Protein AF-A0A6L8EXV0-F1 (afdb_monomer)

Structure (mmCIF, N/CA/C/O backbone):
data_AF-A0A6L8EXV0-F1
#
_entry.id   AF-A0A6L8EXV0-F1
#
loop_
_atom_site.group_PDB
_atom_site.id
_atom_site.type_symbol
_atom_site.label_atom_id
_atom_site.label_alt_id
_atom_site.label_comp_id
_atom_site.label_asym_id
_atom_site.label_entity_id
_atom_site.label_seq_id
_atom_site.pdbx_PDB_ins_code
_atom_site.Cartn_x
_atom_site.Cartn_y
_atom_site.Cartn_z
_atom_site.occupancy
_atom_site.B_iso_or_equiv
_atom_site.auth_seq_id
_atom_site.auth_comp_id
_atom_site.auth_asym_id
_atom_site.auth_atom_id
_atom_site.pdbx_PDB_model_num
ATOM 1 N N . MET A 1 1 ? 8.875 25.863 -41.008 1.00 41.31 1 MET A N 1
ATOM 2 C CA . MET A 1 1 ? 8.012 24.858 -41.668 1.00 41.31 1 MET A CA 1
ATOM 3 C C . MET A 1 1 ? 8.890 23.844 -42.385 1.00 41.31 1 MET A C 1
ATOM 5 O O . MET A 1 1 ? 9.453 24.180 -43.414 1.00 41.31 1 MET A O 1
ATOM 9 N N . SER A 1 2 ? 9.026 22.633 -41.842 1.00 24.73 2 SER A N 1
ATOM 10 C CA . SER A 1 2 ? 9.521 21.460 -42.576 1.00 24.73 2 SER A CA 1
ATOM 11 C C . SER A 1 2 ? 9.113 20.191 -41.821 1.00 24.73 2 SER A C 1
ATOM 13 O O . SER A 1 2 ? 9.786 19.759 -40.897 1.00 24.73 2 SER A O 1
ATOM 15 N N . LYS A 1 3 ? 7.921 19.708 -42.185 1.00 29.92 3 LYS A N 1
ATOM 16 C CA . LYS A 1 3 ? 7.358 18.350 -42.096 1.00 29.92 3 LYS A CA 1
ATOM 17 C C . LYS A 1 3 ? 8.075 17.335 -41.183 1.00 29.92 3 LYS A C 1
ATOM 19 O O . LYS A 1 3 ? 8.918 16.575 -41.647 1.00 29.92 3 LYS A O 1
ATOM 24 N N . TYR A 1 4 ? 7.596 17.213 -39.945 1.00 26.66 4 TYR A N 1
ATOM 25 C CA . TYR A 1 4 ? 7.688 15.965 -39.185 1.00 26.66 4 TYR A CA 1
ATOM 26 C C . TYR A 1 4 ? 6.575 15.028 -39.666 1.00 26.66 4 TYR A C 1
ATOM 28 O O . TYR A 1 4 ? 5.419 15.163 -39.273 1.00 26.66 4 TYR A O 1
ATOM 36 N N . GLN A 1 5 ? 6.911 14.104 -40.565 1.00 27.98 5 GLN A N 1
ATOM 37 C CA . GLN A 1 5 ? 6.141 12.874 -40.721 1.00 27.98 5 GLN A CA 1
ATOM 38 C C . GLN A 1 5 ? 6.658 11.901 -39.664 1.00 27.98 5 GLN A C 1
ATOM 40 O O . GLN A 1 5 ? 7.645 11.202 -39.877 1.00 27.98 5 GLN A O 1
ATOM 45 N N . THR A 1 6 ? 6.005 11.880 -38.506 1.00 29.98 6 THR A N 1
ATOM 46 C CA . THR A 1 6 ? 6.126 10.770 -37.567 1.00 29.98 6 THR A CA 1
ATOM 47 C C . THR A 1 6 ? 5.537 9.540 -38.251 1.00 29.98 6 THR A C 1
ATOM 49 O O . THR A 1 6 ? 4.323 9.408 -38.401 1.00 29.98 6 THR A O 1
ATOM 52 N N . GLN A 1 7 ? 6.390 8.641 -38.742 1.00 24.92 7 GLN A N 1
ATOM 53 C CA . GLN A 1 7 ? 5.911 7.300 -39.047 1.00 24.92 7 GLN A CA 1
ATOM 54 C C . GLN A 1 7 ? 5.563 6.628 -37.711 1.00 24.92 7 GLN A C 1
ATOM 56 O O . GLN A 1 7 ? 6.412 6.603 -36.819 1.00 24.92 7 GLN A O 1
ATOM 61 N N . PRO A 1 8 ? 4.343 6.092 -37.534 1.00 28.14 8 PRO A N 1
ATOM 62 C CA . PRO A 1 8 ? 4.030 5.293 -36.363 1.00 28.14 8 PRO A CA 1
ATOM 63 C C . PRO A 1 8 ? 4.901 4.037 -36.417 1.00 28.14 8 PRO A C 1
ATOM 65 O O . PRO A 1 8 ? 4.730 3.186 -37.293 1.00 28.14 8 PRO A O 1
ATOM 68 N N . ILE A 1 9 ? 5.867 3.937 -35.504 1.00 33.41 9 ILE A N 1
ATOM 69 C CA . ILE A 1 9 ? 6.661 2.723 -35.333 1.00 33.41 9 ILE A CA 1
ATOM 70 C C . ILE A 1 9 ? 5.675 1.614 -34.961 1.00 33.41 9 ILE A C 1
ATOM 72 O O . ILE A 1 9 ? 4.994 1.679 -33.937 1.00 33.41 9 ILE A O 1
ATOM 76 N N . LYS A 1 10 ? 5.551 0.626 -35.852 1.00 27.58 10 LYS A N 1
ATOM 77 C CA . LYS A 1 10 ? 4.681 -0.539 -35.689 1.00 27.58 10 LYS A CA 1
ATOM 78 C C . LYS A 1 10 ? 5.062 -1.268 -34.401 1.00 27.58 10 LYS A C 1
ATOM 80 O O . LYS A 1 10 ? 6.072 -1.964 -34.363 1.00 27.58 10 LYS A O 1
ATOM 85 N N . MET A 1 11 ? 4.224 -1.147 -33.373 1.00 32.31 11 MET A N 1
ATOM 86 C CA . MET A 1 11 ? 4.185 -2.122 -32.287 1.00 32.31 11 MET A CA 1
ATOM 87 C C . MET A 1 11 ? 4.049 -3.512 -32.921 1.00 32.31 11 MET A C 1
ATOM 89 O O . MET A 1 11 ? 3.200 -3.695 -33.799 1.00 32.31 11 MET A O 1
ATOM 93 N N . ALA A 1 12 ? 4.865 -4.488 -32.514 1.00 34.47 12 ALA A N 1
ATOM 94 C CA . ALA A 1 12 ? 4.558 -5.875 -32.845 1.00 34.47 12 ALA A CA 1
ATOM 95 C C . ALA A 1 12 ? 3.140 -6.158 -32.308 1.00 34.47 12 ALA A C 1
ATOM 97 O O . ALA A 1 12 ? 2.885 -5.886 -31.131 1.00 34.47 12 ALA A O 1
ATOM 98 N N . PRO A 1 13 ? 2.185 -6.584 -33.152 1.00 38.47 13 PRO A N 1
ATOM 99 C CA . PRO A 1 13 ? 0.798 -6.698 -32.731 1.00 38.47 13 PRO A CA 1
ATOM 100 C C . PRO A 1 13 ? 0.696 -7.740 -31.617 1.00 38.47 13 PRO A C 1
ATOM 102 O O . PRO A 1 13 ? 1.267 -8.825 -31.735 1.00 38.47 13 PRO A O 1
ATOM 105 N N . TYR A 1 14 ? -0.039 -7.413 -30.548 1.00 51.06 14 TYR A N 1
ATOM 106 C CA . TYR A 1 14 ? -0.551 -8.416 -29.615 1.00 51.06 14 TYR A CA 1
ATOM 107 C C . TYR A 1 14 ? -1.145 -9.553 -30.446 1.00 51.06 14 TYR A C 1
ATOM 109 O O . TYR A 1 14 ? -2.032 -9.307 -31.268 1.00 51.06 14 TYR A O 1
ATOM 117 N N . GLN A 1 15 ? -0.654 -10.778 -30.270 1.00 52.56 15 GLN A N 1
ATOM 118 C CA . GLN A 1 15 ? -1.367 -11.917 -30.816 1.00 52.56 15 GLN A CA 1
ATOM 119 C C . GLN A 1 15 ? -2.570 -12.144 -29.905 1.00 52.56 15 GLN A C 1
ATOM 121 O O . GLN A 1 15 ? -2.448 -12.181 -28.682 1.00 52.56 15 GLN A O 1
ATOM 126 N N . ILE A 1 16 ? -3.758 -12.189 -30.499 1.00 57.34 16 ILE A N 1
ATOM 127 C CA . ILE A 1 16 ? -5.000 -12.428 -29.773 1.00 57.34 16 ILE A CA 1
ATOM 128 C C . ILE A 1 16 ? -5.403 -13.860 -30.076 1.00 57.34 16 ILE A C 1
ATOM 130 O O . ILE A 1 16 ? -5.739 -14.178 -31.218 1.00 57.34 16 ILE A O 1
ATOM 134 N N . GLN A 1 17 ? -5.387 -14.723 -29.061 1.00 61.91 17 GLN A N 1
ATOM 135 C CA . GLN A 1 17 ? -6.020 -16.027 -29.191 1.00 61.91 17 GLN A CA 1
ATOM 136 C C . GLN A 1 17 ? -7.495 -15.860 -28.861 1.00 61.91 17 GLN A C 1
ATOM 138 O O . GLN A 1 17 ? -7.846 -15.474 -27.748 1.00 61.91 17 GLN A O 1
ATOM 143 N N . THR A 1 18 ? -8.348 -16.129 -29.846 1.00 62.47 18 THR A N 1
ATOM 144 C CA . THR A 1 18 ? -9.800 -16.133 -29.662 1.00 62.47 18 THR A CA 1
ATOM 145 C C . THR A 1 18 ? -10.260 -17.560 -29.414 1.00 62.47 18 THR A C 1
ATOM 147 O O . THR A 1 18 ? -10.197 -18.404 -30.308 1.00 62.47 18 THR A O 1
ATOM 150 N N . ILE A 1 19 ? -10.760 -17.825 -28.216 1.00 63.34 19 ILE A N 1
ATOM 151 C CA . ILE A 1 19 ? -11.448 -19.065 -27.874 1.00 63.34 19 ILE A CA 1
ATOM 152 C C . ILE A 1 19 ? -12.927 -18.835 -28.167 1.00 63.34 19 ILE A C 1
ATOM 154 O O . ILE A 1 19 ? -13.620 -18.136 -27.429 1.00 63.34 19 ILE A O 1
ATOM 158 N N . SER A 1 20 ? -13.400 -19.376 -29.289 1.00 64.19 20 SER A N 1
ATOM 159 C CA . SER A 1 20 ? -14.830 -19.387 -29.605 1.00 64.19 20 SER A CA 1
ATOM 160 C C . SER A 1 20 ? -15.462 -20.637 -29.011 1.00 64.19 20 SER A C 1
ATOM 162 O O . SER A 1 20 ? -15.013 -21.749 -29.298 1.00 64.19 20 SER A O 1
ATOM 164 N N . LEU A 1 21 ? -16.501 -20.465 -28.200 1.00 63.53 21 LEU A N 1
ATOM 165 C CA . LEU A 1 21 ? -17.279 -21.590 -27.694 1.00 63.53 21 LEU A CA 1
ATOM 166 C C . LEU A 1 21 ? -18.193 -22.075 -28.813 1.00 63.53 21 LEU A C 1
ATOM 168 O O . LEU A 1 21 ? -18.924 -21.287 -29.410 1.00 63.53 21 LEU A O 1
ATOM 172 N N . LYS A 1 22 ? -18.090 -23.364 -29.144 1.00 55.78 22 LYS A N 1
ATOM 173 C CA . LYS A 1 22 ? -18.843 -23.959 -30.254 1.00 55.78 22 LYS A CA 1
ATOM 174 C C . LYS A 1 22 ? -20.339 -24.066 -29.948 1.00 55.78 22 LYS A C 1
ATOM 176 O O . LYS A 1 22 ? -21.130 -23.990 -30.878 1.00 55.78 22 LYS A O 1
ATOM 181 N N . GLU A 1 23 ? -20.702 -24.205 -28.672 1.00 64.25 23 GLU A N 1
ATOM 182 C CA . GLU A 1 23 ? -22.078 -24.308 -28.177 1.00 64.25 23 GLU A CA 1
ATOM 183 C C . GLU A 1 23 ? -22.164 -23.626 -26.802 1.00 64.25 23 GLU A C 1
ATOM 185 O O . GLU A 1 23 ? -21.233 -23.734 -25.997 1.00 64.25 23 GLU A O 1
ATOM 190 N N . LEU A 1 24 ? -23.246 -22.885 -26.547 1.00 66.88 24 LEU A N 1
ATOM 191 C CA . LEU A 1 24 ? -23.495 -22.256 -25.249 1.00 66.88 24 LEU A CA 1
ATOM 192 C C . LEU A 1 24 ? -24.244 -23.225 -24.319 1.00 66.88 24 LEU A C 1
ATOM 194 O O . LEU A 1 24 ? -25.095 -23.977 -24.799 1.00 66.88 24 LEU A O 1
ATOM 198 N N . PRO A 1 25 ? -23.981 -23.203 -22.998 1.00 66.94 25 PRO A N 1
ATOM 199 C CA . PRO A 1 25 ? -24.689 -24.058 -22.053 1.00 66.94 25 PRO A CA 1
ATOM 200 C C . PRO A 1 25 ? -26.193 -23.779 -21.982 1.00 66.94 25 PRO A C 1
ATOM 202 O O . PRO A 1 25 ? -26.683 -22.712 -22.372 1.00 66.94 25 PRO A O 1
ATOM 205 N N . SER A 1 26 ? -26.920 -24.731 -21.398 1.00 61.12 26 SER A N 1
ATOM 206 C CA . SER A 1 26 ? -28.355 -24.633 -21.112 1.00 61.12 26 SER A CA 1
ATOM 207 C C . SER A 1 26 ? -28.686 -23.369 -20.299 1.00 61.12 26 SER A C 1
ATOM 209 O O . SER A 1 26 ? -28.158 -23.172 -19.204 1.00 61.12 26 SER A O 1
ATOM 211 N N . GLY A 1 27 ? -29.612 -22.537 -20.788 1.00 64.06 27 GLY A N 1
ATOM 212 C CA . GLY A 1 27 ? -30.006 -21.281 -20.130 1.00 64.06 27 GLY A CA 1
ATOM 213 C C . GLY A 1 27 ? -29.296 -20.024 -20.644 1.00 64.06 27 GLY A C 1
ATOM 214 O O . GLY A 1 27 ? -29.279 -19.025 -19.939 1.00 64.06 27 GLY A O 1
ATOM 215 N N . SER A 1 28 ? -28.733 -20.073 -21.852 1.00 64.62 28 SER A N 1
ATOM 216 C CA . SER A 1 28 ? -28.097 -18.960 -22.572 1.00 64.62 28 SER A CA 1
ATOM 217 C C . SER A 1 28 ? -29.057 -18.175 -23.482 1.00 64.62 28 SER A C 1
ATOM 219 O O . SER A 1 28 ? -28.608 -17.486 -24.383 1.00 64.62 28 SER A O 1
ATOM 221 N N . GLU A 1 29 ? -30.372 -18.246 -23.255 1.00 74.50 29 GLU A N 1
ATOM 222 C CA . GLU A 1 29 ? -31.421 -17.712 -24.151 1.00 74.50 29 GLU A CA 1
ATOM 223 C C . GLU A 1 29 ? -31.259 -16.224 -24.513 1.00 74.50 29 GLU A C 1
ATOM 225 O O . GLU A 1 29 ? -31.715 -15.796 -25.569 1.00 74.50 29 GLU A O 1
ATOM 230 N N . LEU A 1 30 ? -30.579 -15.451 -23.661 1.00 69.56 30 LEU A N 1
ATOM 231 C CA . LEU A 1 30 ? -30.293 -14.031 -23.871 1.00 69.56 30 LEU A CA 1
ATOM 232 C C . LEU A 1 30 ? -28.932 -13.752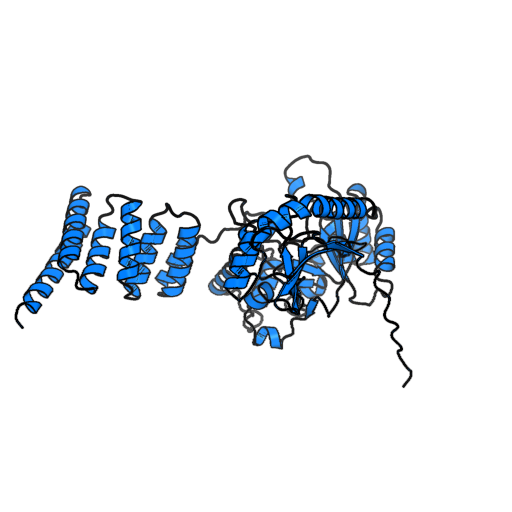 -24.535 1.00 69.56 30 LEU A C 1
ATOM 234 O O . LEU A 1 30 ? -28.707 -12.648 -25.021 1.00 69.56 30 LEU A O 1
ATOM 238 N N . ILE A 1 31 ? -28.005 -14.711 -24.547 1.00 67.38 31 ILE A N 1
ATOM 239 C CA . ILE A 1 31 ? -26.633 -14.530 -25.038 1.00 67.38 31 ILE A CA 1
ATOM 240 C C . ILE A 1 31 ? -26.457 -15.349 -26.318 1.00 67.38 31 ILE A C 1
ATOM 242 O O . ILE A 1 31 ? -26.513 -16.570 -26.289 1.00 67.38 31 ILE A O 1
ATOM 246 N N . GLU A 1 32 ? -26.211 -14.689 -27.449 1.00 66.62 32 GLU A N 1
ATOM 247 C CA . GLU A 1 32 ? -26.156 -15.344 -28.769 1.00 66.62 32 GLU A CA 1
ATOM 248 C C . GLU A 1 32 ? -24.804 -16.017 -29.052 1.00 66.62 32 GLU A C 1
ATOM 250 O O . GLU A 1 32 ? -24.729 -17.060 -29.700 1.00 66.62 32 GLU A O 1
ATOM 255 N N . PHE A 1 33 ? -23.711 -15.426 -28.569 1.00 67.94 33 PHE A N 1
ATOM 256 C CA . PHE A 1 33 ? -22.383 -16.033 -28.602 1.00 67.94 33 PHE A CA 1
ATOM 257 C C . PHE A 1 33 ? -21.561 -15.574 -27.409 1.00 67.94 33 PHE A C 1
ATOM 259 O O . PHE A 1 33 ? -21.825 -14.517 -26.840 1.00 67.94 33 PHE A O 1
ATOM 266 N N . LEU A 1 34 ? -20.520 -16.339 -27.081 1.00 63.41 34 LEU A N 1
ATOM 267 C CA . LEU A 1 34 ? -19.512 -15.934 -26.113 1.00 63.41 34 LEU A CA 1
ATOM 268 C C . LEU A 1 34 ? -18.114 -16.352 -26.595 1.00 63.41 34 LEU A C 1
ATOM 270 O O . LEU A 1 34 ? -17.887 -17.503 -26.978 1.00 63.41 34 LEU A O 1
ATOM 274 N N . ARG A 1 35 ? -17.177 -15.400 -26.628 1.00 68.62 35 ARG A N 1
ATOM 275 C CA . ARG A 1 35 ? -15.773 -15.613 -27.011 1.00 68.62 35 ARG A CA 1
ATOM 276 C C . ARG A 1 35 ? -14.845 -15.082 -25.938 1.00 68.62 35 ARG A C 1
ATOM 278 O O . ARG A 1 35 ? -15.115 -14.033 -25.363 1.00 68.62 35 ARG A O 1
ATOM 285 N N . VAL A 1 36 ? -13.728 -15.768 -25.736 1.00 64.62 36 VAL A N 1
ATOM 286 C CA . VAL A 1 36 ? -12.663 -15.326 -24.836 1.00 64.62 36 VAL A CA 1
ATOM 287 C C . VAL A 1 36 ? -11.438 -14.924 -25.657 1.00 64.62 36 VAL A C 1
ATOM 289 O O . VAL A 1 36 ? -10.853 -15.760 -26.340 1.00 64.62 36 VAL A O 1
ATOM 292 N N . GLU A 1 37 ? -11.051 -13.652 -25.619 1.00 64.19 37 GLU A N 1
ATOM 293 C CA . GLU A 1 37 ? -9.800 -13.154 -26.196 1.00 64.19 37 GLU A CA 1
ATOM 294 C C . GLU A 1 37 ? -8.711 -13.084 -25.127 1.00 64.19 37 GLU A C 1
ATOM 296 O O . GLU A 1 37 ? -8.866 -12.404 -24.110 1.00 64.19 37 GLU A O 1
ATOM 301 N N . ILE A 1 38 ? -7.578 -13.728 -25.396 1.00 61.28 38 ILE A N 1
ATOM 302 C CA . ILE A 1 38 ? -6.399 -13.688 -24.529 1.00 61.28 38 ILE A CA 1
ATOM 303 C C . ILE A 1 38 ? -5.267 -12.990 -25.289 1.00 61.28 38 ILE A C 1
ATOM 305 O O . ILE A 1 38 ? -4.839 -13.499 -26.333 1.00 61.28 38 ILE A O 1
ATOM 309 N N . PRO A 1 39 ? -4.779 -11.829 -24.819 1.00 56.34 39 PRO A N 1
ATOM 310 C CA . PRO A 1 39 ? -3.608 -11.191 -25.405 1.00 56.34 39 PRO A CA 1
ATOM 311 C C . PRO A 1 39 ? -2.332 -11.949 -25.005 1.00 56.34 39 PRO A C 1
ATOM 313 O O . PRO A 1 39 ? -2.111 -12.206 -23.825 1.00 56.34 39 PRO A O 1
ATOM 316 N N . TYR A 1 40 ? -1.470 -12.275 -25.970 1.00 54.34 40 TYR A N 1
ATOM 317 C CA . TYR A 1 40 ? -0.145 -12.864 -25.731 1.00 54.34 40 TYR A CA 1
ATOM 318 C C . TYR A 1 40 ? 0.892 -12.339 -26.754 1.00 54.34 40 TYR A C 1
ATOM 320 O O . TYR A 1 40 ? 0.543 -11.982 -27.880 1.00 54.34 40 TYR A O 1
ATOM 328 N N . GLY A 1 41 ? 2.174 -12.216 -26.372 1.00 48.75 41 GLY A N 1
ATOM 329 C CA . GLY A 1 41 ? 3.237 -11.687 -27.253 1.00 48.75 41 GLY A CA 1
ATOM 330 C C . GLY A 1 41 ? 4.526 -11.245 -26.536 1.00 48.75 41 GLY A C 1
ATOM 331 O O . GLY A 1 41 ? 4.638 -11.400 -25.322 1.00 48.75 41 GLY A O 1
ATOM 332 N N . LYS A 1 42 ? 5.496 -10.680 -27.288 1.00 41.41 42 LYS A N 1
ATOM 333 C CA . LYS A 1 42 ? 6.760 -10.073 -26.789 1.00 41.41 42 LYS A CA 1
ATOM 334 C C . LYS A 1 42 ? 6.512 -8.754 -26.034 1.00 41.41 42 LYS A C 1
ATOM 336 O O . LYS A 1 42 ? 7.010 -7.699 -26.405 1.00 41.41 42 LYS A O 1
ATOM 341 N N . THR A 1 43 ? 5.694 -8.796 -24.999 1.00 39.38 43 THR A N 1
ATOM 342 C CA . THR A 1 43 ? 5.599 -7.720 -24.013 1.00 39.38 43 THR A CA 1
ATOM 343 C C . THR A 1 43 ? 5.769 -8.384 -22.664 1.00 39.38 43 THR A C 1
ATOM 345 O O . THR A 1 43 ? 4.899 -9.156 -22.241 1.00 39.38 43 THR A O 1
ATOM 348 N N . TYR A 1 44 ? 6.929 -8.158 -22.051 1.00 38.19 44 TYR A N 1
ATOM 349 C CA . TYR A 1 44 ? 7.295 -8.721 -20.762 1.00 38.19 44 TYR A CA 1
ATOM 350 C C . TYR A 1 44 ? 6.177 -8.424 -19.738 1.00 38.19 44 TYR A C 1
ATOM 352 O O . TYR A 1 44 ? 5.612 -7.335 -19.680 1.00 38.19 44 TYR A O 1
ATOM 360 N N . GLY A 1 45 ? 5.740 -9.457 -19.013 1.00 44.69 45 GLY A N 1
ATOM 361 C CA . GLY A 1 45 ? 4.850 -9.316 -17.852 1.00 44.69 45 GLY A CA 1
ATOM 362 C C . GLY A 1 45 ? 3.334 -9.170 -18.069 1.00 44.69 45 GLY A C 1
ATOM 363 O O . GLY A 1 45 ? 2.585 -9.398 -17.124 1.00 44.69 45 GLY A O 1
ATOM 364 N N . ARG A 1 46 ? 2.808 -8.891 -19.269 1.00 49.84 46 ARG A N 1
ATOM 365 C CA . ARG A 1 46 ? 1.349 -8.666 -19.436 1.00 49.84 46 ARG A CA 1
ATOM 366 C C . ARG A 1 46 ? 0.544 -9.918 -19.766 1.00 49.84 46 ARG A C 1
ATOM 368 O O . ARG A 1 46 ? 0.318 -10.178 -20.936 1.00 49.84 46 ARG A O 1
ATOM 375 N N . ILE A 1 47 ? 0.081 -10.658 -18.761 1.00 53.38 47 ILE A N 1
ATOM 376 C CA . ILE A 1 47 ? -1.203 -11.384 -18.818 1.00 53.38 47 ILE A CA 1
ATOM 377 C C . ILE A 1 47 ? -1.700 -11.427 -17.373 1.00 53.38 47 ILE A C 1
ATOM 379 O O . ILE A 1 47 ? -0.995 -11.963 -16.532 1.00 53.38 47 ILE A O 1
ATOM 383 N N . PRO A 1 48 ? -2.779 -10.702 -17.056 1.00 48.31 48 PRO A N 1
ATOM 384 C CA . PRO A 1 48 ? -3.645 -11.114 -15.939 1.00 48.31 48 PRO A CA 1
ATOM 385 C C . PRO A 1 48 ? -5.151 -11.160 -16.279 1.00 48.31 48 PRO A C 1
ATOM 387 O O . PRO A 1 48 ? -5.973 -11.336 -15.388 1.00 48.31 48 PRO A O 1
ATOM 390 N N . PHE A 1 49 ? -5.562 -10.966 -17.542 1.00 50.72 49 PHE A N 1
ATOM 391 C CA . PHE A 1 49 ? -6.985 -10.792 -17.890 1.00 50.72 49 PHE A CA 1
ATOM 392 C C . PHE A 1 49 ? -7.357 -11.429 -19.237 1.00 50.72 49 PHE A C 1
ATOM 394 O O . PHE A 1 49 ? -6.555 -11.439 -20.175 1.00 50.72 49 PHE A O 1
ATOM 401 N N . ALA A 1 50 ? -8.602 -11.896 -19.342 1.00 56.69 50 ALA A N 1
ATOM 402 C CA . ALA A 1 50 ? -9.262 -12.327 -20.574 1.00 56.69 50 ALA A CA 1
ATOM 403 C C . ALA A 1 50 ? -10.327 -11.296 -20.952 1.00 56.69 50 ALA A C 1
ATOM 405 O O . ALA A 1 50 ? -10.971 -10.710 -20.080 1.00 56.69 50 ALA A O 1
ATOM 406 N N . ARG A 1 51 ? -10.570 -11.089 -22.249 1.00 61.94 51 ARG A N 1
ATOM 407 C CA . ARG A 1 51 ? -11.769 -10.362 -22.690 1.00 61.94 51 ARG A CA 1
ATOM 408 C C . ARG A 1 51 ? -12.859 -11.350 -23.029 1.00 61.94 51 ARG A C 1
ATOM 410 O O . ARG A 1 51 ? -12.627 -12.261 -23.810 1.00 61.94 51 ARG A O 1
ATOM 417 N N . VAL A 1 52 ? -14.048 -11.124 -22.503 1.00 63.03 52 VAL A N 1
ATOM 418 C CA . VAL A 1 52 ? -15.256 -11.838 -22.889 1.00 63.03 52 VAL A CA 1
ATOM 419 C C . VAL A 1 52 ? -16.024 -10.961 -23.867 1.00 63.03 52 VAL A C 1
ATOM 421 O O . VAL A 1 52 ? -16.410 -9.837 -23.541 1.00 63.03 52 VAL A O 1
ATOM 424 N N . LEU A 1 53 ? -16.223 -11.460 -25.080 1.00 64.81 53 LEU A N 1
ATOM 425 C CA . LEU A 1 53 ? -17.111 -10.867 -26.075 1.00 64.81 53 LEU A CA 1
ATOM 426 C C . LEU A 1 53 ? -18.395 -11.665 -26.109 1.00 64.81 53 LEU A C 1
ATOM 428 O O . LEU A 1 53 ? -18.336 -12.892 -26.169 1.00 64.81 53 LEU A O 1
ATOM 432 N N . TYR A 1 54 ? -19.529 -10.983 -26.131 1.00 67.00 54 TYR A N 1
ATOM 433 C CA . TYR A 1 54 ? -20.823 -11.633 -26.256 1.00 67.00 54 TYR A CA 1
ATOM 434 C C . TYR A 1 54 ? -21.778 -10.786 -27.092 1.00 67.00 54 TYR A C 1
ATOM 436 O O . TYR A 1 54 ? -21.586 -9.578 -27.200 1.00 67.00 54 TYR A O 1
ATOM 444 N N . ALA A 1 55 ? -22.790 -11.404 -27.697 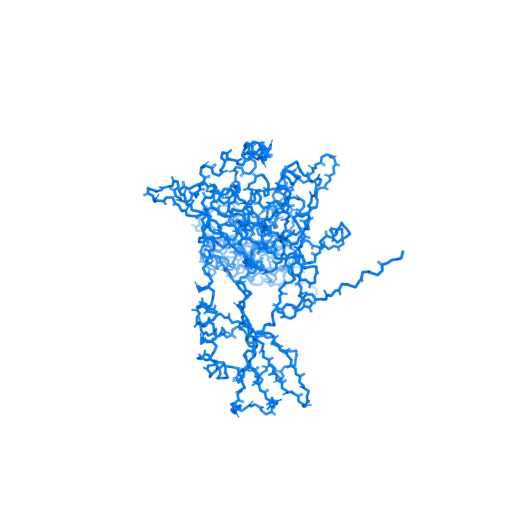1.00 69.75 55 ALA A N 1
ATOM 445 C CA . ALA A 1 55 ? -23.890 -10.669 -28.317 1.00 69.75 55 ALA A CA 1
ATOM 446 C C . ALA A 1 55 ? -25.160 -10.795 -27.485 1.00 69.75 55 ALA A C 1
ATOM 448 O O . ALA A 1 55 ? -25.516 -11.890 -27.049 1.00 69.75 55 ALA A O 1
ATOM 449 N N . PHE A 1 56 ? -25.818 -9.657 -27.291 1.00 63.53 56 PHE A N 1
ATOM 450 C CA . PHE A 1 56 ? -27.113 -9.526 -26.637 1.00 63.53 56 PHE A CA 1
ATOM 451 C C . PHE A 1 56 ? -28.018 -8.694 -27.550 1.00 63.53 56 PHE A C 1
ATOM 453 O O . PHE A 1 56 ? -27.647 -7.579 -27.928 1.00 63.53 56 PHE A O 1
ATOM 460 N N . ASN A 1 57 ? -29.176 -9.240 -27.935 1.00 65.00 57 ASN A N 1
ATOM 461 C CA . ASN A 1 57 ? -30.122 -8.619 -28.872 1.00 65.00 57 ASN A CA 1
ATOM 462 C C . ASN A 1 57 ? -29.473 -8.146 -30.191 1.00 65.00 57 ASN A C 1
ATOM 464 O O . ASN A 1 57 ? -29.718 -7.030 -30.655 1.00 65.00 57 ASN A O 1
ATOM 468 N N . GLY A 1 58 ? -28.599 -8.963 -30.780 1.00 58.66 58 GLY A N 1
ATOM 469 C CA . GLY A 1 58 ? -27.878 -8.643 -32.013 1.00 58.66 58 GLY A CA 1
ATOM 470 C C . GLY A 1 58 ? -26.792 -7.565 -31.886 1.00 58.66 58 GLY A C 1
ATOM 471 O O . GLY A 1 58 ? -26.214 -7.170 -32.900 1.00 58.66 58 GLY A O 1
ATOM 472 N N . VAL A 1 59 ? -26.488 -7.081 -30.674 1.00 56.69 59 VAL A N 1
ATOM 473 C CA . VAL A 1 59 ? -25.426 -6.096 -30.424 1.00 56.69 59 VAL A CA 1
ATOM 474 C C . VAL A 1 59 ? -24.230 -6.770 -29.759 1.00 56.69 59 VAL A C 1
ATOM 476 O O . VAL A 1 59 ? -24.353 -7.365 -28.690 1.00 56.69 59 VAL A O 1
ATOM 479 N N . GLU A 1 60 ? -23.055 -6.643 -30.379 1.00 66.94 60 GLU A N 1
ATOM 480 C CA . GLU A 1 60 ? -21.788 -7.102 -29.804 1.00 66.94 60 GLU A CA 1
ATOM 481 C C . GLU A 1 60 ? -21.380 -6.219 -28.617 1.00 66.94 60 GLU A C 1
ATOM 483 O O . GLU A 1 60 ? -21.239 -5.001 -28.731 1.00 66.94 60 GLU A O 1
ATOM 488 N N . GLN A 1 61 ? -21.141 -6.863 -27.483 1.00 63.50 61 GLN A N 1
ATOM 489 C CA . GLN A 1 61 ? -20.723 -6.278 -26.218 1.00 63.50 61 GLN A CA 1
ATOM 490 C C . GLN A 1 61 ? -19.382 -6.880 -25.779 1.00 63.50 61 GLN A C 1
ATOM 492 O O . GLN A 1 61 ? -19.026 -8.006 -26.142 1.00 63.50 61 GLN A O 1
ATOM 497 N N . LYS A 1 62 ? -18.601 -6.119 -25.000 1.00 63.19 62 LYS A N 1
ATOM 498 C CA . LYS A 1 62 ? -17.239 -6.503 -24.578 1.00 63.19 62 LYS A CA 1
ATOM 499 C C . LYS A 1 62 ? -17.051 -6.239 -23.094 1.00 63.19 62 LYS A C 1
ATOM 501 O O . LYS A 1 62 ? -17.332 -5.134 -22.634 1.00 63.19 62 LYS A O 1
ATOM 506 N N . LYS A 1 63 ? -16.509 -7.210 -22.359 1.00 61.44 63 LYS A N 1
ATOM 507 C CA . LYS A 1 63 ? -16.165 -7.044 -20.943 1.00 61.44 63 LYS A CA 1
ATOM 508 C C . LYS A 1 63 ? -14.818 -7.683 -20.611 1.00 61.44 63 LYS A C 1
ATOM 510 O O . LYS A 1 63 ? -14.464 -8.723 -21.157 1.00 61.44 63 LYS A O 1
ATOM 515 N N . ALA A 1 64 ? -14.049 -7.047 -19.734 1.00 54.69 64 ALA A N 1
ATOM 516 C CA . ALA A 1 64 ? -12.824 -7.613 -19.179 1.00 54.69 64 ALA A CA 1
ATOM 517 C C . ALA A 1 64 ? -13.166 -8.498 -17.979 1.00 54.69 64 ALA A C 1
ATOM 519 O O . ALA A 1 64 ? -13.930 -8.067 -17.118 1.00 54.69 64 ALA A O 1
ATOM 520 N N . VAL A 1 65 ? -12.585 -9.694 -17.913 1.00 56.44 65 VAL A N 1
ATOM 521 C CA . VAL A 1 65 ? -12.689 -10.577 -16.748 1.00 56.44 65 VAL A CA 1
ATOM 522 C C . VAL A 1 65 ? -11.268 -10.911 -16.269 1.00 56.44 65 VAL A C 1
ATOM 524 O O . VAL A 1 65 ? -10.451 -11.362 -17.083 1.00 56.44 65 VAL A O 1
ATOM 527 N N . PRO A 1 66 ? -10.929 -10.657 -14.989 1.00 49.88 66 PRO A N 1
ATOM 528 C CA . PRO A 1 66 ? -9.653 -11.080 -14.413 1.00 49.88 66 PRO A CA 1
ATOM 529 C C . PRO A 1 66 ? -9.457 -12.587 -14.523 1.00 49.88 66 PRO A C 1
ATOM 531 O O . PRO A 1 66 ? -10.385 -13.358 -14.301 1.00 49.88 66 PRO A O 1
ATOM 534 N N . ILE A 1 67 ? -8.239 -12.999 -14.883 1.00 53.22 67 ILE A N 1
ATOM 535 C CA . ILE A 1 67 ? -7.814 -14.397 -14.836 1.00 53.22 67 ILE A CA 1
ATOM 536 C C . ILE A 1 67 ? -6.778 -14.524 -13.722 1.00 53.22 67 ILE A C 1
ATOM 538 O O . ILE A 1 67 ? -5.697 -13.943 -13.809 1.00 53.22 67 ILE A O 1
ATOM 542 N N . ASP A 1 68 ? -7.082 -15.339 -12.714 1.00 49.94 68 ASP A N 1
ATOM 543 C CA . ASP A 1 68 ? -6.080 -15.831 -11.768 1.00 49.94 68 ASP A CA 1
ATOM 544 C C . ASP A 1 68 ? -5.206 -16.871 -12.495 1.00 49.94 68 ASP A C 1
ATOM 546 O O . ASP A 1 68 ? -5.609 -18.012 -12.750 1.00 49.94 68 ASP A O 1
ATOM 550 N N . LEU A 1 69 ? -4.021 -16.429 -12.921 1.00 47.72 69 LEU A N 1
ATOM 551 C CA . LEU A 1 69 ? -3.093 -17.238 -13.709 1.00 47.72 69 LEU A CA 1
ATOM 552 C C . LEU A 1 69 ? -2.449 -18.374 -12.916 1.00 47.72 69 LEU A C 1
ATOM 554 O O . LEU A 1 69 ? -2.072 -19.378 -13.519 1.00 47.72 69 LEU A O 1
ATOM 558 N N . ASP A 1 70 ? -2.341 -18.228 -11.597 1.00 41.22 70 ASP A N 1
ATOM 559 C CA . ASP A 1 70 ? -1.657 -19.193 -10.736 1.00 41.22 70 ASP A CA 1
ATOM 560 C C . ASP A 1 70 ? -2.557 -20.391 -10.406 1.00 41.22 70 ASP A C 1
ATOM 562 O O . ASP A 1 70 ? -2.066 -21.479 -10.100 1.00 41.22 70 ASP A O 1
ATOM 566 N N . LYS A 1 71 ? -3.882 -20.225 -10.520 1.00 44.25 71 LYS A N 1
ATOM 567 C CA . LYS A 1 71 ? -4.869 -21.287 -10.256 1.00 44.25 71 LYS A CA 1
ATOM 568 C C . LYS A 1 71 ? -5.455 -21.935 -11.506 1.00 44.25 71 LYS A C 1
ATOM 570 O O . LYS A 1 71 ? -6.141 -22.949 -11.387 1.00 44.25 71 LYS A O 1
ATOM 575 N N . GLY A 1 72 ? -5.231 -21.364 -12.693 1.00 45.75 72 GLY A N 1
ATOM 576 C CA . GLY A 1 72 ? -5.824 -21.866 -13.939 1.00 45.75 72 GLY A CA 1
ATOM 577 C C . GLY A 1 72 ? -7.361 -21.863 -13.935 1.00 45.75 72 GLY A C 1
ATOM 578 O O . GLY A 1 72 ? -7.978 -22.628 -14.675 1.00 45.75 72 GLY A O 1
ATOM 579 N N . ALA A 1 73 ? -7.978 -21.033 -13.088 1.00 49.56 73 ALA A N 1
ATOM 580 C CA . ALA A 1 73 ? -9.418 -20.958 -12.875 1.00 49.56 73 ALA A CA 1
ATOM 581 C C . ALA A 1 73 ? -9.835 -19.517 -12.542 1.00 49.56 73 ALA A C 1
ATOM 583 O O . ALA A 1 73 ? -9.076 -18.757 -11.949 1.00 49.56 73 ALA A O 1
ATOM 584 N N . PHE A 1 74 ? -11.055 -19.145 -12.917 1.00 52.53 74 PHE A N 1
ATOM 585 C CA . PHE A 1 74 ? -11.669 -17.872 -12.539 1.00 52.53 74 PHE A CA 1
ATOM 586 C C . PHE A 1 74 ? -12.244 -18.002 -11.123 1.00 52.53 74 PHE A C 1
ATOM 588 O O . PHE A 1 74 ? -12.823 -19.042 -10.806 1.00 52.53 74 PHE A O 1
ATOM 595 N N . SER A 1 75 ? -12.097 -16.986 -10.267 1.00 49.34 75 SER A N 1
ATOM 596 C CA . SER A 1 75 ? -12.799 -16.974 -8.975 1.00 49.34 75 SER A CA 1
ATOM 597 C C . SER A 1 75 ? -14.291 -16.711 -9.195 1.00 49.34 75 SER A C 1
ATOM 599 O O . SER A 1 75 ? -14.645 -15.926 -10.071 1.00 49.34 75 SER A O 1
ATOM 601 N N . ASP A 1 76 ? -15.174 -17.292 -8.378 1.00 50.84 76 ASP A N 1
ATOM 602 C CA . ASP A 1 76 ? -16.625 -17.053 -8.491 1.00 50.84 76 ASP A CA 1
ATOM 603 C C . ASP A 1 76 ? -16.996 -15.567 -8.301 1.00 50.84 76 ASP A C 1
ATOM 605 O O . ASP A 1 76 ? -17.931 -15.066 -8.922 1.00 50.84 76 ASP A O 1
ATOM 609 N N . SER A 1 77 ? -16.194 -14.827 -7.525 1.00 52.00 77 SER A N 1
ATOM 610 C CA . SER A 1 77 ? -16.302 -13.370 -7.359 1.00 52.00 77 SER A CA 1
ATOM 611 C C . SER A 1 77 ? -15.984 -12.568 -8.628 1.00 52.00 77 SER A C 1
ATOM 613 O O . SER A 1 77 ? -16.352 -11.402 -8.728 1.00 52.00 77 SER A O 1
ATOM 615 N N . SER A 1 78 ? -15.331 -13.177 -9.625 1.00 51.81 78 SER A N 1
ATOM 616 C CA . SER A 1 78 ? -15.015 -12.534 -10.910 1.00 51.81 78 SER A CA 1
ATOM 617 C C . SER A 1 78 ? -16.251 -12.327 -11.795 1.00 51.81 78 SER A C 1
ATOM 619 O O . SER A 1 78 ? -16.155 -11.685 -12.842 1.00 51.81 78 SER A O 1
ATOM 621 N N . PHE A 1 79 ? -17.400 -12.884 -11.399 1.00 54.34 79 PHE A N 1
ATOM 622 C CA . PHE A 1 79 ? -18.654 -12.845 -12.154 1.00 54.34 79 PHE A CA 1
ATOM 623 C C . PHE A 1 79 ? -19.711 -11.939 -11.528 1.00 54.34 79 PHE A C 1
ATOM 625 O O . PHE A 1 79 ? -20.876 -12.017 -11.916 1.00 54.34 79 PHE A O 1
ATOM 632 N N . GLU A 1 80 ? -19.327 -11.100 -10.566 1.00 53.50 80 GLU A N 1
ATOM 633 C CA . GLU A 1 80 ? -20.244 -10.170 -9.923 1.00 53.50 80 GLU A CA 1
ATOM 634 C C . GLU A 1 80 ? -20.177 -8.767 -10.530 1.00 53.50 80 GLU A C 1
ATOM 636 O O . GLU A 1 80 ? -19.100 -8.230 -10.784 1.00 53.50 80 GLU A O 1
ATOM 641 N N . ASN A 1 81 ? -21.349 -8.157 -10.726 1.00 57.69 81 ASN A N 1
ATOM 642 C CA . ASN A 1 81 ? -21.535 -6.800 -11.244 1.00 57.69 81 ASN A CA 1
ATOM 643 C C . ASN A 1 81 ? -20.943 -6.623 -12.650 1.00 57.69 81 ASN A C 1
ATOM 645 O O . ASN A 1 81 ? -20.403 -5.571 -13.018 1.00 57.69 81 ASN A O 1
ATOM 649 N N . VAL A 1 82 ? -21.034 -7.679 -13.457 1.00 53.06 82 VAL A N 1
ATOM 650 C CA . VAL A 1 82 ? -20.531 -7.689 -14.831 1.00 53.06 82 VAL A CA 1
ATOM 651 C C . VAL A 1 82 ? -21.428 -6.820 -15.707 1.00 53.06 82 VAL A C 1
ATOM 653 O O . VAL A 1 82 ? -20.920 -6.022 -16.510 1.00 53.06 82 VAL A O 1
ATOM 656 N N . PHE A 1 83 ? -22.739 -6.906 -15.489 1.00 59.88 83 PHE A N 1
ATOM 657 C CA . PHE A 1 83 ? -23.780 -6.171 -16.191 1.00 59.88 83 PHE A CA 1
ATOM 658 C C . PHE A 1 83 ? -24.622 -5.325 -15.233 1.00 59.88 83 PHE A C 1
ATOM 660 O O . PHE A 1 83 ? -24.875 -5.700 -14.095 1.00 59.88 83 PHE A O 1
ATOM 667 N N . GLN A 1 84 ? -25.043 -4.151 -15.714 1.00 61.41 84 GLN A N 1
ATOM 668 C CA . GLN A 1 84 ? -26.007 -3.293 -15.010 1.00 61.41 84 GLN A CA 1
ATOM 669 C C . GLN A 1 84 ? -27.446 -3.804 -15.159 1.00 61.41 84 GLN A C 1
ATOM 671 O O . GLN A 1 84 ? -28.313 -3.440 -14.374 1.00 61.41 84 GLN A O 1
ATOM 676 N N . ASP A 1 85 ? -27.696 -4.621 -16.182 1.00 71.88 85 ASP A N 1
ATOM 677 C CA . ASP A 1 85 ? -28.977 -5.274 -16.420 1.00 71.88 85 ASP A CA 1
ATOM 678 C C . ASP A 1 85 ? -29.070 -6.543 -15.559 1.00 71.88 85 ASP A C 1
ATOM 680 O O . ASP A 1 85 ? -28.248 -7.452 -15.700 1.00 71.88 85 ASP A O 1
ATOM 684 N N . GLU A 1 86 ? -30.049 -6.588 -14.651 1.00 73.38 86 GLU A N 1
ATOM 685 C CA . GLU A 1 86 ? -30.203 -7.671 -13.671 1.00 73.38 86 GLU A CA 1
ATOM 686 C C . GLU A 1 86 ? -30.499 -9.036 -14.311 1.00 73.38 86 GLU A C 1
ATOM 688 O O . GLU A 1 86 ? -30.021 -10.063 -13.818 1.00 73.38 86 GLU A O 1
ATOM 693 N N . GLU A 1 87 ? -31.262 -9.085 -15.408 1.00 74.69 87 GLU A N 1
ATOM 694 C CA . GLU A 1 87 ? -31.567 -10.348 -16.091 1.00 74.69 87 GLU A CA 1
ATOM 695 C C . GLU A 1 87 ? -30.353 -10.877 -16.851 1.00 74.69 87 GLU A C 1
ATOM 697 O O . GLU A 1 87 ? -30.066 -12.082 -16.816 1.00 74.69 87 GLU A O 1
ATOM 702 N N . LEU A 1 88 ? -29.604 -9.982 -17.496 1.00 69.12 88 LEU A N 1
ATOM 703 C CA . LEU A 1 88 ? -28.364 -10.326 -18.181 1.00 69.12 88 LEU A CA 1
ATOM 704 C C . LEU A 1 88 ? -27.288 -10.786 -17.191 1.00 69.12 88 LEU A C 1
ATOM 706 O O . LEU A 1 88 ? -26.632 -11.801 -17.425 1.00 69.12 88 LEU A O 1
ATOM 710 N N . GLU A 1 89 ? -27.144 -10.086 -16.065 1.00 72.50 89 GLU A N 1
ATOM 711 C CA . GLU A 1 89 ? -26.246 -10.442 -14.962 1.00 72.50 89 GLU A CA 1
ATOM 712 C C . GLU A 1 89 ? -26.573 -11.835 -14.414 1.00 72.50 89 GLU A C 1
ATOM 714 O O . GLU A 1 89 ? -25.699 -12.700 -14.309 1.00 72.50 89 GLU A O 1
ATOM 719 N N . LYS A 1 90 ? -27.851 -12.101 -14.136 1.00 74.19 90 LYS A N 1
ATOM 720 C CA . LYS A 1 90 ? -28.314 -13.405 -13.650 1.00 74.19 90 LYS A CA 1
ATOM 721 C C . LYS A 1 90 ? -28.062 -14.523 -14.662 1.00 74.19 90 LYS A C 1
ATOM 723 O O . LYS A 1 90 ? -27.646 -15.621 -14.283 1.00 74.19 90 LYS A O 1
ATOM 728 N N . THR A 1 91 ? -28.285 -14.247 -15.945 1.00 72.12 91 THR A N 1
ATOM 729 C CA . THR A 1 91 ? -28.046 -15.203 -17.035 1.00 72.12 91 THR A CA 1
ATOM 730 C C . THR A 1 91 ? -26.560 -15.498 -17.194 1.00 72.12 91 THR A C 1
ATOM 732 O O . THR A 1 91 ? -26.164 -16.662 -17.278 1.00 72.12 91 THR A O 1
ATOM 735 N N . PHE A 1 92 ? -25.717 -14.468 -17.145 1.00 71.69 92 PHE A N 1
ATOM 736 C CA . PHE A 1 92 ? -24.269 -14.615 -17.206 1.00 71.69 92 PHE A CA 1
ATOM 737 C C . PHE A 1 92 ? -23.723 -15.421 -16.034 1.00 71.69 92 PHE A C 1
ATOM 739 O O . PHE A 1 92 ? -22.995 -16.384 -16.262 1.00 71.69 92 PHE A O 1
ATOM 746 N N . ARG A 1 93 ? -24.134 -15.116 -14.796 1.00 71.06 93 ARG A N 1
ATOM 747 C CA . ARG A 1 93 ? -23.732 -15.880 -13.602 1.00 71.06 93 ARG A CA 1
ATOM 748 C C . ARG A 1 93 ? -24.107 -17.358 -13.693 1.00 71.06 93 ARG A C 1
ATOM 750 O O . ARG A 1 93 ? -23.380 -18.205 -13.185 1.00 71.06 93 ARG A O 1
ATOM 757 N N . LYS A 1 94 ? -25.218 -17.683 -14.359 1.00 73.31 94 LYS A N 1
ATOM 758 C CA . LYS A 1 94 ? -25.662 -19.069 -14.552 1.00 73.31 94 LYS A CA 1
ATOM 759 C C . LYS A 1 94 ? -24.763 -19.843 -15.519 1.00 73.31 94 LYS A C 1
ATOM 761 O O . LYS A 1 94 ? -24.464 -21.004 -15.254 1.00 73.31 94 LYS A O 1
ATOM 766 N N . ILE A 1 95 ? -24.345 -19.226 -16.626 1.00 69.81 95 ILE A N 1
ATOM 767 C CA . ILE A 1 95 ? -23.569 -19.916 -17.672 1.00 69.81 95 ILE A CA 1
ATOM 768 C C . ILE A 1 95 ? -22.050 -19.796 -17.483 1.00 69.81 95 ILE A C 1
ATOM 770 O O . ILE A 1 95 ? -21.314 -20.682 -17.919 1.00 69.81 95 ILE A O 1
ATOM 774 N N . ALA A 1 96 ? -21.571 -18.730 -16.830 1.00 65.12 96 ALA A N 1
ATOM 775 C CA . ALA A 1 96 ? -20.152 -18.408 -16.683 1.00 65.12 96 ALA A CA 1
ATOM 776 C C . ALA A 1 96 ? -19.328 -19.562 -16.078 1.00 65.12 96 ALA A C 1
ATOM 778 O O . ALA A 1 96 ? -18.334 -19.943 -16.699 1.00 65.12 96 ALA A O 1
ATOM 779 N N . PRO A 1 97 ? -19.721 -20.207 -14.961 1.00 67.31 97 PRO A N 1
ATOM 780 C CA . PRO A 1 97 ? -18.905 -21.260 -14.355 1.00 67.31 97 PRO A CA 1
ATOM 781 C C . PRO A 1 97 ? -18.608 -22.432 -15.301 1.00 67.31 97 PRO A C 1
ATOM 783 O O . PRO A 1 97 ? -17.494 -22.952 -15.323 1.00 67.31 97 PRO A O 1
ATOM 786 N N . GLU A 1 98 ? -19.586 -22.845 -16.109 1.00 66.56 98 GLU A N 1
ATOM 787 C CA . GLU A 1 98 ? -19.434 -23.943 -17.069 1.00 66.56 98 GLU A CA 1
ATOM 788 C C . GLU A 1 98 ? -18.630 -23.512 -18.302 1.00 66.56 98 GLU A C 1
ATOM 790 O O . GLU A 1 98 ? -17.696 -24.196 -18.724 1.00 66.56 98 GLU A O 1
ATOM 795 N N . VAL A 1 99 ? -18.941 -22.329 -18.830 1.00 64.19 99 VAL A N 1
ATOM 796 C CA . VAL A 1 99 ? -18.219 -21.673 -19.926 1.00 64.19 99 VAL A CA 1
ATOM 797 C C . VAL A 1 99 ? -16.722 -21.569 -19.629 1.00 64.19 99 VAL A C 1
ATOM 799 O O . VAL A 1 99 ? -15.883 -21.973 -20.438 1.00 64.19 99 VAL A O 1
ATOM 802 N N . PHE A 1 100 ? -16.377 -21.049 -18.454 1.00 65.19 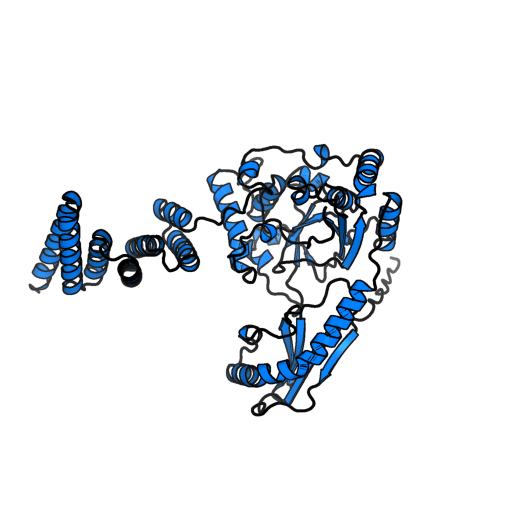100 PHE A N 1
ATOM 803 C CA . PHE A 1 100 ? -14.995 -20.812 -18.067 1.00 65.19 100 PHE A CA 1
ATOM 804 C C . PHE A 1 100 ? -14.271 -22.100 -17.689 1.00 65.19 100 PHE A C 1
ATOM 806 O O . PHE A 1 100 ? -13.090 -22.234 -18.005 1.00 65.19 100 PHE A O 1
ATOM 813 N N . ARG A 1 101 ? -14.973 -23.093 -17.128 1.00 66.56 101 ARG A N 1
ATOM 814 C CA . ARG A 1 101 ? -14.438 -24.449 -16.938 1.00 66.56 101 ARG A CA 1
ATOM 815 C C . ARG A 1 101 ? -14.057 -25.104 -18.268 1.00 66.56 101 ARG A C 1
ATOM 817 O O . ARG A 1 101 ? -13.003 -25.727 -18.352 1.00 66.56 101 ARG A O 1
ATOM 824 N N . ASN A 1 102 ? -14.862 -24.919 -19.315 1.00 64.81 102 ASN A N 1
ATOM 825 C CA . ASN A 1 102 ? -14.578 -25.449 -20.652 1.00 64.81 102 ASN A CA 1
ATOM 826 C C . ASN A 1 102 ? -13.439 -24.696 -21.365 1.00 64.81 102 ASN A C 1
ATOM 828 O O . ASN A 1 102 ? -12.686 -25.297 -22.132 1.00 64.81 102 ASN A O 1
ATOM 832 N N . ALA A 1 103 ? -13.287 -23.393 -21.107 1.00 62.41 103 ALA A N 1
ATOM 833 C CA . ALA A 1 103 ? -12.199 -22.581 -21.654 1.00 62.41 103 ALA A CA 1
ATOM 834 C C . ALA A 1 103 ? -10.872 -22.729 -20.880 1.00 62.41 103 ALA A C 1
ATOM 836 O O . ALA A 1 103 ? -9.808 -22.480 -21.452 1.00 62.41 103 ALA A O 1
ATOM 837 N N . ALA A 1 104 ? -10.915 -23.153 -19.610 1.00 63.88 104 ALA A N 1
ATOM 838 C CA . ALA A 1 104 ? -9.758 -23.224 -18.714 1.00 63.88 104 ALA A CA 1
ATOM 839 C C . ALA A 1 104 ? -8.548 -23.979 -19.299 1.00 63.88 104 ALA A C 1
ATOM 841 O O . ALA A 1 104 ? -7.453 -23.422 -19.247 1.00 63.88 104 ALA A O 1
ATOM 842 N N . PRO A 1 105 ? -8.683 -25.158 -19.942 1.00 64.56 105 PRO A N 1
ATOM 843 C CA . PRO A 1 105 ? -7.530 -25.858 -20.516 1.00 64.56 105 PRO A CA 1
ATOM 844 C C . PRO A 1 105 ? -6.807 -25.050 -21.603 1.00 64.56 105 PRO A C 1
ATOM 846 O O . PRO A 1 105 ? -5.580 -25.022 -21.645 1.00 64.56 105 PRO A O 1
ATOM 849 N N . GLN A 1 106 ? -7.560 -24.347 -22.456 1.00 66.06 106 GLN A N 1
ATOM 850 C CA . GLN A 1 106 ? -6.997 -23.508 -23.521 1.00 66.06 106 GLN A CA 1
ATOM 851 C C . GLN A 1 106 ? -6.383 -22.225 -22.954 1.00 66.06 106 GLN A C 1
ATOM 853 O O . GLN A 1 106 ? -5.355 -21.765 -23.443 1.00 66.06 106 GLN A O 1
ATOM 858 N N . ILE A 1 107 ? -6.977 -21.664 -21.896 1.00 61.53 107 ILE A N 1
ATOM 859 C CA . ILE A 1 107 ? -6.414 -20.523 -21.167 1.00 61.53 107 ILE A CA 1
ATOM 860 C C . ILE A 1 107 ? -5.077 -20.916 -20.532 1.00 61.53 107 ILE A C 1
ATOM 862 O O . ILE A 1 107 ? -4.082 -20.234 -20.759 1.00 61.53 107 ILE A O 1
ATOM 866 N N . VAL A 1 108 ? -5.026 -22.041 -19.813 1.00 62.22 108 VAL A N 1
ATOM 867 C CA . VAL A 1 108 ? -3.796 -22.579 -19.208 1.00 62.22 108 VAL A CA 1
ATOM 868 C C . VAL A 1 108 ? -2.725 -22.823 -20.270 1.00 62.22 108 VAL A C 1
ATOM 870 O O . VAL A 1 108 ? -1.565 -22.487 -20.052 1.00 62.22 108 VAL A O 1
ATOM 873 N N . GLU A 1 109 ? -3.093 -23.331 -21.446 1.00 65.38 109 GLU A N 1
ATOM 874 C CA . GLU A 1 109 ? -2.159 -23.526 -22.557 1.00 65.38 109 GLU A CA 1
ATOM 875 C C . GLU A 1 109 ? -1.576 -22.200 -23.080 1.00 65.38 109 GLU A C 1
ATOM 877 O O . GLU A 1 109 ? -0.365 -22.101 -23.286 1.00 65.38 109 GLU A O 1
ATOM 882 N N . VAL A 1 110 ? -2.399 -21.162 -23.271 1.00 61.81 110 VAL A N 1
ATOM 883 C CA . VAL A 1 110 ? -1.937 -19.830 -23.715 1.00 61.81 110 VAL A CA 1
ATOM 884 C C . VAL A 1 110 ? -1.047 -19.173 -22.671 1.00 61.81 110 VAL A C 1
ATOM 886 O O . VAL A 1 110 ? -0.009 -18.606 -23.009 1.00 61.81 110 VAL A O 1
ATOM 889 N N . VAL A 1 111 ? -1.430 -19.277 -21.402 1.00 57.25 111 VAL A N 1
ATOM 890 C CA . VAL A 1 111 ? -0.680 -18.738 -20.265 1.00 57.25 111 VAL A CA 1
ATOM 891 C C . VAL A 1 111 ? 0.650 -19.462 -20.113 1.00 57.25 111 VAL A C 1
ATOM 893 O O . VAL A 1 111 ? 1.679 -18.809 -19.975 1.00 57.25 111 VAL A O 1
ATOM 896 N N . SER A 1 112 ? 0.656 -20.791 -20.222 1.00 58.41 112 SER A N 1
ATOM 897 C CA . SER A 1 112 ? 1.869 -21.607 -20.212 1.00 58.41 112 SER A CA 1
ATOM 898 C C . SER A 1 112 ? 2.783 -21.239 -21.378 1.00 58.41 112 SER A C 1
ATOM 900 O O . SER A 1 112 ? 3.945 -20.925 -21.152 1.00 58.41 112 SER A O 1
ATOM 902 N N . LYS A 1 113 ? 2.257 -21.139 -22.607 1.00 60.03 113 LYS A N 1
ATOM 903 C CA . LYS A 1 113 ? 3.020 -20.675 -23.778 1.00 60.03 113 LYS A CA 1
ATOM 904 C C . LYS A 1 113 ? 3.591 -19.276 -23.573 1.00 60.03 113 LYS A C 1
ATOM 906 O O . LYS A 1 113 ? 4.745 -19.043 -23.917 1.00 60.03 113 LYS A O 1
ATOM 911 N N . ALA A 1 114 ? 2.822 -18.353 -23.001 1.00 56.19 114 ALA A N 1
ATOM 912 C CA . ALA A 1 114 ? 3.286 -17.008 -22.684 1.00 56.19 114 ALA A CA 1
ATOM 913 C C . ALA A 1 114 ? 4.354 -17.004 -21.578 1.00 56.19 114 ALA A C 1
ATOM 915 O O . ALA A 1 114 ? 5.316 -16.246 -21.674 1.00 56.19 114 ALA A O 1
ATOM 916 N N . ALA A 1 115 ? 4.229 -17.860 -20.563 1.00 52.88 115 ALA A N 1
ATOM 917 C CA . ALA A 1 115 ? 5.223 -18.043 -19.509 1.00 52.88 115 ALA A CA 1
ATOM 918 C C . ALA A 1 115 ? 6.517 -18.663 -20.058 1.00 52.88 115 ALA A C 1
ATOM 920 O O . ALA A 1 115 ? 7.602 -18.183 -19.743 1.00 52.88 115 ALA A O 1
ATOM 921 N N . THR A 1 116 ? 6.419 -19.651 -20.951 1.00 50.72 116 THR A N 1
ATOM 922 C CA . THR A 1 116 ? 7.561 -20.226 -21.671 1.00 50.72 116 THR A CA 1
ATOM 923 C C . THR A 1 116 ? 8.197 -19.204 -22.608 1.00 50.72 116 THR A C 1
ATOM 925 O O . THR A 1 116 ? 9.414 -19.103 -22.636 1.00 50.72 116 THR A O 1
ATOM 928 N N . LEU A 1 117 ? 7.413 -18.384 -23.318 1.00 51.25 117 LEU A N 1
ATOM 929 C CA . LEU A 1 117 ? 7.920 -17.267 -24.125 1.00 51.25 117 LEU A CA 1
ATOM 930 C C . LEU A 1 117 ? 8.668 -16.242 -23.258 1.00 51.25 117 LEU A C 1
ATOM 932 O O . LEU A 1 117 ? 9.754 -15.816 -23.641 1.00 51.25 117 LEU A O 1
ATOM 936 N N . ARG A 1 118 ? 8.139 -15.909 -22.071 1.00 51.91 118 ARG A N 1
ATOM 937 C CA . ARG A 1 118 ? 8.816 -15.062 -21.072 1.00 51.91 118 ARG A CA 1
ATOM 938 C C . ARG A 1 118 ? 10.107 -15.688 -20.544 1.00 51.91 118 ARG A C 1
ATOM 940 O O . ARG A 1 118 ? 11.075 -14.966 -20.374 1.00 51.91 118 ARG A O 1
ATOM 947 N N . GLN A 1 119 ? 10.130 -16.999 -20.299 1.00 45.19 119 GLN A N 1
ATOM 948 C CA . GLN A 1 119 ? 11.334 -17.725 -19.871 1.00 45.19 119 GLN A CA 1
ATOM 949 C C . GLN A 1 119 ? 12.356 -17.907 -21.005 1.00 45.19 119 GLN A C 1
ATOM 951 O O . GLN A 1 119 ? 13.550 -17.949 -20.739 1.00 45.19 119 GLN A O 1
ATOM 956 N N . SER A 1 120 ? 11.903 -18.003 -22.260 1.00 40.84 120 SER A N 1
ATOM 957 C CA . SER A 1 120 ? 12.753 -18.159 -23.452 1.00 40.84 120 SER A CA 1
ATOM 958 C C . SER A 1 120 ? 13.385 -16.851 -23.931 1.00 40.84 120 SER A C 1
ATOM 960 O O . SER A 1 120 ? 14.314 -16.870 -24.735 1.00 40.84 120 SER A O 1
ATOM 962 N N . LEU A 1 121 ? 12.878 -15.711 -23.457 1.00 52.00 121 LEU A N 1
ATOM 963 C CA . LEU A 1 121 ? 13.568 -14.436 -23.563 1.00 52.00 121 LEU A CA 1
ATOM 964 C C . LEU A 1 121 ? 14.645 -14.432 -22.480 1.00 52.00 121 LEU A C 1
ATOM 966 O O . LEU A 1 121 ? 14.374 -14.065 -21.339 1.00 52.00 121 LEU A O 1
ATOM 970 N N . GLU A 1 122 ? 15.843 -14.904 -22.826 1.00 53.75 122 GLU A N 1
ATOM 971 C CA . GLU A 1 122 ? 17.001 -14.854 -21.934 1.00 53.75 122 GLU A CA 1
ATOM 972 C C . GLU A 1 122 ? 17.137 -13.438 -21.370 1.00 53.75 122 GLU A C 1
ATOM 974 O O . GLU A 1 122 ? 17.347 -12.470 -22.107 1.00 53.75 122 GLU A O 1
ATOM 979 N N . LYS A 1 123 ? 16.959 -13.301 -20.052 1.00 66.25 123 LYS A N 1
ATOM 980 C CA . LYS A 1 123 ? 17.193 -12.026 -19.381 1.00 66.25 123 LYS A CA 1
ATOM 981 C C . LYS A 1 123 ? 18.660 -11.683 -19.580 1.00 66.25 123 LYS A C 1
ATOM 983 O O . LYS A 1 123 ? 19.526 -12.500 -19.262 1.00 66.25 123 LYS A O 1
ATOM 988 N N . ARG A 1 124 ? 18.946 -10.491 -20.110 1.00 82.69 124 ARG A N 1
ATOM 989 C CA . ARG A 1 124 ? 20.329 -10.065 -20.332 1.00 82.69 124 ARG A CA 1
ATOM 990 C C . ARG A 1 124 ? 21.027 -9.997 -18.977 1.00 82.69 124 ARG A C 1
ATOM 992 O O . ARG A 1 124 ? 20.632 -9.198 -18.127 1.00 82.69 124 ARG A O 1
ATOM 999 N N . LYS A 1 125 ? 22.031 -10.849 -18.786 1.00 90.44 125 LYS A N 1
ATOM 1000 C CA . LYS A 1 125 ? 22.943 -10.760 -17.651 1.00 90.44 125 LYS A CA 1
ATOM 1001 C C . LYS A 1 125 ? 23.965 -9.665 -17.910 1.00 90.44 125 LYS A C 1
ATOM 1003 O O . LYS A 1 125 ? 24.434 -9.515 -19.038 1.00 90.44 125 LYS A O 1
ATOM 1008 N N . ILE A 1 126 ? 24.242 -8.889 -16.877 1.00 93.25 126 ILE A N 1
ATOM 1009 C CA . ILE A 1 126 ? 25.109 -7.723 -16.904 1.00 93.25 126 ILE A CA 1
ATOM 1010 C C . ILE A 1 126 ? 26.177 -7.915 -15.840 1.00 93.25 126 ILE A C 1
ATOM 1012 O O . ILE A 1 126 ? 25.859 -8.063 -14.659 1.00 93.25 126 ILE A O 1
ATOM 1016 N N . ASN A 1 127 ? 27.427 -7.842 -16.285 1.00 93.56 127 ASN A N 1
ATOM 1017 C CA . ASN A 1 127 ? 28.614 -8.034 -15.462 1.00 93.56 127 ASN A CA 1
ATOM 1018 C C . ASN A 1 127 ? 29.441 -6.750 -15.329 1.00 93.56 127 ASN A C 1
ATOM 1020 O O . ASN A 1 127 ? 30.330 -6.670 -14.487 1.00 93.56 127 ASN A O 1
ATOM 1024 N N . THR A 1 128 ? 29.170 -5.730 -16.149 1.00 94.31 128 THR A N 1
ATOM 1025 C CA . THR A 1 128 ? 29.899 -4.454 -16.115 1.00 94.31 128 THR A CA 1
ATOM 1026 C C . THR A 1 128 ? 28.980 -3.250 -16.320 1.00 94.31 128 THR A C 1
ATOM 1028 O O . THR A 1 128 ? 27.893 -3.356 -16.891 1.00 94.31 128 THR A O 1
ATOM 1031 N N . LEU A 1 129 ? 29.442 -2.064 -15.904 1.00 91.69 129 LEU A N 1
ATOM 1032 C CA . LEU A 1 129 ? 28.733 -0.806 -16.166 1.00 91.69 129 LEU A CA 1
ATOM 1033 C C . LEU A 1 129 ? 28.568 -0.541 -17.675 1.00 91.69 129 LEU A C 1
ATOM 1035 O O . LEU A 1 129 ? 27.533 -0.031 -18.090 1.00 91.69 129 LEU A O 1
ATOM 1039 N N . ASN A 1 130 ? 29.548 -0.910 -18.504 1.00 92.62 130 ASN A N 1
ATOM 1040 C CA . ASN A 1 130 ? 29.462 -0.705 -19.953 1.00 92.62 130 ASN A CA 1
ATOM 1041 C C . ASN A 1 130 ? 28.369 -1.571 -20.583 1.00 92.62 130 ASN A C 1
ATOM 1043 O O . ASN A 1 130 ? 27.547 -1.053 -21.331 1.00 92.62 130 ASN A O 1
ATOM 1047 N N . GLU A 1 131 ? 28.304 -2.856 -20.226 1.00 93.69 131 GLU A N 1
ATOM 1048 C CA . GLU A 1 131 ? 27.236 -3.748 -20.696 1.00 93.69 131 GLU A CA 1
ATOM 1049 C C . GLU A 1 131 ? 25.849 -3.228 -20.299 1.00 93.69 131 GLU A C 1
ATOM 1051 O O . GLU A 1 131 ? 24.896 -3.338 -21.076 1.00 93.69 131 GLU A O 1
ATOM 1056 N N . PHE A 1 132 ? 25.733 -2.636 -19.104 1.00 94.00 132 PHE A N 1
ATOM 1057 C CA . PHE A 1 132 ? 24.500 -1.985 -18.673 1.00 94.00 132 PHE A CA 1
ATOM 1058 C C . PHE A 1 132 ? 24.143 -0.798 -19.570 1.00 94.00 132 PHE A C 1
ATOM 1060 O O . PHE A 1 132 ? 23.007 -0.700 -20.032 1.00 94.00 132 PHE A O 1
ATOM 1067 N N . MET A 1 133 ? 25.096 0.098 -19.835 1.00 91.62 133 MET A N 1
ATOM 1068 C CA . MET A 1 133 ? 24.853 1.274 -20.675 1.00 91.62 133 MET A CA 1
ATOM 1069 C C . MET A 1 133 ? 24.486 0.878 -22.109 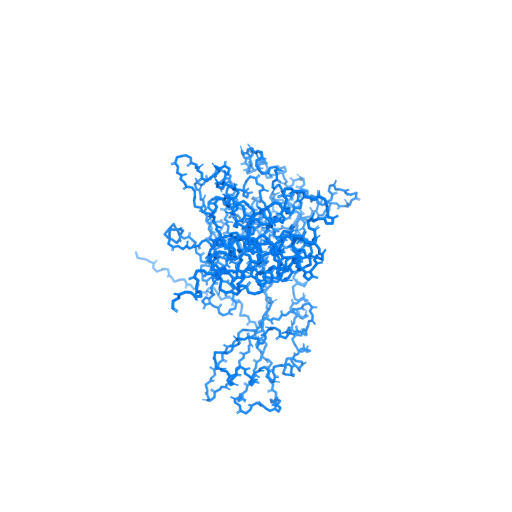1.00 91.62 133 MET A C 1
ATOM 1071 O O . MET A 1 133 ? 23.534 1.426 -22.657 1.00 91.62 133 MET A O 1
ATOM 1075 N N . GLU A 1 134 ? 25.134 -0.141 -22.677 1.00 90.62 134 GLU A N 1
ATOM 1076 C CA . GLU A 1 134 ? 24.762 -0.703 -23.982 1.00 90.62 134 GLU A CA 1
ATOM 1077 C C . GLU A 1 134 ? 23.332 -1.260 -23.993 1.00 90.62 134 GLU A C 1
ATOM 1079 O O . GLU A 1 134 ? 22.614 -1.155 -24.989 1.00 90.62 134 GLU A O 1
ATOM 1084 N N . TRP A 1 135 ? 22.894 -1.886 -22.896 1.00 90.75 135 TRP A N 1
ATOM 1085 C CA . TRP A 1 135 ? 21.507 -2.326 -22.763 1.00 90.75 135 TRP A CA 1
ATOM 1086 C C . TRP A 1 135 ? 20.545 -1.136 -22.736 1.00 90.75 135 TRP A C 1
ATOM 1088 O O . TRP A 1 135 ? 19.571 -1.144 -23.492 1.00 90.75 135 TRP A O 1
ATOM 1098 N N . VAL A 1 136 ? 20.842 -0.096 -21.951 1.00 89.38 136 VAL A N 1
ATOM 1099 C CA . VAL A 1 136 ? 20.032 1.133 -21.900 1.00 89.38 136 VAL A CA 1
ATOM 1100 C C . VAL A 1 136 ? 19.930 1.779 -23.281 1.00 89.38 136 VAL A C 1
ATOM 1102 O O . VAL A 1 136 ? 18.827 2.101 -23.711 1.00 89.38 136 VAL A O 1
ATOM 1105 N N . GLU A 1 137 ? 21.040 1.906 -24.008 1.00 87.81 137 GLU A N 1
ATOM 1106 C CA . GLU A 1 137 ? 21.067 2.442 -25.375 1.00 87.81 137 GLU A CA 1
ATOM 1107 C C . 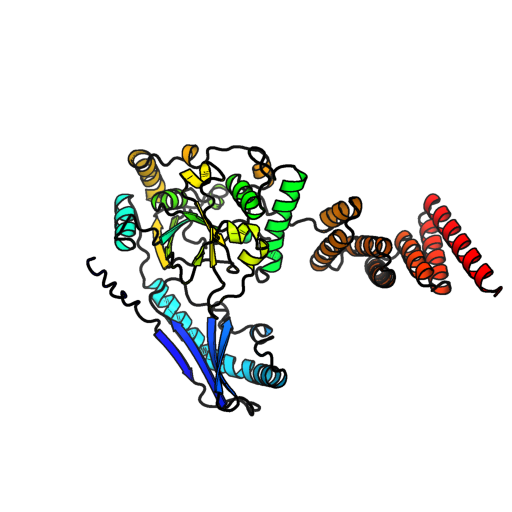GLU A 1 137 ? 20.244 1.591 -26.349 1.00 87.81 137 GLU A C 1
ATOM 1109 O O . GLU A 1 137 ? 19.550 2.125 -27.215 1.00 87.81 137 GLU A O 1
ATOM 1114 N N . SER A 1 138 ? 20.262 0.264 -26.189 1.00 86.00 138 SER A N 1
ATOM 1115 C CA . SER A 1 138 ? 19.510 -0.641 -27.065 1.00 86.00 138 SER A CA 1
ATOM 1116 C C . SER A 1 138 ? 17.990 -0.488 -26.934 1.00 86.00 138 SER A C 1
ATOM 1118 O O . SER A 1 138 ? 17.274 -0.598 -27.932 1.00 86.00 138 SER A O 1
ATOM 1120 N N . ILE A 1 139 ? 17.490 -0.198 -25.727 1.00 82.50 139 ILE A N 1
ATOM 1121 C CA . ILE A 1 139 ? 16.054 -0.009 -25.468 1.00 82.50 139 ILE A CA 1
ATOM 1122 C C . ILE A 1 139 ? 15.640 1.464 -25.570 1.00 82.50 139 ILE A C 1
ATOM 1124 O O . ILE A 1 139 ? 14.500 1.767 -25.932 1.00 82.50 139 ILE A O 1
ATOM 1128 N N . ASN A 1 140 ? 16.571 2.384 -25.311 1.00 77.88 140 ASN A N 1
ATOM 1129 C CA . ASN A 1 140 ? 16.370 3.825 -25.330 1.00 77.88 140 ASN A CA 1
ATOM 1130 C C . ASN A 1 140 ? 17.439 4.538 -26.190 1.00 77.88 140 ASN A C 1
ATOM 1132 O O . ASN A 1 140 ? 18.309 5.222 -25.651 1.00 77.88 140 ASN A O 1
ATOM 1136 N N . PRO A 1 141 ? 17.376 4.399 -27.531 1.00 68.06 141 PRO A N 1
ATOM 1137 C CA . PRO A 1 141 ? 18.406 4.916 -28.441 1.00 68.06 141 PRO A CA 1
ATOM 1138 C C . PRO A 1 141 ? 18.504 6.448 -28.450 1.00 68.06 141 PRO A C 1
ATOM 1140 O O . PRO A 1 141 ? 19.542 7.006 -28.791 1.00 68.06 141 PRO A O 1
ATOM 1143 N N . GLU A 1 142 ? 17.435 7.136 -28.050 1.00 69.12 142 GLU A N 1
ATOM 1144 C CA . GLU A 1 142 ? 17.449 8.563 -27.742 1.00 69.12 142 GLU A CA 1
ATOM 1145 C C . GLU A 1 142 ? 17.596 8.696 -26.223 1.00 69.12 142 GLU A C 1
ATOM 1147 O O . GLU A 1 142 ? 16.600 8.810 -25.513 1.00 69.12 142 GLU A O 1
ATOM 1152 N N . LEU A 1 143 ? 18.832 8.630 -25.719 1.00 56.16 143 LEU A N 1
ATOM 1153 C CA . LEU A 1 143 ? 19.156 8.659 -24.281 1.00 56.16 143 LEU A CA 1
ATOM 1154 C C . LEU A 1 143 ? 18.565 9.871 -23.528 1.00 56.16 143 LEU A C 1
ATOM 1156 O O . LEU A 1 143 ? 18.387 9.808 -22.315 1.00 56.16 143 LEU A O 1
ATOM 1160 N N . GLU A 1 144 ? 18.235 10.955 -24.238 1.00 54.03 144 GLU A N 1
ATOM 1161 C CA . GLU A 1 144 ? 17.569 12.150 -23.694 1.00 54.03 144 GLU A CA 1
ATOM 1162 C C . GLU A 1 144 ? 16.035 12.042 -23.644 1.00 54.03 144 GLU A C 1
ATOM 1164 O O . GLU A 1 144 ? 15.363 12.903 -23.076 1.00 54.03 144 GLU A O 1
ATOM 1169 N N . SER A 1 145 ? 15.452 10.999 -24.236 1.00 62.84 145 SER A N 1
ATOM 1170 C CA . SER A 1 145 ? 14.013 10.788 -24.195 1.00 62.84 145 SER A CA 1
ATOM 1171 C C . SER A 1 145 ? 13.612 10.182 -22.846 1.00 62.84 145 SER A C 1
ATOM 1173 O O . SER A 1 145 ? 14.125 9.140 -22.428 1.00 62.84 145 SER A O 1
ATOM 1175 N N . GLU A 1 146 ? 12.638 10.806 -22.172 1.00 78.62 146 GLU A N 1
ATOM 1176 C CA . GLU A 1 146 ? 11.939 10.294 -20.975 1.00 78.62 146 GLU A CA 1
ATOM 1177 C C . GLU A 1 146 ? 11.087 9.041 -21.300 1.00 78.62 146 GLU A C 1
ATOM 1179 O O . GLU A 1 146 ? 9.998 8.848 -20.763 1.00 78.62 146 GLU A O 1
ATOM 1184 N N . ARG A 1 147 ? 11.536 8.197 -22.236 1.00 83.69 147 ARG A N 1
ATOM 1185 C CA . ARG A 1 147 ? 10.782 7.085 -22.817 1.00 83.69 147 ARG A CA 1
ATOM 1186 C C . ARG A 1 147 ? 10.565 5.941 -21.837 1.00 83.69 147 ARG A C 1
ATOM 1188 O O . ARG A 1 147 ? 9.534 5.279 -21.927 1.00 83.69 147 ARG A O 1
ATOM 1195 N N . TYR A 1 148 ? 11.504 5.702 -20.927 1.00 88.44 148 TYR A N 1
ATOM 1196 C CA . TYR A 1 148 ? 11.416 4.638 -19.931 1.00 88.44 148 TYR A CA 1
ATOM 1197 C C . TYR A 1 148 ? 11.568 5.177 -18.509 1.00 88.44 148 TYR A C 1
ATOM 1199 O O . TYR A 1 148 ? 12.344 6.094 -18.246 1.00 88.44 148 TYR A O 1
ATOM 1207 N N . LEU A 1 149 ? 10.815 4.566 -17.598 1.00 90.69 149 LEU A N 1
ATOM 1208 C CA . LEU A 1 149 ? 10.898 4.731 -16.153 1.00 90.69 149 LEU A CA 1
ATOM 1209 C C . LEU A 1 149 ? 11.630 3.516 -15.592 1.00 90.69 149 LEU A C 1
ATOM 1211 O O . LEU A 1 149 ? 11.192 2.385 -15.803 1.00 90.69 149 LEU A O 1
ATOM 1215 N N . PHE A 1 150 ? 12.726 3.732 -14.875 1.00 92.81 150 PHE A N 1
ATOM 1216 C CA . PHE A 1 150 ? 13.578 2.658 -14.372 1.00 92.81 150 PHE A CA 1
ATOM 1217 C C . PHE A 1 150 ? 13.355 2.400 -12.879 1.00 92.81 150 PHE A C 1
ATOM 1219 O O . PHE A 1 150 ? 13.137 3.328 -12.097 1.00 92.81 150 PHE A O 1
ATOM 1226 N N . ARG A 1 151 ? 13.450 1.130 -12.477 1.00 93.69 151 ARG A N 1
ATOM 1227 C CA . ARG A 1 151 ? 13.429 0.670 -11.082 1.00 93.69 151 ARG A CA 1
ATOM 1228 C C . ARG A 1 151 ? 14.541 -0.346 -10.858 1.00 93.69 151 ARG A C 1
ATOM 1230 O O . ARG A 1 151 ? 14.583 -1.366 -11.540 1.00 93.69 151 ARG A O 1
ATOM 1237 N N . GLY A 1 152 ? 15.399 -0.087 -9.875 1.00 93.44 152 GLY A N 1
ATOM 1238 C CA . GLY A 1 152 ? 16.380 -1.057 -9.392 1.00 93.44 152 GLY A CA 1
ATOM 1239 C C . GLY A 1 152 ? 15.860 -1.859 -8.209 1.00 93.44 152 GLY A C 1
ATOM 1240 O O . GLY A 1 152 ? 15.236 -1.294 -7.312 1.00 93.44 152 GLY A O 1
ATOM 1241 N N . LEU A 1 153 ? 16.139 -3.158 -8.195 1.00 91.06 153 LEU A N 1
ATOM 1242 C CA . LEU A 1 153 ? 15.834 -4.072 -7.098 1.00 91.06 153 LEU A CA 1
ATOM 1243 C C . LEU A 1 153 ? 17.088 -4.880 -6.763 1.00 91.06 153 LEU A C 1
ATOM 1245 O O . LEU A 1 153 ? 17.699 -5.464 -7.658 1.00 91.06 153 LEU A O 1
ATOM 1249 N N . SER A 1 154 ? 17.460 -4.927 -5.484 1.00 90.06 154 SER A N 1
ATOM 1250 C CA . SER A 1 154 ? 18.659 -5.635 -5.017 1.00 90.06 154 SER A CA 1
ATOM 1251 C C . SER A 1 154 ? 18.589 -7.150 -5.214 1.00 90.06 154 SER A C 1
ATOM 1253 O O . SER A 1 154 ? 19.634 -7.778 -5.329 1.00 90.06 154 SER A O 1
ATOM 1255 N N . ASN A 1 155 ? 17.384 -7.719 -5.322 1.00 88.62 155 ASN A N 1
ATOM 1256 C CA . ASN A 1 155 ? 17.153 -9.138 -5.578 1.00 88.62 155 ASN A CA 1
ATOM 1257 C C . ASN A 1 155 ? 16.286 -9.327 -6.835 1.00 88.62 155 ASN A C 1
ATOM 1259 O O . ASN A 1 155 ? 15.195 -8.756 -6.944 1.00 88.62 155 ASN A O 1
ATOM 1263 N N . GLU A 1 156 ? 16.731 -10.154 -7.780 1.00 88.00 156 GLU A N 1
ATOM 1264 C CA . GLU A 1 156 ? 16.039 -10.396 -9.049 1.00 88.00 156 GLU A CA 1
ATOM 1265 C C . GLU A 1 156 ? 14.628 -10.984 -8.896 1.00 88.00 156 GLU A C 1
ATOM 1267 O O . GLU A 1 156 ? 13.756 -10.758 -9.749 1.00 88.00 156 GLU A O 1
ATOM 1272 N N . LYS A 1 157 ? 14.383 -11.690 -7.787 1.00 83.44 157 LYS A N 1
ATOM 1273 C CA . LYS A 1 157 ? 13.099 -12.324 -7.467 1.00 83.44 157 LYS A CA 1
ATOM 1274 C C . LYS A 1 157 ? 12.062 -11.318 -6.979 1.00 83.44 157 LYS A C 1
ATOM 1276 O O . LYS A 1 157 ? 10.879 -11.646 -6.945 1.00 83.44 157 LYS A O 1
ATOM 1281 N N . TYR A 1 158 ? 12.474 -10.106 -6.604 1.00 81.88 158 TYR A N 1
ATOM 1282 C CA . TYR A 1 158 ? 11.547 -9.082 -6.138 1.00 81.88 158 TYR A CA 1
ATOM 1283 C C . TYR A 1 158 ? 10.657 -8.571 -7.275 1.00 81.88 158 TYR A C 1
ATOM 1285 O O . TYR A 1 158 ? 11.092 -8.367 -8.417 1.00 81.88 158 TYR A O 1
ATOM 1293 N N . LEU A 1 159 ? 9.383 -8.376 -6.942 1.00 81.19 159 LEU A N 1
ATOM 1294 C CA . LEU A 1 159 ? 8.400 -7.717 -7.791 1.00 81.19 159 LEU A CA 1
ATOM 1295 C C . LEU A 1 159 ? 8.544 -6.195 -7.651 1.00 81.19 159 LEU A C 1
ATOM 1297 O O . LEU A 1 159 ? 9.027 -5.700 -6.630 1.00 81.19 159 LEU A O 1
ATOM 1301 N N . ILE A 1 160 ? 8.136 -5.437 -8.675 1.00 83.19 160 ILE A N 1
ATOM 1302 C CA . ILE A 1 160 ? 8.055 -3.975 -8.563 1.00 83.19 160 ILE A CA 1
ATOM 1303 C C . ILE A 1 160 ? 6.717 -3.645 -7.908 1.00 83.19 160 ILE A C 1
ATOM 1305 O O . ILE A 1 160 ? 5.687 -3.514 -8.563 1.00 83.19 160 ILE A O 1
ATOM 1309 N N . GLU A 1 161 ? 6.746 -3.557 -6.590 1.00 81.12 161 GLU A N 1
ATOM 1310 C CA . GLU A 1 161 ? 5.581 -3.335 -5.744 1.00 81.12 161 GLU A CA 1
ATOM 1311 C C . GLU A 1 161 ? 5.889 -2.258 -4.701 1.00 81.12 161 GLU A C 1
ATOM 1313 O O . GLU A 1 161 ? 7.052 -1.966 -4.383 1.00 81.12 161 GLU A O 1
ATOM 1318 N N . ALA A 1 162 ? 4.840 -1.648 -4.161 1.00 80.94 162 ALA A N 1
ATOM 1319 C CA . ALA A 1 162 ? 4.983 -0.597 -3.168 1.00 80.94 162 ALA A CA 1
ATOM 1320 C C . ALA A 1 162 ? 5.671 -1.100 -1.893 1.00 80.94 162 ALA A C 1
ATOM 1322 O O . ALA A 1 162 ? 5.564 -2.261 -1.487 1.00 80.94 162 ALA A O 1
ATOM 1323 N N . SER A 1 163 ? 6.372 -0.195 -1.215 1.00 77.00 163 SER A N 1
ATOM 1324 C CA . SER A 1 163 ? 7.071 -0.532 0.026 1.00 77.00 163 SER A CA 1
ATOM 1325 C C . SER A 1 163 ? 6.112 -0.986 1.137 1.00 77.00 163 SER A C 1
ATOM 1327 O O . SER A 1 163 ? 6.442 -1.928 1.857 1.00 77.00 163 SER A O 1
ATOM 1329 N N . ALA A 1 164 ? 4.919 -0.396 1.237 1.00 76.06 164 ALA A N 1
ATOM 1330 C CA . ALA A 1 164 ? 3.866 -0.842 2.145 1.00 76.06 164 ALA A CA 1
ATOM 1331 C C . ALA A 1 164 ? 3.409 -2.286 1.861 1.00 76.06 164 ALA A C 1
ATOM 1333 O O . ALA A 1 164 ? 3.269 -3.084 2.785 1.00 76.06 164 ALA A O 1
ATOM 1334 N N . TRP A 1 165 ? 3.275 -2.655 0.583 1.00 74.44 165 TRP A N 1
ATOM 1335 C CA . TRP A 1 165 ? 2.758 -3.960 0.159 1.00 74.44 165 TRP A CA 1
ATOM 1336 C C . TRP A 1 165 ? 3.620 -5.126 0.647 1.00 74.44 165 TRP A C 1
ATOM 1338 O O . TRP A 1 165 ? 3.122 -6.090 1.225 1.00 74.44 165 TRP A O 1
ATOM 1348 N N . ARG A 1 166 ? 4.946 -4.984 0.521 1.00 70.69 166 ARG A N 1
ATOM 1349 C CA . ARG A 1 166 ? 5.939 -5.966 1.000 1.00 70.69 166 ARG A CA 1
ATOM 1350 C C . ARG A 1 166 ? 5.860 -6.266 2.493 1.00 70.69 166 ARG A C 1
ATOM 1352 O O . ARG A 1 166 ? 6.413 -7.272 2.934 1.00 70.69 166 ARG A O 1
ATOM 1359 N N . ARG A 1 167 ? 5.254 -5.366 3.268 1.00 67.50 167 ARG A N 1
ATOM 1360 C CA . ARG A 1 167 ? 5.258 -5.370 4.736 1.00 67.50 167 ARG A CA 1
ATOM 1361 C C . ARG A 1 167 ? 3.905 -5.693 5.336 1.00 67.50 167 ARG A C 1
ATOM 1363 O O . ARG A 1 167 ? 3.830 -5.820 6.556 1.00 67.50 167 ARG A O 1
ATOM 1370 N N . LEU A 1 168 ? 2.871 -5.820 4.505 1.00 65.50 168 LEU A N 1
ATOM 1371 C CA . LEU A 1 168 ? 1.559 -6.231 4.967 1.00 65.50 168 LEU A CA 1
ATOM 1372 C C . LEU A 1 168 ? 1.642 -7.645 5.565 1.00 65.50 168 LEU A C 1
ATOM 1374 O O . LEU A 1 168 ? 2.136 -8.565 4.886 1.00 65.50 168 LEU A O 1
ATOM 1378 N N . PRO A 1 169 ? 1.164 -7.830 6.809 1.00 59.44 169 PRO A N 1
ATOM 1379 C CA . PRO A 1 169 ? 1.081 -9.142 7.427 1.00 59.44 169 PRO A CA 1
ATOM 1380 C C . PRO A 1 169 ? 0.317 -10.136 6.534 1.00 59.44 169 PRO A C 1
ATOM 1382 O O . PRO A 1 169 ? -0.537 -9.717 5.748 1.00 59.44 169 PRO A O 1
ATOM 1385 N N . PRO A 1 170 ? 0.621 -11.443 6.590 1.00 56.25 170 PRO A N 1
ATOM 1386 C CA . PRO A 1 170 ? -0.087 -12.451 5.798 1.00 56.25 170 PRO A CA 1
ATOM 1387 C C . PRO A 1 170 ? -1.607 -12.452 6.014 1.00 56.25 170 PRO A C 1
ATOM 1389 O O . PRO A 1 170 ? -2.337 -12.900 5.136 1.00 56.25 170 PRO A O 1
ATOM 1392 N N . GLU A 1 171 ? -2.065 -11.960 7.168 1.00 53.25 171 GLU A N 1
ATOM 1393 C CA . GLU A 1 171 ? -3.471 -11.884 7.565 1.00 53.25 171 GLU A CA 1
ATOM 1394 C C . GLU A 1 171 ? -4.232 -10.736 6.882 1.00 53.25 171 GLU A C 1
ATOM 1396 O O . GLU A 1 171 ? -5.458 -10.775 6.831 1.00 53.25 171 GLU A O 1
ATOM 1401 N N . TYR A 1 172 ? -3.531 -9.729 6.339 1.00 55.62 172 TYR A N 1
ATOM 1402 C CA . TYR A 1 172 ? -4.159 -8.690 5.519 1.00 55.62 172 TYR A CA 1
ATOM 1403 C C . TYR A 1 172 ? -4.666 -9.296 4.214 1.00 55.62 172 TYR A C 1
ATOM 1405 O O . TYR A 1 172 ? -3.938 -10.033 3.536 1.00 55.62 172 TYR A O 1
ATOM 1413 N N . ASN A 1 173 ? -5.886 -8.938 3.809 1.00 53.25 173 ASN A N 1
ATOM 1414 C CA . ASN A 1 173 ? -6.409 -9.376 2.530 1.00 53.25 173 ASN A CA 1
ATOM 1415 C C . ASN A 1 173 ? -5.674 -8.636 1.407 1.00 53.25 173 ASN A C 1
ATOM 1417 O O . ASN A 1 173 ? -6.100 -7.589 0.925 1.00 53.25 173 ASN A O 1
ATOM 1421 N N . ARG A 1 174 ? -4.591 -9.245 0.915 1.00 54.16 174 ARG A N 1
ATOM 1422 C CA . ARG A 1 174 ? -3.809 -8.795 -0.249 1.00 54.16 174 ARG A CA 1
ATOM 1423 C C . ARG A 1 174 ? -4.613 -8.769 -1.562 1.00 54.16 174 ARG A C 1
ATOM 1425 O O . ARG A 1 174 ? -4.045 -8.600 -2.631 1.00 54.16 174 ARG A O 1
ATOM 1432 N N . SER A 1 175 ? -5.928 -8.935 -1.516 1.00 49.50 175 SER A N 1
ATOM 1433 C CA . SER A 1 175 ? -6.839 -8.743 -2.646 1.00 49.50 175 SER A CA 1
ATOM 1434 C C . SER A 1 175 ? -7.551 -7.384 -2.592 1.00 49.50 175 SER A C 1
ATOM 1436 O O . SER A 1 175 ? -8.021 -6.919 -3.626 1.00 49.50 175 SER A O 1
ATOM 1438 N N . SER A 1 176 ? -7.638 -6.742 -1.417 1.00 55.09 176 SER A N 1
ATOM 1439 C CA . SER A 1 176 ? -8.388 -5.497 -1.211 1.00 55.09 176 SER A CA 1
ATOM 1440 C C . SER A 1 176 ? -7.470 -4.282 -1.287 1.00 55.09 176 SER A C 1
ATOM 1442 O O . SER A 1 176 ? -6.661 -4.008 -0.403 1.00 55.09 176 SER A O 1
ATOM 1444 N N . TYR A 1 177 ? -7.593 -3.530 -2.375 1.00 61.97 177 TYR A N 1
ATOM 1445 C CA . TYR A 1 177 ? -6.825 -2.306 -2.571 1.00 61.97 177 TYR A CA 1
ATOM 1446 C C . TYR A 1 177 ? -7.306 -1.153 -1.663 1.00 61.97 177 TYR A C 1
ATOM 1448 O O . TYR A 1 177 ? -6.539 -0.253 -1.338 1.00 61.97 177 TYR A O 1
ATOM 1456 N N . GLU A 1 178 ? -8.545 -1.209 -1.169 1.00 63.16 178 GLU A N 1
ATOM 1457 C CA . GLU A 1 178 ? -9.073 -0.245 -0.194 1.00 63.16 178 GLU A CA 1
ATOM 1458 C C . GLU A 1 178 ? -8.349 -0.348 1.155 1.00 63.16 178 GLU A C 1
ATOM 1460 O O . GLU A 1 178 ? -7.934 0.668 1.710 1.00 63.16 178 GLU A O 1
ATOM 1465 N N . GLU A 1 179 ? -8.102 -1.570 1.640 1.00 63.19 179 GLU A N 1
ATOM 1466 C CA . GLU A 1 179 ? -7.318 -1.822 2.862 1.00 63.19 179 GLU A CA 1
ATOM 1467 C C . GLU A 1 179 ? -5.871 -1.337 2.724 1.00 63.19 179 GLU A C 1
ATOM 1469 O O . GLU A 1 179 ? -5.255 -0.891 3.692 1.00 63.19 179 GLU A O 1
ATOM 1474 N N . PHE A 1 180 ? -5.334 -1.384 1.506 1.00 68.94 180 PHE A N 1
ATOM 1475 C CA . PHE A 1 180 ? -4.004 -0.883 1.200 1.00 68.94 180 PHE A CA 1
ATOM 1476 C C . PHE A 1 180 ? -3.925 0.649 1.299 1.00 68.94 180 PHE A C 1
ATOM 1478 O O . PHE A 1 180 ? -2.943 1.170 1.821 1.00 68.94 180 PHE A O 1
ATOM 1485 N N . LEU A 1 181 ? -4.965 1.391 0.900 1.00 74.62 181 LEU A N 1
ATOM 1486 C CA . LEU A 1 181 ? -4.973 2.860 0.995 1.00 74.62 181 LEU A CA 1
ATOM 1487 C C . LEU A 1 181 ? -5.114 3.397 2.416 1.00 74.62 181 LEU A C 1
ATOM 1489 O O . LEU A 1 181 ? -4.658 4.507 2.702 1.00 74.62 181 LEU A O 1
ATOM 1493 N N . GLU A 1 182 ? -5.650 2.597 3.331 1.00 75.50 182 GLU A N 1
ATOM 1494 C CA . GLU A 1 182 ? -5.689 2.940 4.753 1.00 75.50 182 GLU A CA 1
ATOM 1495 C C . GLU A 1 182 ? -4.295 3.171 5.346 1.00 75.50 182 GLU A C 1
ATOM 1497 O O . GLU A 1 182 ? -4.137 3.978 6.261 1.00 75.50 182 GLU A O 1
ATOM 1502 N N . ILE A 1 183 ? -3.264 2.553 4.766 1.00 77.38 183 ILE A N 1
ATOM 1503 C CA . ILE A 1 183 ? -1.863 2.784 5.129 1.00 77.38 183 ILE A CA 1
ATOM 1504 C C . ILE A 1 183 ? -1.464 4.237 4.883 1.00 77.38 183 ILE A C 1
ATOM 1506 O O . ILE A 1 183 ? -0.904 4.894 5.760 1.00 77.38 183 ILE A O 1
ATOM 1510 N N . ASN A 1 184 ? -1.764 4.751 3.690 1.00 84.62 184 ASN A N 1
ATOM 1511 C CA . ASN A 1 184 ? -1.457 6.131 3.342 1.00 84.62 184 ASN A CA 1
ATOM 1512 C C . ASN A 1 184 ? -2.239 7.102 4.234 1.00 84.62 184 ASN A C 1
ATOM 1514 O O . ASN A 1 184 ? -1.646 8.044 4.756 1.00 84.62 184 ASN A O 1
ATOM 1518 N N . LYS A 1 185 ? -3.536 6.844 4.458 1.00 84.62 185 LYS A N 1
ATOM 1519 C CA . LYS A 1 185 ? -4.390 7.668 5.333 1.00 84.62 185 LYS A CA 1
ATOM 1520 C C . LYS A 1 185 ? -3.836 7.754 6.745 1.00 84.62 185 LYS A C 1
ATOM 1522 O O . LYS A 1 185 ? -3.729 8.847 7.296 1.00 84.62 185 LYS A O 1
ATOM 1527 N N . PHE A 1 186 ? -3.446 6.614 7.309 1.00 80.38 186 PHE A N 1
ATOM 1528 C CA . PHE A 1 186 ? -2.832 6.550 8.628 1.00 80.38 186 PHE A CA 1
ATOM 1529 C C . PHE A 1 186 ? -1.536 7.365 8.689 1.00 80.38 186 PHE A C 1
ATOM 1531 O O . PHE A 1 186 ? -1.388 8.209 9.569 1.00 80.38 186 PHE A O 1
ATOM 1538 N N . LEU A 1 187 ? -0.630 7.174 7.724 1.00 80.50 187 LEU A N 1
ATOM 1539 C CA . LEU A 1 187 ? 0.637 7.910 7.671 1.00 80.50 187 LEU A CA 1
ATOM 1540 C C . LEU A 1 187 ? 0.430 9.425 7.560 1.00 80.50 187 LEU A C 1
ATOM 1542 O O . LEU A 1 187 ? 1.106 10.183 8.252 1.00 80.50 187 LEU A O 1
ATOM 1546 N N . ILE A 1 188 ? -0.514 9.867 6.724 1.00 84.12 188 ILE A N 1
ATOM 1547 C CA . ILE A 1 188 ? -0.863 11.286 6.581 1.00 84.12 188 ILE A CA 1
ATOM 1548 C C . ILE A 1 188 ? -1.432 11.829 7.894 1.00 84.12 188 ILE A C 1
ATOM 1550 O O . ILE A 1 188 ? -0.988 12.877 8.363 1.00 84.12 188 ILE A O 1
ATOM 1554 N N . LYS A 1 189 ? -2.388 11.120 8.505 1.00 80.50 189 LYS A N 1
ATOM 1555 C CA . LYS A 1 189 ? -3.014 11.523 9.770 1.00 80.50 189 LYS A CA 1
ATOM 1556 C C . LYS A 1 189 ? -1.976 11.676 10.882 1.00 80.50 189 LYS A C 1
ATOM 1558 O O . LYS A 1 189 ? -1.956 12.708 11.548 1.00 80.50 189 LYS A O 1
ATOM 1563 N N . GLU A 1 190 ? -1.100 10.690 11.054 1.00 72.38 190 GLU A N 1
AT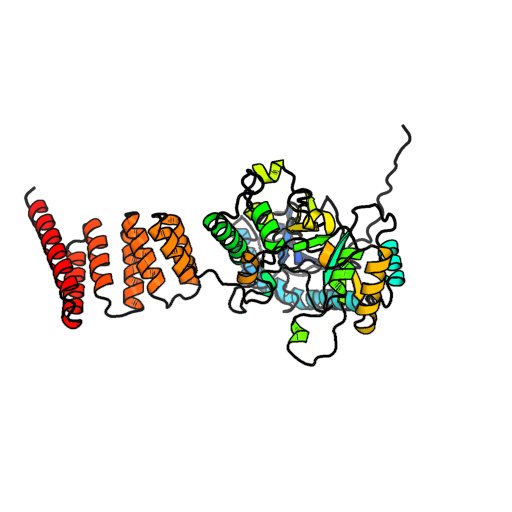OM 1564 C CA . GLU A 1 190 ? -0.027 10.735 12.053 1.00 72.38 190 GLU A CA 1
ATOM 1565 C C . GLU A 1 190 ? 0.955 11.877 11.783 1.00 72.38 190 GLU A C 1
ATOM 1567 O O . GLU A 1 190 ? 1.292 12.629 12.697 1.00 72.38 190 GLU A O 1
ATOM 1572 N N . ALA A 1 191 ? 1.363 12.070 10.526 1.00 76.25 191 ALA A N 1
ATOM 1573 C CA . ALA A 1 191 ? 2.233 13.179 10.154 1.00 76.25 191 ALA A CA 1
ATOM 1574 C C . ALA A 1 191 ? 1.599 14.539 10.483 1.00 76.25 191 ALA A C 1
ATOM 1576 O O . ALA A 1 191 ? 2.268 15.394 11.060 1.00 76.25 191 ALA A O 1
ATOM 1577 N N . ARG A 1 192 ? 0.304 14.726 10.196 1.00 81.75 192 ARG A N 1
ATOM 1578 C CA . ARG A 1 192 ? -0.439 15.948 10.547 1.00 81.75 192 ARG A CA 1
ATOM 1579 C C . ARG A 1 192 ? -0.519 16.157 12.058 1.00 81.75 192 ARG A C 1
ATOM 1581 O O . ARG A 1 192 ? -0.236 17.250 12.538 1.00 81.75 192 ARG A O 1
ATOM 1588 N N . LEU A 1 193 ? -0.830 15.112 12.826 1.00 68.88 193 LEU A N 1
ATOM 1589 C CA . LEU A 1 193 ? -0.902 15.202 14.291 1.00 68.88 193 LEU A CA 1
ATOM 1590 C C . LEU A 1 193 ? 0.431 15.574 14.937 1.00 68.88 193 LEU A C 1
ATOM 1592 O O . LEU A 1 193 ? 0.453 16.251 15.963 1.00 68.88 193 LEU A O 1
ATOM 1596 N N . GLN A 1 194 ? 1.532 15.150 14.325 1.00 68.06 194 GLN A N 1
ATOM 1597 C CA . GLN A 1 194 ? 2.885 15.439 14.789 1.00 68.06 194 GLN A CA 1
ATOM 1598 C C . GLN A 1 194 ? 3.459 16.741 14.192 1.00 68.06 194 GLN A C 1
ATOM 1600 O O . GLN A 1 194 ? 4.591 17.107 14.505 1.00 68.06 194 GLN A O 1
ATOM 1605 N N . GLY A 1 195 ? 2.687 17.472 13.374 1.00 71.25 195 GLY A N 1
ATOM 1606 C CA . GLY A 1 195 ? 3.085 18.756 12.783 1.00 71.25 195 GLY A CA 1
ATOM 1607 C C . GLY A 1 195 ? 4.072 18.646 11.614 1.00 71.25 195 GLY A C 1
ATOM 1608 O O . GLY A 1 195 ? 4.780 19.604 11.308 1.00 71.25 195 GLY A O 1
ATOM 1609 N N . HIS A 1 196 ? 4.143 17.484 10.961 1.00 75.81 196 HIS A N 1
ATOM 1610 C CA . HIS A 1 196 ? 4.992 17.213 9.793 1.00 75.81 196 HIS A CA 1
ATOM 1611 C C . HIS A 1 196 ? 4.329 17.570 8.451 1.00 75.81 196 HIS A C 1
ATOM 1613 O O . HIS A 1 196 ? 4.836 17.220 7.387 1.00 75.81 196 HIS A O 1
ATOM 1619 N N . ASP A 1 197 ? 3.203 18.272 8.478 1.00 79.62 197 ASP A N 1
ATOM 1620 C CA . ASP A 1 197 ? 2.431 18.682 7.306 1.00 79.62 197 ASP A CA 1
ATOM 1621 C C . ASP A 1 197 ? 2.771 20.093 6.809 1.00 79.62 197 ASP A C 1
ATOM 1623 O O . ASP A 1 197 ? 2.106 20.609 5.918 1.00 79.62 197 ASP A O 1
ATOM 1627 N N . HIS A 1 198 ? 3.826 20.718 7.335 1.00 81.81 198 HIS A N 1
ATOM 1628 C CA . HIS A 1 198 ? 4.281 22.042 6.917 1.00 81.81 198 HIS A CA 1
ATOM 1629 C C . HIS A 1 198 ? 5.758 22.030 6.515 1.00 81.81 198 HIS A C 1
ATOM 1631 O O . HIS A 1 198 ? 6.616 21.519 7.234 1.00 81.81 198 HIS A O 1
ATOM 1637 N N . LYS A 1 199 ? 6.083 22.673 5.388 1.00 79.81 199 LYS A N 1
ATOM 1638 C CA . LYS A 1 199 ? 7.462 22.868 4.920 1.00 79.81 199 LYS A CA 1
ATOM 1639 C C . LYS A 1 199 ? 7.645 24.268 4.352 1.00 79.81 199 LYS A C 1
ATOM 1641 O O . LYS A 1 199 ? 6.862 24.720 3.523 1.00 79.81 199 LYS A O 1
ATOM 1646 N N . ASN A 1 200 ? 8.691 24.971 4.792 1.00 81.12 200 ASN A N 1
ATOM 1647 C CA . ASN A 1 200 ? 8.998 26.346 4.365 1.00 81.12 200 ASN A CA 1
ATOM 1648 C C . ASN A 1 200 ? 7.808 27.323 4.503 1.00 81.12 200 ASN A C 1
ATOM 1650 O O . ASN A 1 200 ? 7.613 28.195 3.660 1.00 81.12 200 ASN A O 1
ATOM 1654 N N . GLY A 1 201 ? 6.991 27.161 5.551 1.00 80.06 201 GLY A N 1
ATOM 1655 C CA . GLY A 1 201 ? 5.808 27.996 5.797 1.00 80.06 201 GLY A CA 1
ATOM 1656 C C . GLY A 1 201 ? 4.600 27.693 4.902 1.00 80.06 201 GLY A C 1
ATOM 1657 O O . GLY A 1 201 ? 3.608 28.412 4.973 1.00 80.06 201 GLY A O 1
ATOM 1658 N N . ARG A 1 202 ? 4.665 26.642 4.077 1.00 87.44 202 ARG A N 1
ATOM 1659 C CA . ARG A 1 202 ? 3.554 26.137 3.267 1.00 87.44 202 ARG A CA 1
ATOM 1660 C C . ARG A 1 202 ? 3.055 24.809 3.839 1.00 87.44 202 ARG A C 1
ATOM 1662 O O . ARG A 1 202 ? 3.858 23.931 4.142 1.00 87.44 202 ARG A O 1
ATOM 1669 N N . GLU A 1 203 ? 1.739 24.657 3.910 1.00 86.75 203 GLU A N 1
ATOM 1670 C CA . GLU A 1 203 ? 1.099 23.368 4.173 1.00 86.75 203 GLU A CA 1
ATOM 1671 C C . GLU A 1 203 ? 1.280 22.418 2.973 1.00 86.75 203 GLU A C 1
ATOM 1673 O O . GLU A 1 203 ? 1.085 22.798 1.811 1.00 86.75 203 GLU A O 1
ATOM 1678 N N . LEU A 1 204 ? 1.685 21.186 3.259 1.00 87.31 204 LEU A N 1
ATOM 1679 C CA . LEU A 1 204 ? 1.877 20.116 2.294 1.00 87.31 204 LEU A CA 1
ATOM 1680 C C . LEU A 1 204 ? 0.542 19.436 1.973 1.00 87.31 204 LEU A C 1
ATOM 1682 O O . LEU A 1 204 ? -0.286 19.174 2.848 1.00 87.31 204 LEU A O 1
ATOM 1686 N N . LYS A 1 205 ? 0.344 19.106 0.697 1.00 89.69 205 LYS A N 1
ATOM 1687 C CA . LYS A 1 205 ? -0.759 18.241 0.261 1.00 89.69 205 LYS A CA 1
ATOM 1688 C C . LYS A 1 205 ? -0.482 16.787 0.637 1.00 89.69 205 LYS A C 1
ATOM 1690 O O . LYS A 1 205 ? 0.667 16.391 0.792 1.00 89.69 205 LYS A O 1
ATOM 1695 N N . ASP A 1 206 ? -1.520 15.965 0.698 1.00 90.06 206 ASP A N 1
ATOM 1696 C CA . ASP A 1 206 ? -1.423 14.569 1.144 1.00 90.06 206 ASP A CA 1
ATOM 1697 C C . ASP A 1 206 ? -0.395 13.739 0.353 1.00 90.06 206 ASP A C 1
ATOM 1699 O O . ASP A 1 206 ? 0.434 13.049 0.946 1.00 90.06 206 ASP A O 1
ATOM 1703 N N . LEU A 1 207 ? -0.358 13.870 -0.980 1.00 90.06 207 LEU A N 1
ATOM 1704 C CA . LEU A 1 207 ? 0.680 13.231 -1.802 1.00 90.06 207 LEU A CA 1
ATOM 1705 C C . LEU A 1 207 ? 2.090 13.778 -1.519 1.00 90.06 207 LEU A C 1
ATOM 1707 O O . LEU A 1 207 ? 3.058 13.019 -1.564 1.00 90.06 207 LEU A O 1
ATOM 1711 N N . GLU A 1 208 ? 2.221 15.070 -1.205 1.00 89.88 208 GLU A N 1
ATOM 1712 C CA . GLU A 1 208 ? 3.496 15.694 -0.820 1.00 89.88 208 GLU A CA 1
ATOM 1713 C C . GLU A 1 208 ? 3.976 15.168 0.537 1.00 89.88 208 GLU A C 1
ATOM 1715 O O . GLU A 1 208 ? 5.149 14.823 0.666 1.00 89.88 208 GLU A O 1
ATOM 1720 N N . ILE A 1 209 ? 3.069 15.004 1.507 1.00 88.19 209 ILE A N 1
ATOM 1721 C CA . ILE A 1 209 ? 3.361 14.361 2.794 1.00 88.19 209 ILE A CA 1
ATOM 1722 C C . ILE A 1 209 ? 3.872 12.937 2.553 1.00 88.19 209 ILE A C 1
ATOM 1724 O O . ILE A 1 209 ? 4.950 12.587 3.023 1.00 88.19 209 ILE A O 1
ATOM 1728 N N . LEU A 1 210 ? 3.156 12.121 1.772 1.00 87.69 210 LEU A N 1
ATOM 1729 C CA . LEU A 1 210 ? 3.568 10.740 1.492 1.00 87.69 210 LEU A CA 1
ATOM 1730 C C . LEU A 1 210 ? 4.933 10.654 0.797 1.00 87.69 210 LEU A C 1
ATOM 1732 O O . LEU A 1 210 ? 5.746 9.804 1.161 1.00 87.69 210 LEU A O 1
ATOM 1736 N N . ALA A 1 211 ? 5.207 11.522 -0.178 1.00 87.56 211 ALA A N 1
ATOM 1737 C CA . ALA A 1 211 ? 6.502 11.550 -0.854 1.00 87.56 211 ALA A CA 1
ATOM 1738 C C . ALA A 1 211 ? 7.647 11.934 0.098 1.00 87.56 211 ALA A C 1
ATOM 1740 O O . ALA A 1 211 ? 8.705 11.303 0.056 1.00 87.56 211 ALA A O 1
ATOM 1741 N N . GLU A 1 212 ? 7.441 12.914 0.985 1.00 84.12 212 GLU A N 1
ATOM 1742 C CA . GLU A 1 212 ? 8.412 13.254 2.034 1.00 84.12 212 GLU A CA 1
ATOM 1743 C C . GLU A 1 212 ? 8.632 12.077 2.987 1.00 84.12 212 GLU A C 1
ATOM 1745 O O . GLU A 1 212 ? 9.766 11.648 3.197 1.00 84.12 212 GLU A O 1
ATOM 1750 N N . LEU A 1 213 ? 7.552 11.486 3.501 1.00 81.00 213 LEU A N 1
ATOM 1751 C CA . LEU A 1 213 ? 7.620 10.349 4.415 1.00 81.00 213 LEU A CA 1
ATOM 1752 C C . LEU A 1 213 ? 8.363 9.157 3.798 1.00 81.00 213 LEU A C 1
ATOM 1754 O O . LEU A 1 213 ? 9.237 8.575 4.445 1.00 81.00 213 LEU A O 1
ATOM 1758 N N . GLN A 1 214 ? 8.079 8.805 2.540 1.00 83.25 214 GLN A N 1
ATOM 1759 C CA . GLN A 1 214 ? 8.784 7.727 1.840 1.00 83.25 214 GLN A CA 1
ATOM 1760 C C . GLN A 1 214 ? 10.272 8.027 1.672 1.00 83.25 214 GLN A C 1
ATOM 1762 O O . GLN A 1 214 ? 11.113 7.140 1.822 1.00 83.25 214 GLN A O 1
ATOM 1767 N N . HIS A 1 215 ? 10.612 9.281 1.379 1.00 75.75 215 HIS A N 1
ATOM 1768 C CA . HIS A 1 215 ? 11.995 9.727 1.252 1.00 75.75 215 HIS A CA 1
ATOM 1769 C C . HIS A 1 215 ? 12.728 9.820 2.588 1.00 75.75 215 HIS A C 1
ATOM 1771 O O . HIS A 1 215 ? 13.958 9.796 2.604 1.00 75.75 215 HIS A O 1
ATOM 1777 N N . LEU A 1 216 ? 12.005 9.839 3.700 1.00 71.69 216 LEU A N 1
ATOM 1778 C CA . LEU A 1 216 ? 12.590 9.623 5.014 1.00 71.69 216 LEU A CA 1
ATOM 1779 C C . LEU A 1 216 ? 12.706 8.122 5.334 1.00 71.69 216 LEU A C 1
ATOM 1781 O O . LEU A 1 216 ? 13.582 7.741 6.101 1.00 71.69 216 LEU A O 1
ATOM 1785 N N . GLY A 1 217 ? 11.913 7.254 4.695 1.00 72.38 217 GLY A N 1
ATOM 1786 C CA . GLY A 1 217 ? 11.993 5.791 4.813 1.00 72.38 217 GLY A CA 1
ATOM 1787 C C . GLY A 1 217 ? 10.700 5.110 5.268 1.00 72.38 217 GLY A C 1
ATOM 1788 O O . GLY A 1 217 ? 10.731 3.917 5.578 1.00 72.38 217 GLY A O 1
ATOM 1789 N N . ALA A 1 218 ? 9.584 5.847 5.317 1.00 76.44 218 ALA A N 1
ATOM 1790 C CA . ALA A 1 218 ? 8.272 5.297 5.628 1.00 76.44 218 ALA A CA 1
ATOM 1791 C C . ALA A 1 218 ? 7.787 4.346 4.526 1.00 76.44 218 ALA A C 1
ATOM 1793 O O . ALA A 1 218 ? 7.983 4.583 3.331 1.00 76.44 218 ALA A O 1
ATOM 1794 N N . ALA A 1 219 ? 7.107 3.279 4.937 1.00 78.75 219 ALA A N 1
ATOM 1795 C CA . ALA A 1 219 ? 6.494 2.335 4.018 1.00 78.75 219 ALA A CA 1
ATOM 1796 C C . ALA A 1 219 ? 5.173 2.892 3.457 1.00 78.75 219 ALA A C 1
ATOM 1798 O O . ALA A 1 219 ? 4.115 2.686 4.044 1.00 78.75 219 ALA A O 1
ATOM 1799 N N . THR A 1 220 ? 5.235 3.605 2.332 1.00 84.25 220 THR A N 1
ATOM 1800 C CA . THR A 1 220 ? 4.060 4.163 1.641 1.00 84.25 220 THR A CA 1
ATOM 1801 C C . THR A 1 220 ? 3.570 3.253 0.514 1.00 84.25 220 THR A C 1
ATOM 1803 O O . THR A 1 220 ? 4.263 2.323 0.073 1.00 84.25 220 THR A O 1
ATOM 1806 N N . CYS A 1 221 ? 2.371 3.554 0.010 1.00 83.62 221 CYS A N 1
ATOM 1807 C CA . CYS A 1 221 ? 1.786 2.879 -1.150 1.00 83.62 221 CYS A CA 1
ATOM 1808 C C . CYS A 1 221 ? 2.296 3.403 -2.501 1.00 83.62 221 CYS A C 1
ATOM 1810 O O . CYS A 1 221 ? 1.846 2.957 -3.552 1.00 83.62 221 CYS A O 1
ATOM 1812 N N . LEU A 1 222 ? 3.209 4.370 -2.488 1.00 86.81 222 LEU A N 1
ATOM 1813 C CA . LEU A 1 222 ? 3.807 4.924 -3.694 1.00 86.81 222 LEU A CA 1
ATOM 1814 C C . LEU A 1 222 ? 4.893 3.976 -4.223 1.00 86.81 222 LEU A C 1
ATOM 1816 O O . LEU A 1 222 ? 5.672 3.404 -3.451 1.00 86.81 222 LEU A O 1
ATOM 1820 N N . ILE A 1 223 ? 4.978 3.842 -5.547 1.00 87.81 223 ILE A N 1
ATOM 1821 C CA . ILE A 1 223 ? 6.040 3.078 -6.209 1.00 87.81 223 ILE A CA 1
ATOM 1822 C C . ILE A 1 223 ? 6.996 4.064 -6.874 1.00 87.81 223 ILE A C 1
ATOM 1824 O O . ILE A 1 223 ? 6.619 4.809 -7.777 1.00 87.81 223 ILE A O 1
ATOM 1828 N N . ASP A 1 224 ? 8.236 4.080 -6.402 1.00 88.44 224 ASP A N 1
ATOM 1829 C CA . ASP A 1 224 ? 9.279 5.014 -6.807 1.00 88.44 224 ASP A CA 1
ATOM 1830 C C . ASP A 1 224 ? 10.069 4.502 -8.017 1.00 88.44 224 ASP A C 1
ATOM 1832 O O . ASP A 1 224 ? 10.723 3.468 -7.968 1.00 88.44 224 ASP A O 1
ATOM 1836 N N . PHE A 1 225 ? 10.056 5.266 -9.098 1.00 92.06 225 PHE A N 1
ATOM 1837 C CA . PHE A 1 225 ? 10.862 5.085 -10.300 1.00 92.06 225 PHE A CA 1
ATOM 1838 C C . PHE A 1 225 ? 11.831 6.256 -10.466 1.00 92.06 225 PHE A C 1
ATOM 1840 O O . PHE A 1 225 ? 11.763 7.261 -9.758 1.00 92.06 225 PHE A O 1
ATOM 1847 N N . THR A 1 226 ? 12.732 6.139 -11.433 1.00 90.25 226 THR A N 1
ATOM 1848 C CA . THR A 1 226 ? 13.657 7.202 -11.823 1.00 90.25 226 THR A CA 1
ATOM 1849 C C . THR A 1 226 ? 13.788 7.270 -13.342 1.00 90.25 226 THR A C 1
ATOM 1851 O O . THR A 1 226 ? 13.717 6.245 -14.022 1.00 90.25 226 THR A O 1
ATOM 1854 N N . TYR A 1 227 ? 14.006 8.467 -13.890 1.00 88.00 227 TYR A N 1
ATOM 1855 C CA . TYR A 1 227 ? 14.448 8.607 -15.285 1.00 88.00 227 TYR A CA 1
ATOM 1856 C C . TYR A 1 227 ? 15.918 8.208 -15.474 1.00 88.00 227 TYR A C 1
ATOM 1858 O O . TYR A 1 227 ? 16.340 7.925 -16.592 1.00 88.00 227 TYR A O 1
ATOM 1866 N N . SER A 1 228 ? 16.710 8.164 -14.400 1.00 89.56 228 SER A N 1
ATOM 1867 C CA . SER A 1 228 ? 18.123 7.806 -14.475 1.00 89.56 228 SER A CA 1
ATOM 1868 C C . SER A 1 228 ? 18.311 6.297 -14.346 1.00 89.56 228 SER A C 1
ATOM 1870 O O . SER A 1 228 ? 18.250 5.728 -13.254 1.00 89.56 228 SER A O 1
ATOM 1872 N N . ALA A 1 229 ? 18.624 5.644 -15.466 1.00 91.06 229 ALA A N 1
ATOM 1873 C CA . ALA A 1 229 ? 18.987 4.229 -15.475 1.00 91.06 229 ALA A CA 1
ATOM 1874 C C . ALA A 1 229 ? 20.177 3.926 -14.542 1.00 91.06 229 ALA A C 1
ATOM 1876 O O . ALA A 1 229 ? 20.221 2.866 -13.927 1.00 91.06 229 ALA A O 1
ATOM 1877 N N . GLN A 1 230 ? 21.106 4.872 -14.369 1.00 90.81 230 GLN A N 1
ATOM 1878 C CA . GLN A 1 230 ? 22.246 4.739 -13.454 1.00 90.81 230 GLN A CA 1
ATOM 1879 C C . GLN A 1 230 ? 21.825 4.766 -11.978 1.00 90.81 230 GLN A C 1
ATOM 1881 O O . GLN A 1 230 ? 22.356 3.998 -11.178 1.00 90.81 230 GLN A O 1
ATOM 1886 N N . VAL A 1 231 ? 20.843 5.600 -11.608 1.00 88.62 231 VAL A N 1
ATOM 1887 C CA . VAL A 1 231 ? 20.258 5.580 -10.255 1.00 88.62 231 VAL A CA 1
ATOM 1888 C C . VAL A 1 231 ? 19.548 4.247 -10.012 1.00 88.62 231 VAL A C 1
ATOM 1890 O O . VAL A 1 231 ? 19.719 3.648 -8.953 1.00 88.62 231 VAL A O 1
ATOM 1893 N N . ALA A 1 232 ? 18.808 3.730 -10.997 1.00 92.12 232 ALA A N 1
ATOM 1894 C CA . ALA A 1 232 ? 18.201 2.404 -10.894 1.00 92.12 232 ALA A CA 1
ATOM 1895 C C . ALA A 1 232 ? 19.258 1.292 -10.763 1.00 92.12 232 ALA A C 1
ATOM 1897 O O . ALA A 1 232 ? 19.114 0.416 -9.913 1.00 92.12 232 ALA A O 1
ATOM 1898 N N . LEU A 1 233 ? 20.350 1.348 -11.529 1.00 94.38 233 LEU A N 1
ATOM 1899 C CA . LEU A 1 233 ? 21.461 0.405 -11.394 1.00 94.38 233 LEU A CA 1
ATOM 1900 C C . LEU A 1 233 ? 22.070 0.445 -9.990 1.00 94.38 233 LEU A C 1
ATOM 1902 O O . LEU A 1 233 ? 22.298 -0.604 -9.394 1.00 94.38 233 LEU A O 1
ATOM 1906 N N . TRP A 1 234 ? 22.267 1.641 -9.429 1.00 92.62 234 TRP A N 1
ATOM 1907 C CA . TRP A 1 234 ? 22.778 1.797 -8.067 1.00 92.62 234 TRP A CA 1
ATOM 1908 C C . TRP A 1 234 ? 21.914 1.049 -7.040 1.00 92.62 234 TRP A C 1
ATOM 1910 O O . TRP A 1 234 ? 22.461 0.347 -6.189 1.00 92.62 234 TRP A O 1
ATOM 1920 N N . PHE A 1 235 ? 20.580 1.137 -7.151 1.00 90.38 235 PHE A N 1
ATOM 1921 C CA . PHE A 1 235 ? 19.649 0.388 -6.296 1.00 90.38 235 PHE A CA 1
ATOM 1922 C C . PHE A 1 235 ? 19.707 -1.128 -6.532 1.00 90.38 235 PHE A C 1
ATOM 1924 O O . PHE A 1 235 ? 19.631 -1.896 -5.575 1.00 90.38 235 PHE A O 1
ATOM 1931 N N . ALA A 1 236 ? 19.870 -1.572 -7.782 1.00 93.56 236 ALA A N 1
ATOM 1932 C CA . ALA A 1 236 ? 19.997 -2.993 -8.110 1.00 93.56 236 ALA A CA 1
ATOM 1933 C C . ALA A 1 236 ? 21.292 -3.626 -7.569 1.00 93.56 236 ALA A C 1
ATOM 1935 O O . ALA A 1 236 ? 21.328 -4.824 -7.289 1.00 93.56 236 ALA A O 1
ATOM 1936 N N . CYS A 1 237 ? 22.340 -2.821 -7.386 1.00 92.81 237 CYS A N 1
ATOM 1937 C CA . CYS A 1 237 ? 23.616 -3.260 -6.827 1.00 92.81 237 CYS A CA 1
ATOM 1938 C C . CYS A 1 237 ? 23.686 -3.213 -5.292 1.00 92.81 237 CYS A C 1
ATOM 1940 O O . CYS A 1 237 ? 24.697 -3.635 -4.734 1.00 92.81 237 CYS A O 1
ATOM 1942 N N . GLN A 1 238 ? 22.657 -2.713 -4.599 1.00 89.12 238 GLN A N 1
ATOM 1943 C CA . GLN A 1 238 ? 22.643 -2.725 -3.134 1.00 89.12 238 GLN A CA 1
ATOM 1944 C C . GLN A 1 238 ? 22.585 -4.163 -2.590 1.00 89.12 238 GLN A C 1
ATOM 1946 O O . GLN A 1 238 ? 22.044 -5.050 -3.263 1.00 89.12 238 GLN A O 1
ATOM 1951 N N . PRO A 1 239 ? 23.122 -4.414 -1.381 1.00 82.94 239 PRO A N 1
ATOM 1952 C CA . PRO A 1 239 ? 22.964 -5.705 -0.720 1.00 82.94 239 PRO A CA 1
ATOM 1953 C C . PRO A 1 239 ? 21.482 -6.002 -0.454 1.00 82.94 239 PRO A C 1
ATOM 1955 O O . PRO A 1 239 ? 20.687 -5.092 -0.203 1.00 82.94 239 PRO A O 1
ATOM 1958 N N . ASP A 1 240 ? 21.099 -7.278 -0.498 1.00 79.81 240 ASP A N 1
ATOM 1959 C CA . ASP A 1 240 ? 19.754 -7.679 -0.097 1.00 79.81 240 ASP A CA 1
ATOM 1960 C C . ASP A 1 240 ? 19.638 -7.639 1.431 1.00 79.81 240 ASP A C 1
ATOM 1962 O O . ASP A 1 240 ? 20.341 -8.334 2.165 1.00 79.81 240 ASP A O 1
ATOM 1966 N N . GLU A 1 241 ? 18.717 -6.826 1.932 1.00 63.88 241 GLU A N 1
ATOM 1967 C CA . GLU A 1 241 ? 18.479 -6.671 3.363 1.00 63.88 241 GLU A CA 1
ATOM 1968 C C . GLU A 1 241 ? 18.072 -7.993 4.027 1.00 63.88 241 GLU A C 1
ATOM 1970 O O . GLU A 1 241 ? 18.413 -8.218 5.188 1.00 63.88 241 GLU A O 1
ATOM 1975 N N . LYS A 1 242 ? 17.398 -8.904 3.306 1.00 63.06 242 LYS A N 1
ATOM 1976 C CA . LYS A 1 242 ? 17.012 -10.217 3.854 1.00 63.06 242 LYS A CA 1
ATOM 1977 C C . LYS A 1 242 ? 18.207 -11.154 4.040 1.00 63.06 242 LYS A C 1
ATOM 1979 O O . LYS A 1 242 ? 18.197 -11.966 4.967 1.00 63.06 242 LYS A O 1
ATOM 1984 N N . GLU A 1 243 ? 19.250 -11.005 3.227 1.00 57.84 243 GLU A N 1
ATOM 1985 C CA . GLU A 1 243 ? 20.488 -11.790 3.322 1.00 57.84 243 GLU A CA 1
ATOM 1986 C C . GLU A 1 243 ? 21.359 -11.356 4.498 1.00 57.84 243 GLU A C 1
ATOM 1988 O O . GLU A 1 243 ? 22.089 -12.163 5.055 1.00 57.84 243 GLU A O 1
ATOM 1993 N N . THR A 1 244 ? 21.240 -10.112 4.970 1.00 51.31 244 THR A N 1
ATOM 1994 C CA . THR A 1 244 ? 22.029 -9.639 6.125 1.00 51.31 244 THR A CA 1
ATOM 1995 C C . THR A 1 244 ? 21.729 -10.383 7.435 1.00 51.31 244 THR A C 1
ATOM 1997 O O . THR A 1 244 ? 22.482 -10.264 8.401 1.00 51.31 244 THR A O 1
ATOM 2000 N N . SER A 1 245 ? 20.652 -11.178 7.470 1.00 54.22 245 SER A N 1
ATOM 2001 C CA . SER A 1 245 ? 20.204 -11.930 8.646 1.00 54.22 245 SER A CA 1
ATOM 2002 C C . SER A 1 245 ? 20.641 -13.403 8.683 1.00 54.22 245 SER A C 1
ATOM 2004 O O . SER A 1 245 ? 20.604 -13.999 9.755 1.00 54.22 245 SER A O 1
ATOM 2006 N N . ASN A 1 246 ? 21.093 -13.988 7.564 1.00 49.91 246 ASN A N 1
ATOM 2007 C CA . ASN A 1 246 ? 21.534 -15.387 7.467 1.00 49.91 246 ASN A CA 1
ATOM 2008 C C . ASN A 1 246 ? 22.664 -15.529 6.433 1.00 49.91 246 ASN A C 1
ATOM 2010 O O . ASN A 1 246 ? 22.663 -14.832 5.434 1.00 49.91 246 ASN A O 1
ATOM 2014 N N . CYS A 1 247 ? 23.618 -16.446 6.643 1.00 50.03 247 CYS A N 1
ATOM 2015 C CA . CYS A 1 247 ? 24.742 -16.722 5.727 1.00 50.03 247 CYS A CA 1
ATOM 2016 C C . CYS A 1 247 ? 24.292 -17.335 4.377 1.00 50.03 247 CYS A C 1
ATOM 2018 O O . CYS A 1 247 ? 24.607 -18.486 4.081 1.00 50.03 247 CYS A O 1
ATOM 2020 N N . SER A 1 248 ? 23.520 -16.601 3.582 1.00 60.62 248 SER A N 1
ATOM 2021 C CA . SER A 1 248 ? 23.127 -16.940 2.214 1.00 60.62 248 SER A CA 1
ATOM 2022 C C . SER A 1 248 ? 24.079 -16.297 1.206 1.00 60.62 248 SER A C 1
ATOM 2024 O O . SER A 1 248 ? 24.633 -15.229 1.459 1.00 60.62 248 SER A O 1
ATOM 2026 N N . GLU A 1 249 ? 24.283 -16.970 0.072 1.00 70.88 249 GLU A N 1
ATOM 2027 C CA . GLU A 1 249 ? 25.014 -16.413 -1.069 1.00 70.88 249 GLU A CA 1
ATOM 2028 C C . GLU A 1 249 ? 24.366 -15.096 -1.530 1.00 70.88 249 GLU A C 1
ATOM 2030 O O . GLU A 1 249 ? 23.137 -14.994 -1.478 1.00 70.88 249 GLU A O 1
ATOM 2035 N N . PRO A 1 250 ? 25.162 -14.104 -1.970 1.00 80.69 250 PRO A N 1
ATOM 2036 C CA . PRO A 1 250 ? 24.627 -12.823 -2.405 1.00 80.69 250 PRO A CA 1
ATOM 2037 C C . PRO A 1 250 ? 23.730 -12.997 -3.635 1.00 80.69 250 PRO A C 1
ATOM 2039 O O . PRO A 1 250 ? 24.115 -13.655 -4.602 1.00 80.69 250 PRO A O 1
ATOM 2042 N N . SER A 1 251 ? 22.536 -12.408 -3.606 1.00 89.19 251 SER A N 1
ATOM 2043 C CA . SER A 1 251 ? 21.585 -12.482 -4.719 1.00 89.19 251 SER A CA 1
ATOM 2044 C C . SER A 1 251 ? 21.971 -11.585 -5.884 1.00 89.19 251 SER A C 1
ATOM 2046 O O . SER A 1 251 ? 22.549 -10.507 -5.720 1.00 89.19 251 SER A O 1
ATOM 2048 N N . ASP A 1 252 ? 21.577 -12.009 -7.081 1.00 92.88 252 ASP A N 1
ATOM 2049 C CA . ASP A 1 252 ? 21.581 -11.167 -8.272 1.00 92.88 252 ASP A CA 1
ATOM 2050 C C . ASP A 1 252 ? 20.562 -10.029 -8.120 1.00 92.88 252 ASP A C 1
ATOM 2052 O O . ASP A 1 252 ? 19.497 -10.199 -7.529 1.00 92.88 252 ASP A O 1
ATOM 2056 N N . GLY A 1 253 ? 20.883 -8.855 -8.656 1.00 93.56 253 GLY A N 1
ATOM 2057 C CA . GLY A 1 253 ? 19.985 -7.703 -8.726 1.00 93.56 253 GLY A CA 1
ATOM 2058 C C . GLY A 1 253 ? 19.211 -7.660 -10.039 1.00 93.56 253 GLY A C 1
ATOM 2059 O O . GLY A 1 253 ? 19.492 -8.407 -10.974 1.00 93.56 253 GLY A O 1
ATOM 2060 N N . LYS A 1 254 ? 18.247 -6.747 -10.149 1.00 93.88 254 LYS A N 1
ATOM 2061 C CA . LYS A 1 254 ? 17.495 -6.516 -11.389 1.00 93.88 254 LYS A CA 1
ATOM 2062 C C . LYS A 1 254 ? 17.214 -5.039 -11.606 1.00 93.88 254 LYS A C 1
ATOM 2064 O O . LYS A 1 254 ? 16.831 -4.335 -10.672 1.00 93.88 254 LYS A O 1
ATOM 2069 N N . VAL A 1 255 ? 17.316 -4.597 -12.857 1.00 94.62 255 VAL A N 1
ATOM 2070 C CA . VAL A 1 255 ? 16.768 -3.311 -13.302 1.00 94.62 255 VAL A CA 1
ATOM 2071 C C . VAL A 1 255 ? 15.588 -3.583 -14.225 1.00 94.62 255 VAL A C 1
ATOM 2073 O O . VAL A 1 255 ? 15.733 -4.236 -15.256 1.00 94.62 255 VAL A O 1
ATOM 2076 N N . GLY A 1 256 ? 14.412 -3.094 -13.839 1.00 90.81 256 GLY A N 1
ATOM 2077 C CA . GLY A 1 256 ? 13.215 -3.097 -14.675 1.00 90.81 256 GLY A CA 1
ATOM 2078 C C . GLY A 1 256 ? 12.987 -1.726 -15.304 1.00 90.81 256 GLY A C 1
ATOM 2079 O O . GLY A 1 256 ? 13.166 -0.704 -14.640 1.00 90.81 256 GLY A O 1
ATOM 2080 N N . ALA A 1 257 ? 12.565 -1.700 -16.564 1.00 89.06 257 ALA A N 1
ATOM 2081 C CA . ALA A 1 257 ? 12.194 -0.495 -17.292 1.00 89.06 257 ALA A CA 1
ATOM 2082 C C . ALA A 1 257 ? 10.734 -0.584 -17.761 1.00 89.06 257 ALA A C 1
ATOM 2084 O O . ALA A 1 257 ? 10.323 -1.566 -18.378 1.00 89.06 257 ALA A O 1
ATOM 2085 N N . VAL A 1 258 ? 9.947 0.447 -17.460 1.00 85.69 258 VAL A N 1
ATOM 2086 C CA . VAL A 1 258 ? 8.532 0.581 -17.841 1.00 85.69 258 VAL A CA 1
ATOM 2087 C C . VAL A 1 258 ? 8.406 1.689 -18.875 1.00 85.69 258 VAL A C 1
ATOM 2089 O O . VAL A 1 258 ? 8.939 2.781 -18.685 1.00 85.69 258 VAL A O 1
ATOM 2092 N N . LEU A 1 259 ? 7.708 1.430 -19.976 1.00 84.56 259 LEU A N 1
ATOM 2093 C CA . LEU A 1 259 ? 7.509 2.400 -21.042 1.00 84.56 259 LEU A CA 1
ATOM 2094 C C . LEU A 1 259 ? 6.618 3.550 -20.549 1.00 84.56 259 LEU A C 1
ATOM 2096 O O . LEU A 1 259 ? 5.441 3.364 -20.230 1.00 84.56 259 LEU A O 1
ATOM 2100 N N . ASN A 1 260 ? 7.163 4.762 -20.560 1.00 85.62 260 ASN A N 1
ATOM 2101 C CA . ASN A 1 260 ? 6.476 5.998 -20.210 1.00 85.62 260 ASN A CA 1
ATOM 2102 C C . ASN A 1 260 ? 5.560 6.457 -21.356 1.00 85.62 260 ASN A C 1
ATOM 2104 O O . ASN A 1 260 ? 5.857 7.399 -22.088 1.00 85.62 260 ASN A O 1
ATOM 2108 N N . ASN A 1 261 ? 4.460 5.738 -21.571 1.00 81.38 261 ASN A N 1
ATOM 2109 C CA . ASN A 1 261 ? 3.510 6.037 -22.636 1.00 81.38 261 ASN A CA 1
ATOM 2110 C C . ASN A 1 261 ? 2.368 6.928 -22.108 1.00 81.38 261 ASN A C 1
ATOM 2112 O O . ASN A 1 261 ? 1.544 6.433 -21.334 1.00 81.38 261 ASN A O 1
ATOM 2116 N N . PRO A 1 262 ? 2.230 8.185 -22.580 1.00 76.06 262 PRO A N 1
ATOM 2117 C CA . PRO A 1 262 ? 1.176 9.104 -22.132 1.00 76.06 262 PRO A CA 1
ATOM 2118 C C . PRO A 1 262 ? -0.251 8.599 -22.382 1.00 76.06 262 PRO A C 1
ATOM 2120 O O . PRO A 1 262 ? -1.198 9.047 -21.750 1.00 76.06 262 PRO A O 1
ATOM 2123 N N . ASN A 1 263 ? -0.427 7.645 -23.303 1.00 70.94 263 ASN A N 1
ATOM 2124 C CA . ASN A 1 263 ? -1.733 7.039 -23.563 1.00 70.94 263 ASN A CA 1
ATOM 2125 C C . ASN A 1 263 ? -2.136 6.001 -22.505 1.00 70.94 263 ASN A C 1
ATOM 2127 O O . ASN A 1 263 ? -3.258 5.493 -22.559 1.00 70.94 263 ASN A O 1
ATOM 2131 N N . THR A 1 264 ? -1.215 5.575 -21.643 1.00 71.69 264 THR A N 1
ATOM 2132 C CA . THR A 1 264 ? -1.450 4.547 -20.615 1.00 71.69 264 THR A CA 1
ATOM 2133 C C . THR A 1 264 ? -1.062 5.012 -19.215 1.00 71.69 264 THR A C 1
ATOM 2135 O O . THR A 1 264 ? -1.570 4.458 -18.248 1.00 71.69 264 THR A O 1
ATOM 2138 N N . ILE A 1 265 ? -0.186 6.013 -19.106 1.00 81.94 265 ILE A N 1
ATOM 2139 C CA . ILE A 1 265 ? 0.239 6.635 -17.853 1.00 81.94 265 ILE A CA 1
ATOM 2140 C C . ILE A 1 265 ? -0.084 8.130 -17.947 1.00 81.94 265 ILE A C 1
ATOM 2142 O O . ILE A 1 265 ? 0.529 8.852 -18.731 1.00 81.94 265 ILE A O 1
ATOM 2146 N N . GLU A 1 266 ? -1.069 8.583 -17.175 1.00 87.06 266 GLU A N 1
ATOM 2147 C CA . GLU A 1 266 ? -1.499 9.985 -17.130 1.00 87.06 266 GLU A CA 1
ATOM 2148 C C . GLU A 1 266 ? -0.583 10.787 -16.200 1.00 87.06 266 GLU A C 1
ATOM 2150 O O . GLU A 1 266 ? -0.176 10.313 -15.146 1.00 87.06 266 GLU A O 1
ATOM 2155 N N . GLU A 1 267 ? -0.233 12.013 -16.567 1.00 90.25 267 GLU A N 1
ATOM 2156 C CA . GLU A 1 267 ? 0.571 12.875 -15.703 1.00 90.25 267 GLU A CA 1
ATOM 2157 C C . GLU A 1 267 ? -0.299 13.604 -14.678 1.00 90.25 267 GLU A C 1
ATOM 2159 O O . GLU A 1 267 ? -1.252 14.291 -15.043 1.00 90.25 267 GLU A O 1
ATOM 2164 N N . ILE A 1 268 ? 0.059 13.505 -13.395 1.00 90.81 268 ILE A N 1
ATOM 2165 C CA . ILE A 1 268 ? -0.562 14.311 -12.344 1.00 90.81 268 ILE A CA 1
ATOM 2166 C C . ILE A 1 268 ? -0.057 15.746 -12.462 1.00 90.81 268 ILE A C 1
ATOM 2168 O O . ILE A 1 268 ? 1.093 16.054 -12.140 1.00 90.81 268 ILE A O 1
ATOM 2172 N N . THR A 1 269 ? -0.949 16.635 -12.887 1.00 89.56 269 THR A N 1
ATOM 2173 C CA . THR A 1 269 ? -0.677 18.074 -12.971 1.00 89.56 269 THR A CA 1
ATOM 2174 C C . THR A 1 269 ? -0.904 18.772 -11.623 1.00 89.56 269 THR A C 1
ATOM 2176 O O . THR A 1 269 ? -1.691 18.285 -10.808 1.00 89.56 269 THR A O 1
ATOM 2179 N N . PRO A 1 270 ? -0.303 19.957 -11.383 1.00 86.75 270 PRO A N 1
ATOM 2180 C CA . PRO A 1 270 ? -0.582 20.750 -10.182 1.00 86.75 270 PRO A CA 1
ATOM 2181 C C . PRO A 1 270 ? -2.076 21.024 -9.971 1.00 86.75 270 PRO A C 1
ATOM 2183 O O . PRO A 1 270 ? -2.575 20.901 -8.861 1.00 86.75 270 PRO A O 1
ATOM 2186 N N . LYS A 1 271 ? -2.810 21.291 -11.056 1.00 88.19 271 LYS A N 1
ATOM 2187 C CA . LYS A 1 271 ? -4.260 21.501 -11.017 1.00 88.19 271 LYS A CA 1
ATOM 2188 C C . LYS A 1 271 ? -5.013 20.263 -10.512 1.00 88.19 271 LYS A C 1
ATOM 2190 O O . LYS A 1 271 ? -5.929 20.382 -9.710 1.00 88.19 271 LYS A O 1
ATOM 2195 N N . MET A 1 272 ? -4.609 19.063 -10.934 1.00 89.12 272 MET A N 1
ATOM 2196 C CA . MET A 1 272 ? -5.228 17.823 -10.449 1.00 89.12 272 MET A CA 1
ATOM 2197 C C . MET A 1 272 ? -4.979 17.595 -8.956 1.00 89.12 272 MET A C 1
ATOM 2199 O O . MET A 1 272 ? -5.871 17.088 -8.288 1.00 89.12 272 MET A O 1
ATOM 2203 N N . LEU A 1 273 ? -3.808 17.979 -8.435 1.00 85.00 273 LEU A N 1
ATOM 2204 C CA . LEU A 1 273 ? -3.508 17.914 -6.996 1.00 85.00 273 LEU A CA 1
ATOM 2205 C C . LEU A 1 273 ? -4.361 18.881 -6.164 1.00 85.00 273 LEU A C 1
ATOM 2207 O O . LEU A 1 273 ? -4.541 18.661 -4.971 1.00 85.00 273 LEU A O 1
ATOM 2211 N N . GLU A 1 274 ? -4.841 19.969 -6.769 1.00 83.75 274 GLU A N 1
ATOM 2212 C CA . GLU A 1 274 ? -5.725 20.938 -6.113 1.00 83.75 274 GLU A CA 1
ATOM 2213 C C . GLU A 1 274 ? -7.194 20.499 -6.148 1.00 83.75 274 GLU A C 1
ATOM 2215 O O . GLU A 1 274 ? -7.929 20.755 -5.197 1.00 83.75 274 GLU A O 1
ATOM 2220 N N . GLU A 1 275 ? -7.622 19.853 -7.234 1.00 84.19 275 GLU A N 1
ATOM 2221 C CA . GLU A 1 275 ? -9.037 19.569 -7.506 1.00 84.19 275 GLU A CA 1
ATOM 2222 C C . GLU A 1 275 ? -9.485 18.147 -7.140 1.00 84.19 275 GLU A C 1
ATOM 2224 O O . GLU A 1 275 ? -10.687 17.907 -7.018 1.00 84.19 275 GLU A O 1
ATOM 2229 N N . ARG A 1 276 ? -8.560 17.188 -7.007 1.00 83.19 276 ARG A N 1
ATOM 2230 C CA . ARG A 1 276 ? -8.890 15.780 -6.743 1.00 83.19 276 ARG A CA 1
ATOM 2231 C C . ARG A 1 276 ? -8.473 15.345 -5.346 1.00 83.19 276 ARG A C 1
ATOM 2233 O O . ARG A 1 276 ? -7.407 15.710 -4.862 1.00 83.19 276 ARG A O 1
ATOM 2240 N N . ASP A 1 277 ? -9.290 14.478 -4.758 1.00 83.44 277 ASP A N 1
ATOM 2241 C CA . ASP A 1 277 ? -8.915 13.730 -3.561 1.00 83.44 277 ASP A CA 1
ATOM 2242 C C . ASP A 1 277 ? -7.775 12.748 -3.872 1.00 83.44 277 ASP A C 1
ATOM 2244 O O . ASP A 1 277 ? -7.722 12.169 -4.966 1.00 83.44 277 ASP A O 1
ATOM 2248 N N . PHE A 1 278 ? -6.858 12.551 -2.925 1.00 83.88 278 PHE A N 1
ATOM 2249 C CA . PHE A 1 278 ? -5.648 11.771 -3.160 1.00 83.88 278 PHE A CA 1
ATOM 2250 C C . PHE A 1 278 ? -5.970 10.293 -3.436 1.00 83.88 278 PHE A C 1
ATOM 2252 O O . PHE A 1 278 ? -5.348 9.695 -4.315 1.00 83.88 278 PHE A O 1
ATOM 2259 N N . ASP A 1 279 ? -6.991 9.736 -2.771 1.00 80.38 279 ASP A N 1
ATOM 2260 C CA . ASP A 1 279 ? -7.484 8.366 -2.981 1.00 80.38 279 ASP A CA 1
ATOM 2261 C C . ASP A 1 279 ? -7.868 8.112 -4.447 1.00 80.38 279 ASP A C 1
ATOM 2263 O O . ASP A 1 279 ? -7.723 7.001 -4.965 1.00 80.38 279 ASP A O 1
ATOM 2267 N N . SER A 1 280 ? -8.316 9.151 -5.160 1.00 83.00 280 SER A N 1
ATOM 2268 C CA . SER A 1 280 ? -8.731 9.023 -6.558 1.00 83.00 280 SER A CA 1
ATOM 2269 C C . SER A 1 280 ? -7.580 8.649 -7.494 1.00 83.00 280 SER A C 1
ATOM 2271 O O . SER A 1 280 ? -7.826 8.005 -8.509 1.00 83.00 280 SER A O 1
ATOM 2273 N N . PHE A 1 281 ? -6.326 8.978 -7.161 1.00 82.62 281 PHE A N 1
ATOM 2274 C CA . PHE A 1 281 ? -5.157 8.579 -7.961 1.00 82.62 281 PHE A CA 1
ATOM 2275 C C . PHE A 1 281 ? -4.821 7.095 -7.824 1.00 82.62 281 PHE A C 1
ATOM 2277 O O . PHE A 1 281 ? -4.079 6.539 -8.630 1.00 82.62 281 PHE A O 1
ATOM 2284 N N . PHE A 1 282 ? -5.374 6.454 -6.806 1.00 77.62 282 PHE A N 1
ATOM 2285 C CA . PHE A 1 282 ? -5.174 5.050 -6.520 1.00 77.62 282 PHE A CA 1
ATOM 2286 C C . PHE A 1 282 ? -6.392 4.227 -6.987 1.00 77.62 282 PHE A C 1
ATOM 2288 O O . PHE A 1 282 ? -6.225 3.154 -7.560 1.00 77.62 282 PHE A O 1
ATOM 2295 N N . ASN A 1 283 ? -7.604 4.783 -6.874 1.00 70.88 283 ASN A N 1
ATOM 2296 C CA . ASN A 1 283 ? -8.872 4.132 -7.231 1.00 70.88 283 ASN A CA 1
ATOM 2297 C C . ASN A 1 283 ? -9.486 4.597 -8.567 1.00 70.88 283 ASN A C 1
ATOM 2299 O O . ASN A 1 283 ? -10.672 4.370 -8.814 1.00 70.88 283 ASN A O 1
ATOM 2303 N N . ALA A 1 284 ? -8.728 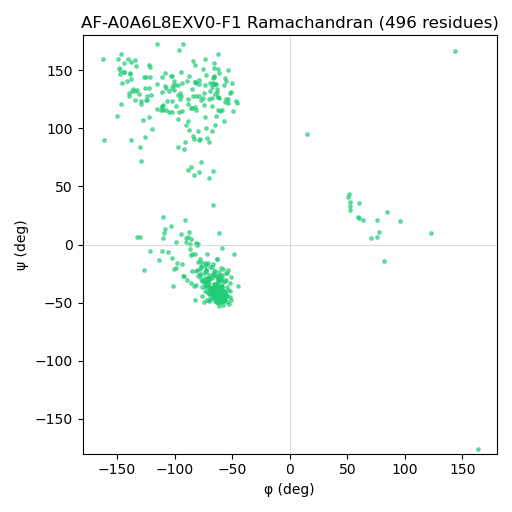5.275 -9.435 1.00 59.94 284 ALA A N 1
ATOM 2304 C CA . ALA A 1 284 ? -9.290 5.835 -10.663 1.00 59.94 284 ALA A CA 1
ATOM 2305 C C . ALA A 1 284 ? -9.850 4.748 -11.604 1.00 59.94 284 ALA A C 1
ATOM 2307 O O . ALA A 1 284 ? -9.111 3.840 -12.012 1.00 59.94 284 ALA A O 1
ATOM 2308 N N . PRO A 1 285 ? -11.118 4.873 -12.042 1.00 51.69 285 PRO A N 1
ATOM 2309 C CA . PRO A 1 285 ? -11.663 4.012 -13.077 1.00 51.69 285 PRO A CA 1
ATOM 2310 C C . PRO A 1 285 ? -10.918 4.270 -14.386 1.00 51.69 285 PRO A C 1
ATOM 2312 O O . PRO A 1 285 ? -10.758 5.408 -14.828 1.00 51.69 285 PRO A O 1
ATOM 2315 N N . SER A 1 286 ? -10.442 3.204 -15.019 1.00 52.84 286 SER A N 1
ATOM 2316 C CA . SER A 1 286 ? -9.691 3.339 -16.260 1.00 52.84 286 SER A CA 1
ATOM 2317 C C . SER A 1 286 ? -10.575 3.689 -17.450 1.00 52.84 286 SER A C 1
ATOM 2319 O O . SER A 1 286 ? -11.611 3.063 -17.672 1.00 52.84 286 SER A O 1
ATOM 2321 N N . GLN A 1 287 ? -10.107 4.615 -18.293 1.00 44.31 287 GLN A N 1
ATOM 2322 C CA . GLN A 1 287 ? -10.705 4.875 -19.609 1.00 44.31 287 GLN A CA 1
ATOM 2323 C C . GLN A 1 287 ? -10.508 3.703 -20.586 1.00 44.31 287 GLN A C 1
ATOM 2325 O O . GLN A 1 287 ? -11.217 3.588 -21.587 1.00 44.31 287 GLN A O 1
ATOM 2330 N N . LYS A 1 288 ? -9.544 2.815 -20.312 1.00 45.09 288 LYS A N 1
ATOM 2331 C CA . LYS A 1 288 ? -9.301 1.585 -21.068 1.00 45.09 288 LYS A CA 1
ATOM 2332 C C . LYS A 1 288 ? -9.677 0.401 -20.190 1.00 45.09 288 LYS A C 1
ATOM 2334 O O . LYS A 1 288 ? -9.030 0.160 -19.183 1.00 45.09 288 LYS A O 1
ATOM 2339 N N . LEU A 1 289 ? -10.641 -0.404 -20.637 1.00 38.00 289 LEU A N 1
ATOM 2340 C CA . LEU A 1 289 ? -11.187 -1.582 -19.936 1.00 38.00 289 LEU A CA 1
ATOM 2341 C C . LEU A 1 289 ? -10.159 -2.594 -19.352 1.00 38.00 289 LEU A C 1
ATOM 2343 O O . LEU A 1 289 ? -10.568 -3.522 -18.669 1.00 38.00 289 LEU A O 1
ATOM 2347 N N . TRP A 1 290 ? -8.857 -2.471 -19.639 1.00 44.69 290 TRP A N 1
ATOM 2348 C CA . TRP A 1 290 ? -7.838 -3.523 -19.487 1.00 44.69 290 TRP A CA 1
ATOM 2349 C C . TRP A 1 290 ? -6.548 -3.080 -18.775 1.00 44.69 290 TRP A C 1
ATOM 2351 O O . TRP A 1 290 ? -5.575 -3.831 -18.771 1.00 44.69 290 TRP A O 1
ATOM 2361 N N . GLN A 1 291 ? -6.488 -1.859 -18.241 1.00 49.34 291 GLN A N 1
ATOM 2362 C CA . GLN A 1 291 ? -5.338 -1.362 -17.474 1.00 49.34 291 GLN A CA 1
ATOM 2363 C C . GLN A 1 291 ? -5.879 -0.426 -16.409 1.00 49.34 291 GLN A C 1
ATOM 2365 O O . GLN A 1 291 ? -6.511 0.538 -16.823 1.00 49.34 291 GLN A O 1
ATOM 2370 N N . PRO A 1 292 ? -5.682 -0.643 -15.097 1.00 54.78 292 PRO A N 1
ATOM 2371 C CA . PRO A 1 292 ? -6.015 0.408 -14.146 1.00 54.78 292 PRO A CA 1
ATOM 2372 C C . PRO A 1 292 ? -5.252 1.664 -14.547 1.00 54.78 292 PRO A C 1
ATOM 2374 O O . PRO A 1 292 ? -4.126 1.583 -15.050 1.00 54.78 292 PRO A O 1
ATOM 2377 N N . GLN A 1 293 ? -5.915 2.807 -14.414 1.00 72.38 293 GLN A N 1
ATOM 2378 C CA . GLN A 1 293 ? -5.311 4.073 -14.775 1.00 72.38 293 GLN A CA 1
ATOM 2379 C C . GLN A 1 293 ? -4.046 4.235 -13.934 1.00 72.38 293 GLN A C 1
ATOM 2381 O O . GLN A 1 293 ? -4.114 4.276 -12.707 1.00 72.38 293 GLN A O 1
ATOM 2386 N N . LEU A 1 294 ? -2.896 4.269 -14.603 1.00 82.00 294 LEU A N 1
ATOM 2387 C CA . LEU A 1 294 ? -1.649 4.622 -13.955 1.00 82.00 294 LEU A CA 1
ATOM 2388 C C . LEU A 1 294 ? -1.481 6.127 -14.048 1.00 82.00 294 LEU A C 1
ATOM 2390 O O . LEU A 1 294 ? -1.759 6.738 -15.085 1.00 82.00 294 LEU A O 1
ATOM 2394 N N . PHE A 1 295 ? -0.988 6.705 -12.970 1.00 87.31 295 PHE A N 1
ATOM 2395 C CA . PHE A 1 295 ? -0.586 8.090 -12.921 1.00 87.31 295 PHE A CA 1
ATOM 2396 C C . PHE A 1 295 ? 0.912 8.175 -12.687 1.00 87.31 295 PHE A C 1
ATOM 2398 O O . PHE A 1 295 ? 1.452 7.440 -11.864 1.00 87.31 295 PHE A O 1
ATOM 2405 N N . ARG A 1 296 ? 1.582 9.086 -13.388 1.00 91.31 296 ARG A N 1
ATOM 2406 C CA . ARG A 1 296 ? 2.945 9.507 -13.068 1.00 91.31 296 ARG A CA 1
ATOM 2407 C C . ARG A 1 296 ? 2.905 10.843 -12.357 1.00 91.31 296 ARG A C 1
ATOM 2409 O O . ARG A 1 296 ? 2.209 11.761 -12.788 1.00 91.31 296 ARG A O 1
ATOM 2416 N N . TRP A 1 297 ? 3.703 10.978 -11.314 1.00 91.88 297 TRP A N 1
ATOM 2417 C CA . TRP A 1 297 ? 3.846 12.232 -10.596 1.00 91.88 297 TRP A CA 1
ATOM 2418 C C . TRP A 1 297 ? 5.303 12.516 -10.271 1.00 91.88 297 TRP A C 1
ATOM 2420 O O . TRP A 1 297 ? 6.020 11.651 -9.772 1.00 91.88 297 TRP A O 1
ATOM 2430 N N . GLN A 1 298 ? 5.741 13.742 -10.558 1.00 88.88 298 GLN A N 1
ATOM 2431 C CA . GLN A 1 298 ? 7.121 14.166 -10.356 1.00 88.88 298 GLN A CA 1
ATOM 2432 C C . GLN A 1 298 ? 7.190 15.437 -9.488 1.00 88.88 298 GLN A C 1
ATOM 2434 O O . GLN A 1 298 ? 7.147 16.552 -10.013 1.00 88.88 298 GLN A O 1
ATOM 2439 N N . PRO A 1 299 ? 7.336 15.304 -8.159 1.00 83.12 299 PRO A N 1
ATOM 2440 C CA . PRO A 1 299 ? 7.428 16.443 -7.241 1.00 83.12 299 PRO A CA 1
ATOM 2441 C C . PRO A 1 299 ? 8.820 17.107 -7.221 1.00 83.12 299 PRO A C 1
ATOM 2443 O O . PRO A 1 299 ? 9.491 17.154 -6.194 1.00 83.12 299 PRO A O 1
ATOM 2446 N N . ARG A 1 300 ? 9.270 17.654 -8.362 1.00 74.31 300 ARG A N 1
ATOM 2447 C CA . ARG A 1 300 ? 10.657 18.134 -8.598 1.00 74.31 300 ARG A CA 1
ATOM 2448 C C . ARG A 1 300 ? 11.232 19.082 -7.536 1.00 74.31 300 ARG A C 1
ATOM 2450 O O . ARG A 1 300 ? 12.446 19.133 -7.371 1.00 74.31 300 ARG A O 1
ATOM 2457 N N . HIS A 1 301 ? 10.386 19.846 -6.849 1.00 76.19 301 HIS A N 1
ATOM 2458 C CA . HIS A 1 301 ? 10.801 20.890 -5.903 1.00 76.19 301 HIS A CA 1
ATOM 2459 C C . HIS A 1 301 ? 10.507 20.558 -4.438 1.00 76.19 301 HIS A C 1
ATOM 2461 O O . HIS A 1 301 ? 10.697 21.411 -3.575 1.00 76.19 301 HIS A O 1
ATOM 2467 N N . LEU A 1 302 ? 10.028 19.348 -4.153 1.00 75.88 302 LEU A N 1
ATOM 2468 C CA . LEU A 1 302 ? 9.586 18.986 -2.812 1.00 75.88 302 LEU A CA 1
ATOM 2469 C C . LEU A 1 302 ? 10.784 18.771 -1.869 1.00 75.88 302 LEU A C 1
ATOM 2471 O O . LEU A 1 302 ? 10.869 19.422 -0.827 1.00 75.88 302 LEU A O 1
ATOM 2475 N N . ASN A 1 303 ? 11.782 17.975 -2.269 1.00 72.44 303 ASN A N 1
ATOM 2476 C CA . ASN A 1 303 ? 13.056 17.857 -1.550 1.00 72.44 303 ASN A CA 1
ATOM 2477 C C . ASN A 1 303 ? 14.250 17.604 -2.485 1.00 72.44 303 ASN A C 1
ATOM 2479 O O . ASN A 1 303 ? 14.097 17.219 -3.647 1.00 72.44 303 ASN A O 1
ATOM 2483 N N . ASN A 1 304 ? 15.459 17.817 -1.953 1.00 68.06 304 ASN A N 1
ATOM 2484 C CA . ASN A 1 304 ? 16.713 17.650 -2.695 1.00 68.06 304 ASN A CA 1
ATOM 2485 C C . ASN A 1 304 ? 16.922 16.204 -3.163 1.00 68.06 304 ASN A C 1
ATOM 2487 O O . ASN A 1 304 ? 17.538 15.987 -4.205 1.00 68.06 304 ASN A O 1
ATOM 2491 N N . ARG A 1 305 ? 16.370 15.228 -2.430 1.00 68.06 305 ARG A N 1
ATOM 2492 C CA . ARG A 1 305 ? 16.414 13.811 -2.790 1.00 68.06 305 ARG A CA 1
ATOM 2493 C C . ARG A 1 305 ? 15.611 13.504 -4.058 1.00 68.06 305 ARG A C 1
ATOM 2495 O O . ARG A 1 305 ? 16.101 12.765 -4.901 1.00 68.06 305 ARG A O 1
ATOM 2502 N N . ILE A 1 306 ? 14.427 14.092 -4.248 1.00 67.81 306 ILE A N 1
ATOM 2503 C CA . ILE A 1 306 ? 13.635 13.927 -5.485 1.00 67.81 306 ILE A CA 1
ATOM 2504 C C . ILE A 1 306 ? 14.409 14.457 -6.686 1.00 67.81 306 ILE A C 1
ATOM 2506 O O . ILE A 1 306 ? 14.460 13.806 -7.730 1.00 67.81 306 ILE A O 1
ATOM 2510 N N . ALA A 1 307 ? 15.040 15.620 -6.525 1.00 63.06 307 ALA A N 1
ATOM 2511 C CA . ALA A 1 307 ? 15.869 16.205 -7.565 1.00 63.06 307 ALA A CA 1
ATOM 2512 C C . ALA A 1 307 ? 17.108 15.340 -7.862 1.00 63.06 307 ALA A C 1
ATOM 2514 O O . ALA A 1 307 ? 17.397 15.081 -9.027 1.00 63.06 307 ALA A O 1
ATOM 2515 N N . SER A 1 308 ? 17.815 14.845 -6.837 1.00 66.00 308 SER A N 1
ATOM 2516 C CA . SER A 1 308 ? 19.034 14.044 -7.028 1.00 66.00 308 SER A CA 1
ATOM 2517 C C . SER A 1 308 ? 18.752 12.665 -7.628 1.00 66.00 308 SER A C 1
ATOM 2519 O O . SER A 1 308 ? 19.471 12.213 -8.519 1.00 66.00 308 SER A O 1
ATOM 2521 N N . GLN A 1 309 ? 17.670 12.016 -7.199 1.00 71.50 309 GLN A N 1
ATOM 2522 C CA . GLN A 1 309 ? 17.260 10.696 -7.678 1.00 71.50 309 GLN A CA 1
ATOM 2523 C C . GLN A 1 309 ? 16.489 10.752 -8.999 1.00 71.50 309 GLN A C 1
ATOM 2525 O O . GLN A 1 309 ? 16.231 9.702 -9.585 1.00 71.50 309 GLN A O 1
ATOM 2530 N N . HIS A 1 310 ? 16.123 11.944 -9.486 1.00 78.06 310 HIS A N 1
ATOM 2531 C CA . HIS A 1 310 ? 15.174 12.113 -10.590 1.00 78.06 310 HIS A CA 1
ATOM 2532 C C . HIS A 1 310 ? 13.884 11.307 -10.341 1.00 78.06 310 HIS A C 1
ATOM 2534 O O . HIS A 1 310 ? 13.377 10.645 -11.250 1.00 78.06 310 HIS A O 1
ATOM 2540 N N . SER A 1 311 ? 13.400 11.321 -9.088 1.00 83.62 311 SER A N 1
ATOM 2541 C CA . SER A 1 311 ? 12.317 10.448 -8.625 1.00 83.62 311 SER A CA 1
ATOM 2542 C C . SER A 1 311 ? 11.001 10.765 -9.315 1.00 83.62 311 SER A C 1
ATOM 2544 O O . SER A 1 311 ? 10.619 11.928 -9.462 1.00 83.62 311 SER A O 1
ATOM 2546 N N . ILE A 1 312 ? 10.289 9.708 -9.679 1.00 88.62 312 ILE A N 1
ATOM 2547 C CA . ILE A 1 312 ? 8.951 9.732 -10.262 1.00 88.62 312 ILE A CA 1
ATOM 2548 C C . ILE A 1 312 ? 8.138 8.699 -9.510 1.00 88.62 312 ILE A C 1
ATOM 2550 O O . ILE A 1 312 ? 8.580 7.568 -9.339 1.00 88.62 312 ILE A O 1
ATOM 2554 N N . PHE A 1 313 ? 6.939 9.059 -9.093 1.00 90.38 313 PHE A N 1
ATOM 2555 C CA . PHE A 1 313 ? 6.022 8.111 -8.489 1.00 90.38 313 PHE A CA 1
ATOM 2556 C C . PHE A 1 313 ? 5.054 7.609 -9.547 1.00 90.38 313 PHE A C 1
ATOM 2558 O O . PHE A 1 313 ? 4.433 8.411 -10.247 1.00 90.38 313 PHE A O 1
ATOM 2565 N N . LEU A 1 314 ? 4.935 6.288 -9.660 1.00 87.69 314 LEU A N 1
ATOM 2566 C CA . LEU A 1 314 ? 3.809 5.665 -10.338 1.00 87.69 314 LEU A CA 1
ATOM 2567 C C . LEU A 1 314 ? 2.744 5.307 -9.302 1.00 87.69 314 LEU A C 1
ATOM 2569 O O . LEU A 1 314 ? 3.037 4.657 -8.297 1.00 87.69 314 LEU A O 1
ATOM 2573 N N . LEU A 1 315 ? 1.519 5.757 -9.559 1.00 83.94 315 LEU A N 1
ATOM 2574 C CA . LEU A 1 315 ? 0.337 5.538 -8.729 1.00 83.94 315 LEU A CA 1
ATOM 2575 C C . LEU A 1 315 ? -0.754 4.846 -9.552 1.00 83.94 315 LEU A C 1
ATOM 2577 O O . LEU A 1 315 ? -0.780 4.973 -10.775 1.00 83.94 315 LEU A O 1
ATOM 2581 N N . GLY A 1 316 ? -1.650 4.123 -8.887 1.00 74.12 316 GLY A N 1
ATOM 2582 C CA . GLY A 1 316 ? -2.796 3.453 -9.508 1.00 74.12 316 GLY A CA 1
ATOM 2583 C C . GLY A 1 316 ? -3.104 2.104 -8.861 1.00 74.12 316 GLY A C 1
ATOM 2584 O O . GLY A 1 316 ? -2.279 1.565 -8.121 1.00 74.12 316 GLY A O 1
ATOM 2585 N N . GLY A 1 317 ? -4.280 1.547 -9.165 1.00 61.34 317 GLY A N 1
ATOM 2586 C CA . GLY A 1 317 ? -4.871 0.349 -8.538 1.00 61.34 317 GLY A CA 1
ATOM 2587 C C . GLY A 1 317 ? -4.067 -0.959 -8.601 1.00 61.34 317 GLY A C 1
ATOM 2588 O O . GLY A 1 317 ? -4.511 -1.985 -8.094 1.00 61.34 317 GLY A O 1
ATOM 2589 N N . ASN A 1 318 ? -2.906 -0.965 -9.260 1.00 60.53 318 ASN A N 1
ATOM 2590 C CA . ASN A 1 318 ? -2.076 -2.155 -9.411 1.00 60.53 318 ASN A CA 1
ATOM 2591 C C . ASN A 1 318 ? -1.225 -2.403 -8.163 1.00 60.53 318 ASN A C 1
ATOM 2593 O O . ASN A 1 318 ? -0.438 -1.553 -7.756 1.00 60.53 318 ASN A O 1
ATOM 2597 N N . GLN A 1 319 ? -1.309 -3.621 -7.633 1.00 62.44 319 GLN A N 1
ATOM 2598 C CA . GLN A 1 319 ? -0.463 -4.098 -6.533 1.00 62.44 319 GLN A CA 1
ATOM 2599 C C . GLN A 1 319 ? 0.992 -4.321 -6.980 1.00 62.44 319 GLN A C 1
ATOM 2601 O O . GLN A 1 319 ? 1.930 -4.146 -6.204 1.00 62.44 319 GLN A O 1
ATOM 2606 N N . VAL A 1 320 ? 1.175 -4.679 -8.255 1.00 69.56 320 VAL A N 1
ATOM 2607 C CA . VAL A 1 320 ? 2.465 -4.984 -8.877 1.00 69.56 320 VAL A CA 1
ATOM 2608 C C . VAL A 1 320 ? 2.533 -4.314 -10.246 1.00 69.56 320 VAL A C 1
ATOM 2610 O O . VAL A 1 320 ? 1.602 -4.407 -11.047 1.00 69.56 320 VAL A O 1
ATOM 2613 N N . ILE A 1 321 ? 3.654 -3.659 -10.531 1.00 76.00 321 ILE A N 1
ATOM 2614 C CA . ILE A 1 321 ? 3.984 -3.136 -11.854 1.00 76.00 321 ILE A CA 1
ATOM 2615 C C . ILE A 1 321 ? 4.954 -4.113 -12.518 1.00 76.00 321 ILE A C 1
ATOM 2617 O O . ILE A 1 321 ? 5.930 -4.554 -11.920 1.00 76.00 321 ILE A O 1
ATOM 2621 N N . TYR A 1 322 ? 4.693 -4.465 -13.772 1.00 74.94 322 TYR A N 1
ATOM 2622 C CA . TYR A 1 322 ? 5.606 -5.298 -14.549 1.00 74.94 322 TYR A CA 1
ATOM 2623 C C . TYR A 1 322 ? 6.453 -4.426 -15.471 1.00 74.94 322 TYR A C 1
ATOM 2625 O O . TYR A 1 322 ? 5.936 -3.503 -16.099 1.00 74.94 322 TYR A O 1
ATOM 2633 N N . SER A 1 323 ? 7.745 -4.734 -15.549 1.00 76.81 323 SER A N 1
ATOM 2634 C CA . SER A 1 323 ? 8.675 -4.138 -16.502 1.00 76.81 323 SER A CA 1
ATOM 2635 C C . SER A 1 323 ? 8.335 -4.550 -17.935 1.00 76.81 323 SER A C 1
ATOM 2637 O O . SER A 1 323 ? 8.026 -5.713 -18.198 1.00 76.81 323 SER A O 1
ATOM 2639 N N . ASP A 1 324 ? 8.432 -3.598 -18.863 1.00 76.69 324 ASP A N 1
ATOM 2640 C CA . ASP A 1 324 ? 8.380 -3.865 -20.302 1.00 76.69 324 ASP A CA 1
ATOM 2641 C C . ASP A 1 324 ? 9.734 -4.383 -20.818 1.00 76.69 324 ASP A C 1
ATOM 2643 O O . ASP A 1 324 ? 9.747 -5.131 -21.786 1.00 76.69 324 ASP A O 1
ATOM 2647 N N . GLU A 1 325 ? 10.846 -4.023 -20.165 1.00 83.31 325 GLU A N 1
ATOM 2648 C CA . GLU A 1 325 ? 12.210 -4.517 -20.424 1.00 83.31 325 GLU A CA 1
ATOM 2649 C C . GLU A 1 325 ? 12.941 -4.763 -19.093 1.00 83.31 325 GLU A C 1
ATOM 2651 O O . GLU A 1 325 ? 12.730 -4.029 -18.124 1.00 83.31 325 GLU A O 1
ATOM 2656 N N . GLU A 1 326 ? 13.822 -5.764 -19.017 1.00 88.56 326 GLU A N 1
ATOM 2657 C CA . GLU A 1 326 ? 14.599 -6.039 -17.799 1.00 88.56 326 GLU A CA 1
ATOM 2658 C C . GLU A 1 326 ? 15.989 -6.629 -18.067 1.00 88.56 326 GLU A C 1
ATOM 2660 O O . GLU A 1 326 ? 16.206 -7.337 -19.052 1.00 88.56 326 GLU A O 1
ATOM 2665 N N . CYS A 1 327 ? 16.920 -6.367 -17.149 1.00 91.38 327 CYS A N 1
ATOM 2666 C CA . CYS A 1 327 ? 18.235 -7.002 -17.103 1.00 91.38 327 CYS A CA 1
ATOM 2667 C C . CYS A 1 327 ? 18.579 -7.461 -15.678 1.00 91.38 327 CYS A C 1
ATOM 2669 O O . CYS A 1 327 ? 18.062 -6.921 -14.694 1.00 91.38 327 CYS A O 1
ATOM 2671 N N . ILE A 1 328 ? 19.433 -8.480 -15.583 1.00 93.19 328 ILE A N 1
ATOM 2672 C CA . ILE A 1 328 ? 19.904 -9.063 -14.323 1.00 93.19 328 ILE A CA 1
ATOM 2673 C C . ILE A 1 328 ? 21.337 -8.613 -14.077 1.00 93.19 328 ILE A C 1
ATOM 2675 O O . ILE A 1 328 ? 22.169 -8.684 -14.978 1.00 93.19 328 ILE A O 1
ATOM 2679 N N . ILE A 1 329 ? 21.609 -8.156 -12.859 1.00 95.50 329 ILE A N 1
ATOM 2680 C CA . ILE A 1 329 ? 22.935 -7.729 -12.422 1.00 95.50 329 ILE A CA 1
ATOM 2681 C C . ILE A 1 329 ? 23.525 -8.842 -11.569 1.00 95.50 329 ILE A C 1
ATOM 2683 O O . ILE A 1 329 ? 22.995 -9.120 -10.490 1.00 95.50 329 ILE A O 1
ATOM 2687 N N . GLU A 1 330 ? 24.598 -9.475 -12.034 1.00 93.88 330 GLU A N 1
ATOM 2688 C CA . GLU A 1 330 ? 25.191 -10.590 -11.297 1.00 93.88 330 GLU A CA 1
ATOM 2689 C C . GLU A 1 330 ? 25.733 -10.136 -9.936 1.00 93.88 330 GLU A C 1
ATOM 2691 O O . GLU A 1 330 ? 26.369 -9.088 -9.802 1.00 93.88 330 GLU A O 1
ATOM 2696 N N . ALA A 1 331 ? 25.500 -10.942 -8.901 1.00 92.19 331 ALA A N 1
ATOM 2697 C CA . ALA A 1 331 ? 25.926 -10.644 -7.538 1.00 92.19 331 ALA A CA 1
ATOM 2698 C C . ALA A 1 331 ? 27.433 -10.349 -7.432 1.00 92.19 331 ALA A C 1
ATOM 2700 O O . ALA A 1 331 ? 27.855 -9.470 -6.679 1.00 92.19 331 ALA A O 1
ATOM 2701 N N . SER A 1 332 ? 28.235 -11.062 -8.228 1.00 92.75 332 SER A N 1
ATOM 2702 C CA . SER A 1 332 ? 29.699 -10.993 -8.249 1.00 92.75 332 SER A CA 1
ATOM 2703 C C . SER A 1 332 ? 30.250 -9.630 -8.688 1.00 92.75 332 SER A C 1
ATOM 2705 O O . SER A 1 332 ? 31.342 -9.258 -8.260 1.00 92.75 332 SER A O 1
ATOM 2707 N N . CYS A 1 333 ? 29.509 -8.867 -9.500 1.00 92.62 333 CYS A N 1
ATOM 2708 C CA . CYS A 1 333 ? 29.987 -7.618 -10.096 1.00 92.62 333 CYS A CA 1
ATOM 2709 C C . CYS A 1 333 ? 29.399 -6.350 -9.458 1.00 92.62 333 CYS A C 1
ATOM 2711 O O . CYS A 1 333 ? 29.820 -5.239 -9.790 1.00 92.62 333 CYS A O 1
ATOM 2713 N N . LYS A 1 334 ? 28.431 -6.480 -8.540 1.00 93.62 334 LYS A N 1
ATOM 2714 C CA . LYS A 1 334 ? 27.720 -5.340 -7.933 1.00 93.62 334 LYS A CA 1
ATOM 2715 C C . LYS A 1 334 ? 28.662 -4.317 -7.292 1.00 93.62 334 LYS A C 1
ATOM 2717 O O . LYS A 1 334 ? 28.500 -3.118 -7.512 1.00 93.62 334 LYS A O 1
ATOM 2722 N N . GLU A 1 335 ? 29.663 -4.773 -6.536 1.00 91.62 335 GLU A N 1
ATOM 2723 C CA . GLU A 1 335 ? 30.617 -3.885 -5.854 1.00 91.62 335 GLU A CA 1
ATOM 2724 C C . GLU A 1 335 ? 31.489 -3.100 -6.847 1.00 91.62 335 GLU A C 1
ATOM 2726 O O . GLU A 1 335 ? 31.739 -1.907 -6.661 1.00 91.62 335 GLU A O 1
ATOM 2731 N N . GLU A 1 336 ? 31.936 -3.749 -7.924 1.00 92.31 336 GLU A N 1
ATOM 2732 C CA . GLU A 1 336 ? 32.726 -3.101 -8.972 1.00 92.31 336 GLU A CA 1
ATOM 2733 C C . GLU A 1 336 ? 31.895 -2.052 -9.717 1.00 92.31 336 GLU A C 1
ATOM 2735 O O . GLU A 1 336 ? 32.338 -0.913 -9.876 1.00 92.31 336 GLU A O 1
ATOM 2740 N N . ILE A 1 337 ? 30.652 -2.391 -10.073 1.00 91.56 337 ILE A N 1
ATOM 2741 C CA . ILE A 1 337 ? 29.713 -1.461 -10.707 1.00 91.56 337 ILE A CA 1
ATOM 2742 C C . ILE A 1 337 ? 29.467 -0.232 -9.822 1.00 91.56 337 ILE A C 1
ATOM 2744 O O . ILE A 1 337 ? 29.471 0.890 -10.332 1.00 91.56 337 ILE A O 1
ATOM 2748 N N . LEU A 1 338 ? 29.288 -0.406 -8.507 1.00 87.69 338 LEU A N 1
ATOM 2749 C CA . LEU A 1 338 ? 29.108 0.714 -7.575 1.00 87.69 338 LEU A CA 1
ATOM 2750 C C . LEU A 1 338 ? 30.320 1.657 -7.571 1.00 87.69 338 LEU A C 1
ATOM 2752 O O . LEU A 1 338 ? 30.139 2.875 -7.640 1.00 87.69 338 LEU A O 1
ATOM 2756 N N . LYS A 1 339 ? 31.545 1.114 -7.571 1.00 87.19 339 LYS A N 1
ATOM 2757 C CA . LYS A 1 339 ? 32.781 1.912 -7.675 1.00 87.19 339 LYS A CA 1
ATOM 2758 C C . LYS A 1 339 ? 32.849 2.667 -9.004 1.00 87.19 339 LYS A C 1
ATOM 2760 O O . LYS A 1 339 ? 33.187 3.850 -9.023 1.00 87.19 339 LYS A O 1
ATOM 2765 N N . SER A 1 340 ? 32.500 2.021 -10.118 1.00 87.38 340 SER A N 1
ATOM 2766 C CA . SER A 1 340 ? 32.461 2.676 -11.432 1.00 87.38 340 SER A CA 1
ATOM 2767 C C . SER A 1 340 ? 31.417 3.797 -11.493 1.00 87.38 340 SER A C 1
ATOM 2769 O O . SER A 1 340 ? 31.707 4.874 -12.014 1.00 87.38 340 SER A O 1
ATOM 2771 N N . LEU A 1 341 ? 30.224 3.587 -10.925 1.00 86.44 341 LEU A N 1
ATOM 2772 C CA . LEU A 1 341 ? 29.179 4.612 -10.843 1.00 86.44 341 LEU A CA 1
ATOM 2773 C C . LEU A 1 341 ? 29.643 5.830 -10.036 1.00 86.44 341 LEU A C 1
ATOM 2775 O O . LEU A 1 341 ? 29.442 6.964 -10.480 1.00 86.44 341 LEU A O 1
ATOM 2779 N N . GLU A 1 342 ? 30.303 5.619 -8.898 1.00 82.25 342 GLU A N 1
ATOM 2780 C CA . GLU A 1 342 ? 30.851 6.703 -8.078 1.00 82.25 342 GLU A CA 1
ATOM 2781 C C . GLU A 1 342 ? 31.883 7.545 -8.851 1.00 82.25 342 GLU A C 1
ATOM 2783 O O . GLU A 1 342 ? 31.834 8.778 -8.811 1.00 82.25 342 GLU A O 1
ATOM 2788 N N . ILE A 1 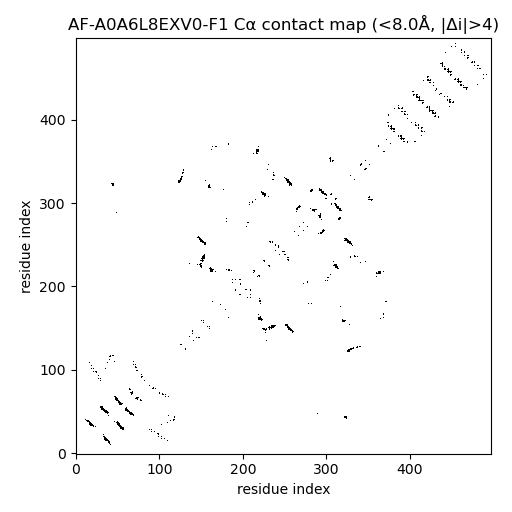343 ? 32.777 6.900 -9.604 1.00 79.00 343 ILE A N 1
ATOM 2789 C CA . ILE A 1 343 ? 33.818 7.585 -10.384 1.00 79.00 343 ILE A CA 1
ATOM 2790 C C . ILE A 1 343 ? 33.216 8.362 -11.562 1.00 79.00 343 ILE A C 1
ATOM 2792 O O . ILE A 1 343 ? 33.560 9.525 -11.768 1.00 79.00 343 ILE A O 1
ATOM 2796 N N . CYS A 1 344 ? 32.331 7.734 -12.341 1.00 76.88 344 CYS A N 1
ATOM 2797 C CA . CYS A 1 344 ? 31.868 8.279 -13.620 1.00 76.88 344 CYS A CA 1
ATOM 2798 C C . CYS A 1 344 ? 30.682 9.241 -13.493 1.00 76.88 344 CYS A C 1
ATOM 2800 O O . CYS A 1 344 ? 30.560 10.171 -14.286 1.00 76.88 344 CYS A O 1
ATOM 2802 N N . SER A 1 345 ? 29.792 9.005 -12.527 1.00 70.31 345 SER A N 1
ATOM 2803 C CA . SER A 1 345 ? 28.525 9.740 -12.384 1.00 70.31 345 SER A CA 1
ATOM 2804 C C . SER A 1 345 ? 28.390 10.455 -11.040 1.00 70.31 345 SER A C 1
ATOM 2806 O O . SER A 1 345 ? 27.436 11.201 -10.823 1.00 70.31 345 SER A O 1
ATOM 2808 N N . HIS A 1 346 ? 29.349 10.248 -10.129 1.00 72.88 346 HIS A N 1
ATOM 2809 C CA . HIS A 1 346 ? 29.311 10.762 -8.763 1.00 72.88 346 HIS A CA 1
ATOM 2810 C C . HIS A 1 346 ? 28.011 10.422 -8.014 1.00 72.88 346 HIS A C 1
ATOM 2812 O O . HIS A 1 346 ? 27.570 11.194 -7.159 1.00 72.88 346 HIS A O 1
ATOM 2818 N N . ILE A 1 347 ? 27.382 9.292 -8.340 1.00 69.81 347 ILE A N 1
ATOM 2819 C CA . ILE A 1 347 ? 26.231 8.757 -7.615 1.00 69.81 347 ILE A CA 1
ATOM 2820 C C . ILE A 1 347 ? 26.766 8.020 -6.385 1.00 69.81 347 ILE A C 1
ATOM 2822 O O . ILE A 1 347 ? 27.476 7.027 -6.509 1.00 69.81 347 ILE A O 1
ATOM 2826 N N . THR A 1 348 ? 26.438 8.515 -5.192 1.00 66.88 348 THR A N 1
ATOM 2827 C CA . THR A 1 348 ? 26.810 7.904 -3.907 1.00 66.88 348 THR A CA 1
ATOM 2828 C C . THR A 1 348 ? 25.630 7.946 -2.950 1.00 66.88 348 THR A C 1
ATOM 2830 O O . THR A 1 348 ? 24.764 8.815 -3.078 1.00 66.88 348 THR A O 1
ATOM 2833 N N . GLU A 1 349 ? 25.616 7.064 -1.948 1.00 62.88 349 GLU A N 1
ATOM 2834 C CA . GLU A 1 349 ? 24.586 7.059 -0.901 1.00 62.88 349 GLU A CA 1
ATOM 2835 C C . GLU A 1 349 ? 24.423 8.457 -0.278 1.00 62.88 349 GLU A C 1
ATOM 2837 O O . GLU A 1 349 ? 23.333 9.013 -0.257 1.00 62.88 349 GLU A O 1
ATOM 2842 N N . LYS A 1 350 ? 25.529 9.116 0.085 1.00 57.97 350 LYS A N 1
ATOM 2843 C CA . LYS A 1 350 ? 25.517 10.469 0.666 1.00 57.97 350 LYS A CA 1
ATOM 2844 C C . LYS A 1 350 ? 24.863 11.538 -0.229 1.00 57.97 350 LYS A C 1
ATOM 2846 O O . LYS A 1 350 ? 24.365 12.536 0.281 1.00 57.97 350 LYS A O 1
ATOM 2851 N N . ARG A 1 351 ? 24.893 11.378 -1.557 1.00 61.88 351 ARG A N 1
ATOM 2852 C CA . ARG A 1 351 ? 24.247 12.304 -2.511 1.00 61.88 351 ARG A CA 1
ATOM 2853 C C . ARG A 1 351 ? 22.798 11.927 -2.811 1.00 61.88 351 ARG A C 1
ATOM 2855 O O . ARG A 1 351 ? 21.986 12.806 -3.094 1.00 61.88 351 ARG A O 1
ATOM 2862 N N . LEU A 1 352 ? 22.477 10.638 -2.752 1.00 55.53 352 LEU A N 1
ATOM 2863 C CA . LEU A 1 352 ? 21.116 10.135 -2.915 1.00 55.53 352 LEU A CA 1
ATOM 2864 C C . LEU A 1 352 ? 20.275 10.327 -1.642 1.00 55.53 352 LEU A C 1
ATOM 2866 O O . LEU A 1 352 ? 19.059 10.436 -1.749 1.00 55.53 352 LEU A O 1
ATOM 2870 N N . PHE A 1 353 ? 20.903 10.401 -0.466 1.00 55.16 353 PHE A N 1
ATOM 2871 C CA . PHE A 1 353 ? 20.265 10.519 0.845 1.00 55.16 353 PHE A CA 1
ATOM 2872 C C . PHE A 1 353 ? 20.914 11.671 1.636 1.00 55.16 353 PHE A C 1
ATOM 2874 O O . PHE A 1 353 ? 21.846 11.464 2.411 1.00 55.16 353 PHE A O 1
ATOM 2881 N N . SER A 1 354 ? 20.457 12.908 1.408 1.00 49.66 354 SER A N 1
ATOM 2882 C CA . SER A 1 354 ? 20.983 14.106 2.089 1.00 49.66 354 SER A CA 1
ATOM 2883 C C . SER A 1 354 ? 20.327 14.408 3.441 1.00 49.66 354 SER A C 1
ATOM 2885 O O . SER A 1 354 ? 20.811 15.280 4.162 1.00 49.66 354 SER A O 1
ATOM 2887 N N . ASP A 1 355 ? 19.251 13.700 3.788 1.00 47.72 355 ASP A N 1
ATOM 2888 C CA . ASP A 1 355 ? 18.332 14.100 4.852 1.00 47.72 355 ASP A CA 1
ATOM 2889 C C . ASP A 1 355 ? 18.239 12.985 5.914 1.00 47.72 355 ASP A C 1
ATOM 2891 O O . ASP A 1 355 ? 18.133 11.803 5.585 1.00 47.72 355 ASP A O 1
ATOM 2895 N N . PHE A 1 356 ? 18.303 13.355 7.196 1.00 46.44 356 PHE A N 1
ATOM 2896 C CA . PHE A 1 356 ? 18.263 12.442 8.344 1.00 46.44 356 PHE A CA 1
ATOM 2897 C C . PHE A 1 356 ? 17.203 12.935 9.327 1.00 46.44 356 PHE A C 1
ATOM 2899 O O . PHE A 1 356 ? 17.381 14.030 9.850 1.00 46.44 356 PHE A O 1
ATOM 2906 N N . GLU A 1 357 ? 16.173 12.140 9.658 1.00 48.41 357 GLU A N 1
ATOM 2907 C CA . GLU A 1 357 ? 15.442 12.360 10.918 1.00 48.41 357 GLU A CA 1
ATOM 2908 C C . GLU A 1 357 ? 14.580 11.194 11.437 1.00 48.41 357 GLU A C 1
ATOM 2910 O O . GLU A 1 357 ? 14.236 10.242 10.736 1.00 48.41 357 GLU A O 1
ATOM 2915 N N . GLY A 1 358 ? 14.291 11.268 12.743 1.00 40.97 358 GLY A N 1
ATOM 2916 C CA . GLY A 1 358 ? 13.842 10.181 13.617 1.00 40.97 358 GLY A CA 1
ATOM 2917 C C . GLY A 1 358 ? 12.422 9.644 13.407 1.00 40.97 358 GLY A C 1
ATOM 2918 O O . GLY A 1 358 ? 12.166 8.525 13.853 1.00 40.97 358 GLY A O 1
ATOM 2919 N N . PHE A 1 359 ? 11.537 10.355 12.698 1.00 47.06 359 PHE A N 1
ATOM 2920 C CA . PHE A 1 359 ? 10.182 9.872 12.380 1.00 47.06 359 PHE A CA 1
ATOM 2921 C C . PHE A 1 359 ? 10.242 8.602 11.523 1.00 47.06 359 PHE A C 1
ATOM 2923 O O . PHE A 1 359 ? 9.667 7.562 11.851 1.00 47.06 359 PHE A O 1
ATOM 2930 N N . ALA A 1 360 ? 11.060 8.623 10.474 1.00 50.47 360 ALA A N 1
ATOM 2931 C CA . ALA A 1 360 ? 11.205 7.460 9.619 1.00 50.47 360 ALA A CA 1
ATOM 2932 C C . ALA A 1 360 ? 11.922 6.286 10.277 1.00 50.47 360 ALA A C 1
ATOM 2934 O O . ALA A 1 360 ? 11.725 5.165 9.838 1.00 50.47 360 ALA A O 1
ATOM 2935 N N . ARG A 1 361 ? 12.688 6.476 11.363 1.00 51.34 361 ARG A N 1
ATOM 2936 C CA . ARG A 1 361 ? 13.213 5.338 12.145 1.00 51.34 361 ARG A CA 1
ATOM 2937 C C . ARG A 1 361 ? 12.107 4.564 12.866 1.00 51.34 361 ARG A C 1
ATOM 2939 O O . ARG A 1 361 ? 12.264 3.364 13.110 1.00 51.34 361 ARG A O 1
ATOM 2946 N N . GLN A 1 362 ? 11.005 5.221 13.231 1.00 48.12 362 GLN A N 1
ATOM 2947 C CA . GLN A 1 362 ? 9.853 4.548 13.834 1.00 48.12 362 GLN A CA 1
ATOM 2948 C C . GLN A 1 362 ? 9.031 3.784 12.785 1.00 48.12 362 GLN A C 1
ATOM 2950 O O . GLN A 1 362 ? 8.562 2.692 13.093 1.00 48.12 362 GLN A O 1
ATOM 2955 N N . HIS A 1 363 ? 8.993 4.279 11.542 1.00 52.00 363 HIS A N 1
ATOM 2956 C CA . HIS A 1 363 ? 8.267 3.693 10.403 1.00 52.00 363 HIS A CA 1
ATOM 2957 C C . HIS A 1 363 ? 9.182 3.086 9.319 1.00 52.00 363 HIS A C 1
ATOM 2959 O O . HIS A 1 363 ? 8.789 2.982 8.157 1.00 52.00 363 HIS A O 1
ATOM 2965 N N . ALA A 1 364 ? 10.411 2.713 9.691 1.00 57.75 364 ALA A N 1
ATOM 2966 C CA . ALA A 1 364 ? 11.474 2.348 8.756 1.00 57.75 364 ALA A CA 1
ATOM 2967 C C . ALA A 1 364 ? 11.165 1.068 7.980 1.00 57.75 364 ALA A C 1
ATOM 2969 O O . ALA A 1 364 ? 10.503 0.159 8.483 1.00 57.75 364 ALA A O 1
ATOM 2970 N N . HIS A 1 365 ? 11.793 0.950 6.808 1.00 51.00 365 HIS A N 1
ATOM 2971 C CA . HIS A 1 365 ? 11.754 -0.222 5.935 1.00 51.00 365 HIS A CA 1
ATOM 2972 C C . HIS A 1 365 ? 11.939 -1.561 6.689 1.00 51.00 365 HIS A C 1
ATOM 2974 O O . HIS A 1 365 ? 11.263 -2.541 6.389 1.00 51.00 365 HIS A O 1
ATOM 2980 N N . ASN A 1 366 ? 12.767 -1.615 7.731 1.00 56.03 366 ASN A N 1
ATOM 2981 C CA . ASN A 1 366 ? 13.096 -2.878 8.408 1.00 56.03 366 ASN A CA 1
ATOM 2982 C C . ASN A 1 366 ? 12.154 -3.240 9.567 1.00 56.03 366 ASN A C 1
ATOM 2984 O O . ASN A 1 366 ? 12.408 -4.212 10.277 1.00 56.03 366 ASN A O 1
ATOM 2988 N N . LYS A 1 367 ? 11.079 -2.475 9.786 1.00 53.91 367 LYS A N 1
ATOM 2989 C CA . LYS A 1 367 ? 10.059 -2.795 10.789 1.00 53.91 367 LYS A CA 1
ATOM 2990 C C . LYS A 1 367 ? 8.811 -3.388 10.126 1.00 53.91 367 LYS A C 1
ATOM 2992 O O . LYS A 1 367 ? 8.468 -2.969 9.017 1.00 53.91 367 LYS A O 1
ATOM 2997 N N . PRO A 1 368 ? 8.123 -4.346 10.785 1.00 51.59 368 PRO A N 1
ATOM 2998 C CA . PRO A 1 368 ? 6.777 -4.739 10.385 1.00 51.59 368 PRO A CA 1
ATOM 2999 C C . PRO A 1 368 ? 5.930 -3.481 10.232 1.00 51.59 368 PRO A C 1
ATOM 3001 O O . PRO A 1 368 ? 6.066 -2.556 11.040 1.00 51.59 368 PRO A O 1
ATOM 3004 N N . PHE A 1 369 ? 5.097 -3.427 9.194 1.00 46.84 369 PHE A N 1
ATOM 3005 C CA . PHE A 1 369 ? 4.168 -2.318 9.060 1.00 46.84 369 PHE A CA 1
ATOM 3006 C C . PHE A 1 369 ? 3.340 -2.239 10.353 1.00 46.84 369 PHE A C 1
ATOM 3008 O O . PHE A 1 369 ? 2.781 -3.268 10.748 1.00 46.84 369 PHE A O 1
ATOM 3015 N N . PRO A 1 370 ? 3.290 -1.089 11.053 1.00 50.38 370 PRO A N 1
ATOM 3016 C CA . PRO A 1 370 ? 2.358 -0.945 12.151 1.00 50.38 370 PRO A CA 1
ATOM 3017 C C . PRO A 1 370 ? 0.973 -0.945 11.516 1.00 50.38 370 PRO A C 1
ATOM 3019 O O . PRO A 1 370 ? 0.532 0.063 10.972 1.00 50.38 370 PRO A O 1
ATOM 3022 N N . VAL A 1 371 ? 0.321 -2.108 11.529 1.00 50.50 371 VAL A N 1
ATOM 3023 C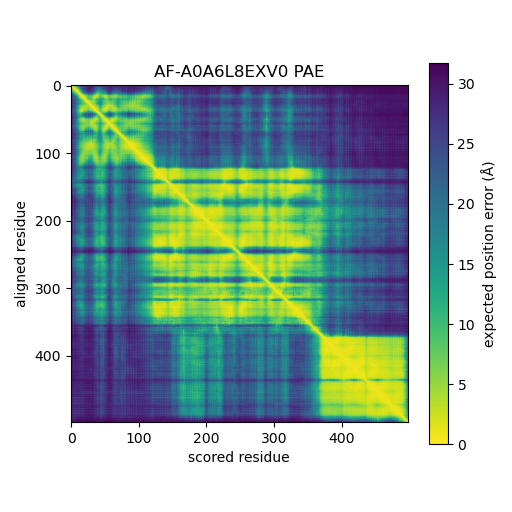 CA . VAL A 1 371 ? -1.119 -2.203 11.306 1.00 50.50 371 VAL A CA 1
ATOM 3024 C C . VAL A 1 371 ? -1.743 -1.130 12.190 1.00 50.50 371 VAL A C 1
ATOM 3026 O O . VAL A 1 371 ? -1.427 -1.120 13.386 1.00 50.50 371 VAL A O 1
ATOM 3029 N N . PRO A 1 372 ? -2.530 -0.188 11.637 1.00 59.09 372 PRO A N 1
ATOM 3030 C CA . PRO A 1 372 ? -3.169 0.814 12.455 1.00 59.09 372 PRO A CA 1
ATOM 3031 C C . PRO A 1 372 ? -3.939 0.074 13.539 1.00 59.09 372 PRO A C 1
ATOM 3033 O O . PRO A 1 372 ? -4.773 -0.780 13.238 1.00 59.09 372 PRO A O 1
ATOM 3036 N N . ASP A 1 373 ? -3.626 0.351 14.802 1.00 72.50 373 ASP A N 1
ATOM 3037 C CA . ASP A 1 373 ? -4.462 -0.127 15.888 1.00 72.50 373 ASP A CA 1
ATOM 3038 C C . ASP A 1 373 ? -5.756 0.683 15.800 1.00 72.50 373 ASP A C 1
ATOM 3040 O O . ASP A 1 373 ? -5.881 1.792 16.324 1.00 72.50 373 ASP A O 1
ATOM 3044 N N . TYR A 1 374 ? -6.691 0.164 15.007 1.00 73.69 374 TYR A N 1
ATOM 3045 C CA . TYR A 1 374 ? -7.946 0.831 14.706 1.00 73.69 374 TYR A CA 1
ATOM 3046 C C . TYR A 1 374 ? -8.770 1.061 15.979 1.00 73.69 374 TYR A C 1
ATOM 3048 O O . TYR A 1 374 ? -9.552 2.008 16.038 1.00 73.69 374 TYR A O 1
ATOM 3056 N N . LEU A 1 375 ? -8.551 0.265 17.029 1.00 78.19 375 LEU A N 1
ATOM 3057 C CA . LEU A 1 375 ? -9.140 0.501 18.339 1.00 78.19 375 LEU A CA 1
ATOM 3058 C C . LEU A 1 375 ? -8.527 1.753 18.993 1.00 78.19 375 LEU A C 1
ATOM 3060 O O . LEU A 1 375 ? -9.269 2.629 19.442 1.00 78.19 375 LEU A O 1
ATOM 3064 N N . VAL A 1 376 ? -7.198 1.909 18.976 1.00 80.69 376 VAL A N 1
ATOM 3065 C CA . VAL A 1 376 ? -6.517 3.133 19.454 1.00 80.69 376 VAL A CA 1
ATOM 3066 C C . VAL A 1 376 ? -6.920 4.366 18.643 1.00 80.69 376 VAL A C 1
ATOM 3068 O O . VAL A 1 376 ? -7.235 5.402 19.229 1.00 80.69 376 VAL A O 1
ATOM 3071 N N . LEU A 1 377 ? -6.961 4.271 17.313 1.00 76.12 377 LEU A N 1
ATOM 3072 C CA . LEU A 1 377 ? -7.395 5.378 16.453 1.00 76.12 377 LEU A CA 1
ATOM 3073 C C . LEU A 1 377 ? -8.851 5.763 16.702 1.00 76.12 377 LEU A C 1
ATOM 3075 O O . LEU A 1 377 ? -9.172 6.953 16.729 1.00 76.12 377 LEU A O 1
ATOM 3079 N N . GLY A 1 378 ? -9.711 4.766 16.923 1.00 86.62 378 GLY A N 1
ATOM 3080 C CA . GLY A 1 378 ? -11.087 4.975 17.346 1.00 86.62 378 GLY A CA 1
ATOM 3081 C C . GLY A 1 378 ? -11.152 5.747 18.663 1.00 86.62 378 GLY A C 1
ATOM 3082 O O . GLY A 1 378 ? -11.844 6.760 18.733 1.00 86.62 378 GLY A O 1
ATOM 3083 N N . HIS A 1 379 ? -10.364 5.355 19.674 1.00 86.06 379 HIS A N 1
ATOM 3084 C CA . HIS A 1 379 ? -10.301 6.073 20.954 1.00 86.06 379 HIS A CA 1
ATOM 3085 C C . HIS A 1 379 ? -9.826 7.519 20.802 1.00 86.06 379 HIS A C 1
ATOM 3087 O O . HIS A 1 379 ? -10.398 8.415 21.417 1.00 86.06 379 HIS A O 1
ATOM 3093 N N . GLN A 1 380 ? -8.798 7.766 19.990 1.00 78.69 380 GLN A N 1
ATOM 3094 C CA . GLN A 1 380 ? -8.288 9.118 19.758 1.00 78.69 380 GLN A CA 1
ATOM 3095 C C . GLN A 1 380 ? -9.335 10.009 19.078 1.00 78.69 380 GLN A C 1
ATOM 3097 O O . GLN A 1 380 ? -9.567 11.130 19.527 1.00 78.69 380 GLN A O 1
ATOM 3102 N N . ALA A 1 381 ? -10.003 9.506 18.035 1.00 76.50 381 ALA A N 1
ATOM 3103 C CA . ALA A 1 381 ? -11.090 10.224 17.371 1.00 76.50 381 ALA A CA 1
ATOM 3104 C C . ALA A 1 381 ? -12.260 10.481 18.338 1.00 76.50 381 ALA A C 1
ATOM 3106 O O . ALA A 1 381 ? -12.763 11.601 18.427 1.00 76.50 381 ALA A O 1
ATOM 3107 N N . TYR A 1 382 ? -12.628 9.485 19.151 1.00 91.81 382 TYR A N 1
ATOM 3108 C CA . TYR A 1 382 ? -13.656 9.625 20.183 1.00 91.81 382 TYR A CA 1
ATOM 3109 C C . TYR A 1 382 ? -13.296 10.705 21.218 1.00 91.81 382 TYR A C 1
ATOM 3111 O O . TYR A 1 382 ? -14.141 11.524 21.575 1.00 91.81 382 TYR A O 1
ATOM 3119 N N . GLN A 1 383 ? -12.035 10.764 21.666 1.00 90.50 383 GLN A N 1
ATOM 3120 C CA . GLN A 1 383 ? -11.545 11.800 22.589 1.00 90.50 383 GLN A CA 1
ATOM 3121 C C . GLN A 1 383 ? -11.607 13.208 21.985 1.00 90.50 383 GLN A C 1
ATOM 3123 O O . GLN A 1 383 ? -11.884 14.168 22.705 1.00 90.50 383 GLN A O 1
ATOM 3128 N N . ARG A 1 384 ? -11.395 13.333 20.670 1.00 88.31 384 ARG A N 1
ATOM 3129 C CA . ARG A 1 384 ? -11.575 14.587 19.919 1.00 88.31 384 ARG A CA 1
ATOM 3130 C C . ARG A 1 384 ? -13.037 14.893 19.576 1.00 88.31 384 ARG A C 1
ATOM 3132 O O . ARG A 1 384 ? -13.302 15.932 18.985 1.00 88.31 384 ARG A O 1
ATOM 3139 N N . GLN A 1 385 ? -13.976 14.033 19.985 1.00 92.38 385 GLN A N 1
ATOM 3140 C CA . GLN A 1 385 ? -15.412 14.114 19.676 1.00 92.38 385 GLN A CA 1
ATOM 3141 C C . GLN A 1 385 ? -15.735 13.970 18.175 1.00 92.38 385 GLN A C 1
ATOM 3143 O O . GLN A 1 385 ? -16.815 14.338 17.720 1.00 92.38 385 GLN A O 1
ATOM 3148 N N . GLU A 1 386 ? -14.820 13.385 17.400 1.00 87.38 386 GLU A N 1
ATOM 3149 C CA . GLU A 1 386 ? -14.986 13.062 15.978 1.00 87.38 386 GLU A CA 1
ATOM 3150 C C . GLU A 1 386 ? -15.671 11.691 15.845 1.00 87.38 386 GLU A C 1
ATOM 3152 O O . GLU A 1 386 ? -15.072 10.689 15.447 1.00 87.38 386 GLU A O 1
ATOM 3157 N N . TYR A 1 387 ? -16.935 11.613 16.263 1.00 91.94 387 TYR A N 1
ATOM 3158 C CA . TYR A 1 387 ? -17.620 10.334 16.474 1.00 91.94 387 TYR A CA 1
ATOM 3159 C C . TYR A 1 387 ? -17.822 9.511 15.193 1.00 91.94 387 TYR A C 1
ATOM 3161 O O . TYR A 1 387 ? -17.749 8.286 15.242 1.00 91.94 387 TYR A O 1
ATOM 3169 N N . GLU A 1 388 ? -18.047 10.144 14.040 1.00 89.50 388 GLU A N 1
ATOM 3170 C CA . GLU A 1 388 ? -18.125 9.467 12.740 1.00 89.50 388 GLU A CA 1
ATOM 3171 C C . GLU A 1 388 ? -16.813 8.756 12.383 1.00 89.50 388 GLU A C 1
ATOM 3173 O O . GLU A 1 388 ? -16.825 7.606 11.939 1.00 89.50 388 GLU A O 1
ATOM 3178 N N . GLU A 1 389 ? -15.678 9.422 12.610 1.00 73.81 389 GLU A N 1
ATOM 3179 C CA . GLU A 1 389 ? -14.355 8.848 12.370 1.00 73.81 389 GLU A CA 1
ATOM 3180 C C . GLU A 1 389 ? -14.050 7.738 13.385 1.00 73.81 389 GLU A C 1
ATOM 3182 O O . GLU A 1 389 ? -13.502 6.694 13.021 1.00 73.81 389 GLU A O 1
ATOM 3187 N N . ALA A 1 390 ? -14.455 7.916 14.647 1.00 87.56 390 ALA A N 1
ATOM 3188 C CA . ALA A 1 390 ? -14.334 6.883 15.669 1.00 87.56 390 ALA A CA 1
ATOM 3189 C C . ALA A 1 390 ? -15.090 5.607 15.264 1.00 87.56 390 ALA A C 1
ATOM 3191 O O . ALA A 1 390 ? -14.506 4.526 15.264 1.00 87.56 390 ALA A O 1
ATOM 3192 N N . ILE A 1 391 ? -16.348 5.737 14.822 1.00 94.38 391 ILE A N 1
ATOM 3193 C CA . ILE A 1 391 ? -17.170 4.618 14.335 1.00 94.38 391 ILE A CA 1
ATOM 3194 C C . ILE A 1 391 ? -16.506 3.919 13.145 1.00 94.38 391 ILE A C 1
ATOM 3196 O O . ILE A 1 391 ? -16.457 2.690 13.116 1.00 94.38 391 ILE A O 1
ATOM 3200 N N . LEU A 1 392 ? -15.960 4.669 12.182 1.00 80.69 392 LEU A N 1
ATOM 3201 C CA . LEU A 1 392 ? -15.261 4.085 11.033 1.00 80.69 392 LEU A CA 1
ATOM 3202 C C . LEU A 1 392 ? -14.050 3.245 11.467 1.00 80.69 392 LEU A C 1
ATOM 3204 O O . LEU A 1 392 ? -13.828 2.158 10.934 1.00 80.69 392 LEU A O 1
ATOM 3208 N N . ASN A 1 393 ? -13.277 3.732 12.438 1.00 77.88 393 ASN A N 1
ATOM 3209 C CA . ASN A 1 393 ? -12.133 3.001 12.973 1.00 77.88 393 ASN A CA 1
ATOM 3210 C C . ASN A 1 393 ? -12.575 1.776 13.789 1.00 77.88 393 ASN A C 1
ATOM 3212 O O . ASN A 1 393 ? -12.045 0.689 13.575 1.00 77.88 393 ASN A O 1
ATOM 3216 N N . TYR A 1 394 ? -13.607 1.883 14.629 1.00 88.06 394 TYR A N 1
ATOM 3217 C CA . TYR A 1 394 ? -14.143 0.717 15.336 1.00 88.06 394 TYR A CA 1
ATOM 3218 C C . TYR A 1 394 ? -14.716 -0.337 14.380 1.00 88.06 394 TYR A C 1
ATOM 3220 O O . TYR A 1 394 ? -14.472 -1.520 14.585 1.00 88.06 394 TYR A O 1
ATOM 3228 N N . ASN A 1 395 ? -15.383 0.058 13.288 1.00 86.19 395 ASN A N 1
ATOM 3229 C CA . ASN A 1 395 ? -15.829 -0.870 12.239 1.00 86.19 395 ASN A CA 1
ATOM 3230 C C . ASN A 1 395 ? -14.664 -1.672 11.658 1.00 86.19 395 ASN A C 1
ATOM 3232 O O . ASN A 1 395 ? -14.770 -2.886 11.490 1.00 86.19 395 ASN A O 1
ATOM 3236 N N . LYS A 1 396 ? -13.546 -0.995 11.372 1.00 75.19 396 LYS A N 1
ATOM 3237 C CA . LYS A 1 396 ? -12.331 -1.661 10.907 1.00 75.19 396 LYS A CA 1
ATOM 3238 C C . LYS A 1 396 ? -11.839 -2.624 11.980 1.00 75.19 396 LYS A C 1
ATOM 3240 O O . LYS A 1 396 ? -11.725 -3.805 11.683 1.00 75.19 396 LYS A O 1
ATOM 3245 N N . ALA A 1 397 ? -11.649 -2.180 13.225 1.00 74.69 397 ALA A N 1
ATOM 3246 C CA . ALA A 1 397 ? -11.218 -3.041 14.335 1.00 74.69 397 ALA A CA 1
ATOM 3247 C C . ALA A 1 397 ? -12.097 -4.302 14.498 1.00 74.69 397 ALA A C 1
ATOM 3249 O O . ALA A 1 397 ? -11.572 -5.399 14.674 1.00 74.69 397 ALA A O 1
ATOM 3250 N N . ILE A 1 398 ? -13.417 -4.164 14.339 1.00 83.75 398 ILE A N 1
ATOM 3251 C CA . ILE A 1 398 ? -14.376 -5.278 14.348 1.00 83.75 398 ILE A CA 1
ATOM 3252 C C . ILE A 1 398 ? -14.135 -6.240 13.182 1.00 83.75 398 ILE A C 1
ATOM 3254 O O . ILE A 1 398 ? -14.117 -7.448 13.387 1.00 83.75 398 ILE A O 1
ATOM 3258 N N . SER A 1 399 ? -13.918 -5.737 11.962 1.00 72.56 399 SER A N 1
ATOM 3259 C CA . SER A 1 399 ? -13.609 -6.607 10.817 1.00 72.56 399 SER A CA 1
ATOM 3260 C C . SER A 1 399 ? -12.301 -7.390 10.993 1.00 72.56 399 SER A C 1
ATOM 3262 O O . SER A 1 399 ? -12.201 -8.511 10.499 1.00 72.56 399 SER A O 1
ATOM 3264 N N . TRP A 1 400 ? -11.335 -6.835 11.739 1.00 64.94 400 TRP A N 1
ATOM 3265 C CA . TRP A 1 400 ? -10.061 -7.489 12.059 1.00 64.94 400 TRP A CA 1
ATOM 3266 C C . TRP A 1 400 ? -10.226 -8.623 13.062 1.00 64.94 400 TRP A C 1
ATOM 3268 O O . TRP A 1 400 ? -9.698 -9.716 12.861 1.00 64.94 400 TRP A O 1
ATOM 3278 N N . ASN A 1 401 ? -10.950 -8.369 14.150 1.00 73.31 401 ASN A N 1
ATOM 3279 C CA . ASN A 1 401 ? -11.244 -9.379 15.153 1.00 73.31 401 ASN A CA 1
ATOM 3280 C C . ASN A 1 401 ? -12.705 -9.272 15.607 1.00 73.31 401 ASN A C 1
ATOM 3282 O O . ASN A 1 401 ? -12.992 -8.611 16.605 1.00 73.31 401 ASN A O 1
ATOM 3286 N N . PRO A 1 402 ? -13.628 -9.987 14.939 1.00 80.75 402 PRO A N 1
ATOM 3287 C CA . PRO A 1 402 ? -15.047 -9.938 15.283 1.00 80.75 402 PRO A CA 1
ATOM 3288 C C . PRO A 1 402 ? -15.374 -10.460 16.686 1.00 80.75 402 PRO A C 1
ATOM 3290 O O . PRO A 1 402 ? -16.499 -10.284 17.140 1.00 80.75 402 PRO A O 1
ATOM 3293 N N . LYS A 1 403 ? -14.421 -11.131 17.351 1.00 87.75 403 LYS A N 1
ATOM 3294 C CA . LYS A 1 403 ? -14.556 -11.680 18.707 1.00 87.75 403 LYS A CA 1
ATOM 3295 C C . LYS A 1 403 ? -13.949 -10.784 19.789 1.00 87.75 403 LYS A C 1
ATOM 3297 O O . LYS A 1 403 ? -13.920 -11.194 20.944 1.00 87.75 403 LYS A O 1
ATOM 3302 N N . ASP A 1 404 ? -13.420 -9.617 19.434 1.00 83.75 404 ASP A N 1
ATOM 3303 C CA . ASP A 1 404 ? -13.022 -8.609 20.414 1.00 83.75 404 ASP A CA 1
ATOM 3304 C C . ASP A 1 404 ? -14.236 -7.744 20.760 1.00 83.75 404 ASP A C 1
ATOM 3306 O O . ASP A 1 404 ? -14.784 -7.069 19.890 1.00 83.75 404 ASP A O 1
ATOM 3310 N N . ALA A 1 405 ? -14.665 -7.765 22.021 1.00 91.88 405 ALA A N 1
ATOM 3311 C CA . ALA A 1 405 ? -15.808 -6.988 22.488 1.00 91.88 405 ALA A CA 1
ATOM 3312 C C . ALA A 1 405 ? -15.505 -5.480 22.587 1.00 91.88 405 ALA A C 1
ATOM 3314 O O . ALA A 1 405 ? -16.413 -4.649 22.522 1.00 91.88 405 ALA A O 1
ATOM 3315 N N . ASN A 1 406 ? -14.232 -5.102 22.731 1.00 91.94 406 ASN A N 1
ATOM 3316 C CA . ASN A 1 406 ? -13.827 -3.734 23.041 1.00 91.94 406 ASN A CA 1
ATOM 3317 C C . ASN A 1 406 ? -14.192 -2.736 21.913 1.00 91.94 406 ASN A C 1
ATOM 3319 O O . ASN A 1 406 ? -14.821 -1.715 22.203 1.00 91.94 406 ASN A O 1
ATOM 3323 N N . PRO A 1 407 ? -13.933 -3.023 20.619 1.00 90.94 407 PRO A N 1
ATOM 3324 C CA . PRO A 1 407 ? -14.420 -2.193 19.518 1.00 90.94 407 PRO A CA 1
ATOM 3325 C C . PRO A 1 407 ? -15.942 -1.990 19.479 1.00 90.94 407 PRO A C 1
ATOM 3327 O O . PRO A 1 407 ? -16.386 -0.871 19.224 1.00 90.94 407 PRO A O 1
ATOM 3330 N N . TYR A 1 408 ? -16.747 -3.026 19.750 1.00 96.88 408 TYR A N 1
ATOM 3331 C CA . TYR A 1 408 ? -18.212 -2.899 19.792 1.00 96.88 408 TYR A CA 1
ATOM 3332 C C . TYR A 1 408 ? -18.649 -1.986 20.937 1.00 96.88 408 TYR A C 1
ATOM 3334 O O . TYR A 1 408 ? -19.460 -1.085 20.734 1.00 96.88 408 TYR A O 1
ATOM 3342 N N . PHE A 1 409 ? -18.049 -2.147 22.120 1.00 96.06 409 PHE A N 1
ATOM 3343 C CA . PHE A 1 409 ? -18.347 -1.319 23.286 1.00 96.06 409 PHE A CA 1
ATOM 3344 C C . PHE A 1 409 ? -18.145 0.173 22.999 1.00 96.06 409 PHE A C 1
ATOM 3346 O O . PHE A 1 409 ? -19.024 0.999 23.269 1.00 96.06 409 PHE A O 1
ATOM 3353 N N . TRP A 1 410 ? -17.010 0.531 22.399 1.00 96.81 410 TRP A N 1
ATOM 3354 C CA . TRP A 1 410 ? -16.723 1.929 22.092 1.00 96.81 410 TRP A CA 1
ATOM 3355 C C . TRP A 1 410 ? -17.467 2.459 20.865 1.00 96.81 410 TRP A C 1
ATOM 3357 O O . TRP A 1 410 ? -17.827 3.641 20.847 1.00 96.81 410 TRP A O 1
ATOM 3367 N N . ARG A 1 411 ? -17.782 1.609 19.877 1.00 97.62 411 ARG A N 1
ATOM 3368 C CA . ARG A 1 411 ? -18.688 1.979 18.779 1.00 97.62 411 ARG A CA 1
ATOM 3369 C C . ARG A 1 411 ? -20.085 2.302 19.305 1.00 97.62 411 ARG A C 1
ATOM 3371 O O . ARG A 1 411 ? -20.631 3.343 18.939 1.00 97.62 411 ARG A O 1
ATOM 3378 N N . GLY A 1 412 ? -20.589 1.510 20.253 1.00 97.44 412 GLY A N 1
ATOM 3379 C CA . GLY A 1 412 ? -21.850 1.765 20.946 1.00 97.44 412 GLY A CA 1
ATOM 3380 C C . GLY A 1 412 ? -21.844 3.106 21.682 1.00 97.44 412 GLY A C 1
ATOM 3381 O O . GLY A 1 412 ? -22.767 3.905 21.531 1.00 97.44 412 GLY A O 1
ATOM 3382 N N . HIS A 1 413 ? -20.762 3.427 22.397 1.00 97.06 413 HIS A N 1
ATOM 3383 C CA . HIS A 1 413 ? -20.584 4.747 23.014 1.00 97.06 413 HIS A CA 1
ATOM 3384 C C . HIS A 1 413 ? -20.592 5.901 22.004 1.00 97.06 413 HIS A C 1
ATOM 3386 O O . HIS A 1 413 ? -21.258 6.913 22.232 1.00 97.06 413 HIS A O 1
ATOM 3392 N N . ALA A 1 414 ? -19.876 5.760 20.886 1.00 97.44 414 ALA A N 1
ATOM 3393 C CA . ALA A 1 414 ? -19.867 6.762 19.823 1.00 97.44 414 ALA A CA 1
ATOM 3394 C C . ALA A 1 414 ? -21.267 6.944 19.211 1.00 97.44 414 ALA A C 1
ATOM 3396 O O . ALA A 1 414 ? -21.699 8.071 18.972 1.00 97.44 414 ALA A O 1
ATOM 3397 N N . ASN A 1 415 ? -22.015 5.853 19.035 1.00 97.69 415 ASN A N 1
ATOM 3398 C CA . ASN A 1 415 ? -23.400 5.884 18.579 1.00 97.69 415 ASN A CA 1
ATOM 3399 C C . ASN A 1 415 ? -24.330 6.578 19.592 1.00 97.69 415 ASN A C 1
ATOM 3401 O O . ASN A 1 415 ? -25.124 7.429 19.188 1.00 97.69 415 ASN A O 1
ATOM 3405 N N . VAL A 1 416 ? -24.187 6.329 20.901 1.00 97.38 416 VAL A N 1
ATOM 3406 C CA . VAL A 1 416 ? -24.917 7.069 21.952 1.00 97.38 416 VAL A CA 1
ATOM 3407 C C . VAL A 1 416 ? -24.613 8.567 21.893 1.00 97.38 416 VAL A C 1
ATOM 3409 O O . VAL A 1 416 ? -25.544 9.373 21.922 1.00 97.38 416 VAL A O 1
ATOM 3412 N N . ALA A 1 417 ? -23.340 8.956 21.758 1.00 96.25 417 ALA A N 1
ATOM 3413 C CA . ALA A 1 417 ? -22.941 10.362 21.650 1.00 96.25 417 ALA A CA 1
ATOM 3414 C C . ALA A 1 417 ? -23.558 11.055 20.419 1.00 96.25 417 ALA A C 1
ATOM 3416 O O . ALA A 1 417 ? -23.882 12.242 20.462 1.00 96.25 417 ALA A O 1
ATOM 3417 N N . ARG A 1 418 ? -23.800 10.293 19.346 1.00 96.56 418 ARG A N 1
ATOM 3418 C CA . ARG A 1 418 ? -24.504 10.739 18.132 1.00 96.56 418 ARG A CA 1
ATOM 3419 C C . ARG A 1 418 ? -26.025 10.567 18.181 1.00 96.56 418 ARG A C 1
ATOM 3421 O O . ARG A 1 418 ? -26.686 10.791 17.168 1.00 96.56 418 ARG A O 1
ATOM 3428 N N . GLN A 1 419 ? -26.589 10.162 19.321 1.00 96.19 419 GLN A N 1
ATOM 3429 C CA . GLN A 1 419 ? -28.023 9.881 19.504 1.00 96.19 419 GLN A CA 1
ATOM 3430 C C . GLN A 1 419 ? -28.561 8.772 18.573 1.00 96.19 419 GLN A C 1
ATOM 3432 O O . GLN A 1 419 ? -29.757 8.683 18.290 1.00 96.19 419 GLN A O 1
ATOM 3437 N N . LYS A 1 420 ? -27.672 7.895 18.098 1.00 97.50 420 LYS A N 1
ATOM 3438 C CA . LYS A 1 420 ? -27.960 6.690 17.310 1.00 97.50 420 LYS A CA 1
ATOM 3439 C C . LYS A 1 420 ? -28.212 5.511 18.245 1.00 97.50 420 LYS A C 1
ATOM 3441 O O . LYS A 1 420 ? -27.430 4.571 18.345 1.00 97.50 420 LYS A O 1
ATOM 3446 N N . TYR A 1 421 ? -29.288 5.620 19.024 1.00 97.19 421 TYR A N 1
ATOM 3447 C CA . TYR A 1 421 ? -29.533 4.723 20.154 1.00 97.19 421 TYR A CA 1
ATOM 3448 C C . TYR A 1 421 ? -29.861 3.282 19.747 1.00 97.19 421 TYR A C 1
ATOM 3450 O O . TYR A 1 421 ? -29.561 2.378 20.515 1.00 97.19 421 TYR A O 1
ATOM 3458 N N . ARG A 1 422 ? -30.457 3.045 18.568 1.00 97.50 422 ARG A N 1
ATOM 3459 C CA . ARG A 1 422 ? -30.734 1.675 18.096 1.00 97.50 422 ARG A CA 1
ATOM 3460 C C . ARG A 1 422 ? -29.440 0.963 17.725 1.00 97.50 422 ARG A C 1
ATOM 3462 O O . ARG A 1 422 ? -29.184 -0.117 18.230 1.00 97.50 422 ARG A O 1
ATOM 3469 N N . GLU A 1 423 ? -28.603 1.629 16.940 1.00 96.50 423 GLU A N 1
ATOM 3470 C CA . GLU A 1 423 ? -27.292 1.129 16.535 1.00 96.50 423 GLU A CA 1
ATOM 3471 C C . GLU A 1 423 ? -26.388 0.878 17.755 1.00 96.50 423 GLU A C 1
ATOM 3473 O O . GLU A 1 423 ? -25.669 -0.114 17.804 1.00 96.50 423 GLU A O 1
ATOM 3478 N N . ALA A 1 424 ? -26.471 1.733 18.781 1.00 97.88 424 ALA A N 1
ATOM 3479 C CA . ALA A 1 424 ? -25.771 1.507 20.042 1.00 97.88 424 ALA A CA 1
ATOM 3480 C C . ALA A 1 424 ? -26.274 0.272 20.809 1.00 97.88 424 ALA A C 1
ATOM 3482 O O . ALA A 1 424 ? -25.473 -0.424 21.423 1.00 97.88 424 ALA A O 1
ATOM 3483 N N . ILE A 1 425 ? -27.586 0.008 20.807 1.00 98.12 425 ILE A N 1
ATOM 3484 C CA . ILE A 1 425 ? -28.148 -1.191 21.446 1.00 98.12 425 ILE A CA 1
ATOM 3485 C C . ILE A 1 425 ? -27.626 -2.448 20.751 1.00 98.12 425 ILE A C 1
ATOM 3487 O O . ILE A 1 425 ? -27.155 -3.337 21.453 1.00 98.12 425 ILE A O 1
ATOM 3491 N N . ASP A 1 426 ? -27.633 -2.478 19.415 1.00 97.31 426 ASP A N 1
ATOM 3492 C CA . ASP A 1 426 ? -27.100 -3.604 18.637 1.00 97.31 426 ASP A CA 1
ATOM 3493 C C . ASP A 1 426 ? -25.617 -3.858 18.977 1.00 97.31 426 ASP A C 1
ATOM 3495 O O . ASP A 1 426 ? -25.208 -4.993 19.214 1.00 97.31 426 ASP A O 1
ATOM 3499 N N . ASP A 1 427 ? -24.815 -2.792 19.093 1.00 97.69 427 ASP A N 1
ATOM 3500 C CA . ASP A 1 427 ? -23.411 -2.881 19.513 1.00 97.69 427 ASP A CA 1
ATOM 3501 C C . ASP A 1 427 ? -23.247 -3.469 20.923 1.00 97.69 427 ASP A C 1
ATOM 3503 O O . ASP A 1 427 ? -22.395 -4.328 21.152 1.00 97.69 427 ASP A O 1
ATOM 3507 N N . PHE A 1 428 ? -24.052 -3.021 21.889 1.00 97.31 428 PHE A N 1
ATOM 3508 C CA . PHE A 1 428 ? -23.984 -3.524 23.263 1.00 97.31 428 PHE A CA 1
ATOM 3509 C C . PHE A 1 428 ? -24.506 -4.957 23.405 1.00 97.31 428 PHE A C 1
ATOM 3511 O O . PHE A 1 428 ? -24.037 -5.685 24.282 1.00 97.31 428 PHE A O 1
ATOM 3518 N N . ASP A 1 429 ? -25.445 -5.371 22.555 1.00 96.25 429 ASP A N 1
ATOM 3519 C CA . ASP A 1 429 ? -25.911 -6.755 22.480 1.00 96.25 429 ASP A CA 1
ATOM 3520 C C . ASP A 1 429 ? -24.775 -7.688 22.039 1.00 96.25 429 ASP A C 1
ATOM 3522 O O . ASP A 1 429 ? -24.571 -8.726 22.673 1.00 96.25 429 ASP A O 1
ATOM 3526 N N . GLU A 1 430 ? -23.973 -7.285 21.048 1.00 96.25 430 GLU A N 1
ATOM 3527 C CA . GLU A 1 430 ? -22.775 -8.031 20.635 1.00 96.25 430 GLU A CA 1
ATOM 3528 C C . GLU A 1 430 ? -21.715 -8.093 21.744 1.00 96.25 430 GLU A C 1
ATOM 3530 O O . GLU A 1 430 ? -21.150 -9.156 21.998 1.00 96.25 430 GLU A O 1
ATOM 3535 N N . VAL A 1 431 ? -21.486 -6.999 22.483 1.00 95.81 431 VAL A N 1
ATOM 3536 C CA . VAL A 1 431 ? -20.577 -7.025 23.647 1.00 95.81 431 VAL A CA 1
ATOM 3537 C C . VAL A 1 431 ? -21.029 -8.061 24.672 1.00 95.81 431 VAL A C 1
ATOM 3539 O O . VAL A 1 431 ? -20.207 -8.836 25.148 1.00 95.81 431 VAL A O 1
ATOM 3542 N N . ILE A 1 432 ? -22.326 -8.099 24.996 1.00 94.50 432 ILE A N 1
ATOM 3543 C CA . ILE A 1 432 ? -22.889 -9.074 25.942 1.00 94.50 432 ILE A CA 1
ATOM 3544 C C . ILE A 1 432 ? -22.793 -10.499 25.390 1.00 94.50 432 ILE A C 1
ATOM 3546 O O . ILE A 1 432 ? -22.585 -11.430 26.160 1.00 94.50 432 ILE A O 1
ATOM 3550 N N . HIS A 1 433 ? -22.927 -10.681 24.075 1.00 93.50 433 HIS A N 1
ATOM 3551 C CA . HIS A 1 433 ? -22.773 -11.986 23.439 1.00 93.50 433 HIS A CA 1
ATOM 3552 C C . HIS A 1 433 ? -21.331 -12.518 23.513 1.00 93.50 433 HIS A C 1
ATOM 3554 O O . HIS A 1 433 ? -21.128 -13.722 23.681 1.00 93.50 433 HIS A O 1
ATOM 3560 N N . ILE A 1 434 ? -20.337 -11.632 23.389 1.00 89.94 434 ILE A N 1
ATOM 3561 C CA . ILE A 1 434 ? -18.909 -11.980 23.412 1.00 89.94 434 ILE A CA 1
ATOM 3562 C C . ILE A 1 434 ? -18.388 -12.113 24.852 1.00 89.94 434 ILE A C 1
ATOM 3564 O O . ILE A 1 434 ? -17.713 -13.091 25.181 1.00 89.94 434 ILE A O 1
ATOM 3568 N N . GLU A 1 435 ? -18.692 -11.137 25.708 1.00 87.00 435 GLU A N 1
ATOM 3569 C CA . GLU A 1 435 ? -18.269 -11.064 27.106 1.00 87.00 435 GLU A CA 1
ATOM 3570 C C . GLU A 1 435 ? -19.482 -11.040 28.042 1.00 87.00 435 GLU A C 1
ATOM 3572 O O . GLU A 1 435 ? -20.089 -10.001 28.326 1.00 87.00 435 GLU A O 1
ATOM 3577 N N . ASP A 1 436 ? -19.802 -12.203 28.605 1.00 72.12 436 ASP A N 1
ATOM 3578 C CA . ASP A 1 436 ? -20.803 -12.284 29.659 1.00 72.12 436 ASP A CA 1
ATOM 3579 C C . ASP A 1 436 ? -20.328 -11.538 30.923 1.00 72.12 436 ASP A C 1
ATOM 3581 O O . ASP A 1 436 ? -19.205 -11.719 31.398 1.00 72.12 436 ASP A O 1
ATOM 3585 N N . ASN A 1 437 ? -21.246 -10.790 31.551 1.00 70.56 437 ASN A N 1
ATOM 3586 C CA . ASN A 1 437 ? -21.118 -10.163 32.883 1.00 70.56 437 ASN A CA 1
ATOM 3587 C C . ASN A 1 437 ? -20.426 -8.791 32.986 1.00 70.56 437 ASN A C 1
ATOM 3589 O O . ASN A 1 437 ? -19.947 -8.423 34.062 1.00 70.56 437 ASN A O 1
ATOM 3593 N N . VAL A 1 438 ? -20.462 -7.962 31.944 1.00 81.75 438 VAL A N 1
ATOM 3594 C CA . VAL A 1 438 ? -19.964 -6.581 32.044 1.00 81.75 438 VAL A CA 1
ATOM 3595 C C . VAL A 1 438 ? -21.068 -5.639 32.547 1.00 81.75 438 VAL A C 1
ATOM 3597 O O . VAL A 1 438 ? -21.920 -5.183 31.787 1.00 81.75 438 VAL A O 1
ATOM 3600 N N . ALA A 1 439 ? -21.058 -5.326 33.851 1.00 85.12 439 ALA A N 1
ATOM 3601 C CA . ALA A 1 439 ? -22.065 -4.467 34.495 1.00 85.12 439 ALA A CA 1
ATOM 3602 C C . ALA A 1 439 ? -22.264 -3.119 33.781 1.00 85.12 439 ALA A C 1
ATOM 3604 O O . ALA A 1 439 ? -23.381 -2.596 33.753 1.00 85.12 439 ALA A O 1
ATOM 3605 N N . SER A 1 440 ? -21.194 -2.567 33.196 1.00 88.50 440 SER A N 1
ATOM 3606 C CA . SER A 1 440 ? -21.252 -1.273 32.528 1.00 88.50 440 SER A CA 1
ATOM 3607 C C . SER A 1 440 ? -22.017 -1.265 31.222 1.00 88.50 440 SER A C 1
ATOM 3609 O O . SER A 1 440 ? -22.729 -0.306 30.933 1.00 88.50 440 SER A O 1
ATOM 3611 N N . VAL A 1 441 ? -21.958 -2.361 30.478 1.00 92.69 441 VAL A N 1
ATOM 3612 C CA . VAL A 1 441 ? -22.668 -2.497 29.206 1.00 92.69 441 VAL A CA 1
ATOM 3613 C C . VAL A 1 441 ? -24.172 -2.453 29.438 1.00 92.69 441 VAL A C 1
ATOM 3615 O O . VAL A 1 441 ? -24.876 -1.703 28.770 1.00 92.69 441 VAL A O 1
ATOM 3618 N N . TYR A 1 442 ? -24.660 -3.165 30.457 1.00 94.06 442 TYR A N 1
ATOM 3619 C CA . TYR A 1 442 ? -26.072 -3.130 30.839 1.00 94.06 442 TYR A CA 1
ATOM 3620 C C . TYR A 1 442 ? -26.530 -1.725 31.254 1.00 94.06 442 TYR A C 1
ATOM 3622 O O . TYR A 1 442 ? -27.604 -1.287 30.856 1.00 94.06 442 TYR A O 1
ATOM 3630 N N . GLN A 1 443 ? -25.715 -0.976 32.001 1.00 92.88 443 GLN A N 1
ATOM 3631 C CA . GLN A 1 443 ? -26.059 0.397 32.382 1.00 92.88 443 GLN A CA 1
ATOM 3632 C C . GLN A 1 443 ? -26.189 1.318 31.159 1.00 92.88 443 GLN A C 1
ATOM 3634 O O . GLN A 1 443 ? -27.143 2.090 31.063 1.00 92.88 443 GLN A O 1
ATOM 3639 N N . ILE A 1 444 ? -25.261 1.236 30.208 1.00 93.44 444 ILE A N 1
ATOM 3640 C CA . ILE A 1 444 ? -25.264 2.124 29.039 1.00 93.44 444 ILE A CA 1
ATOM 3641 C C . ILE A 1 444 ? -26.330 1.692 28.020 1.00 93.44 444 ILE A C 1
ATOM 3643 O O . ILE A 1 444 ? -27.014 2.549 27.458 1.00 93.44 444 ILE A O 1
ATOM 3647 N N . ARG A 1 445 ? -26.562 0.385 27.841 1.00 96.31 445 ARG A N 1
ATOM 3648 C CA . ARG A 1 445 ? -27.669 -0.135 27.022 1.00 96.31 445 ARG A CA 1
ATOM 3649 C C . ARG A 1 445 ? -29.028 0.263 27.600 1.00 96.31 445 ARG A C 1
ATOM 3651 O O . ARG A 1 445 ? -29.900 0.699 26.849 1.00 96.31 445 ARG A O 1
ATOM 3658 N N . GLY A 1 446 ? -29.184 0.215 28.926 1.00 95.75 446 GLY A N 1
ATOM 3659 C CA . GLY A 1 446 ? -30.374 0.712 29.619 1.00 95.75 446 GLY A CA 1
ATOM 3660 C C . GLY A 1 446 ? -30.617 2.204 29.371 1.00 95.75 446 GLY A C 1
ATOM 3661 O O . GLY A 1 446 ? -31.747 2.609 29.102 1.00 95.75 446 GLY A O 1
ATOM 3662 N N . TYR A 1 447 ? -29.554 3.014 29.352 1.00 95.31 447 TYR A N 1
ATOM 3663 C CA . TYR A 1 447 ? -29.641 4.429 28.975 1.00 95.31 447 TYR A CA 1
ATOM 3664 C C . TYR A 1 447 ? -30.066 4.623 27.513 1.00 95.31 447 TYR A C 1
ATOM 3666 O O . TYR A 1 447 ? -30.991 5.381 27.235 1.00 95.31 447 TYR A O 1
ATOM 3674 N N . ALA A 1 448 ? -29.463 3.897 26.570 1.00 96.75 448 ALA A N 1
ATOM 3675 C CA . ALA A 1 448 ? -29.865 3.974 25.165 1.00 96.75 448 ALA A CA 1
ATOM 3676 C C . ALA A 1 448 ? -31.346 3.579 24.965 1.00 96.75 448 ALA A C 1
ATOM 3678 O O . ALA A 1 448 ? -32.080 4.250 24.236 1.00 96.75 448 ALA A O 1
ATOM 3679 N N . LYS A 1 449 ? -31.817 2.539 25.666 1.00 97.31 449 LYS A N 1
ATOM 3680 C CA . LYS A 1 449 ? -33.224 2.105 25.664 1.00 97.31 449 LYS A CA 1
ATOM 3681 C C . LYS A 1 449 ? -34.164 3.143 26.273 1.00 97.31 449 LYS A C 1
ATOM 3683 O O . LYS A 1 449 ? -35.232 3.386 25.710 1.00 97.31 449 LYS A O 1
ATOM 3688 N N . SER A 1 450 ? -33.783 3.788 27.376 1.00 95.12 450 SER A N 1
ATOM 3689 C CA . SER A 1 450 ? -34.610 4.829 27.999 1.00 95.12 450 SER A CA 1
ATOM 3690 C C . SER A 1 450 ? -34.744 6.062 27.100 1.00 95.12 450 SER A C 1
ATOM 3692 O O . SER A 1 450 ? -35.846 6.597 26.974 1.00 95.12 450 SER A O 1
ATOM 3694 N N . CYS A 1 451 ? -33.681 6.445 26.381 1.00 94.31 451 CYS A N 1
ATOM 3695 C CA . CYS A 1 451 ? -33.727 7.496 25.359 1.00 94.31 451 CYS A CA 1
ATOM 3696 C C . CYS A 1 451 ? -34.667 7.162 24.186 1.00 94.31 451 CYS A C 1
ATOM 3698 O O . CYS A 1 451 ? -35.223 8.070 23.571 1.00 94.31 451 CYS A O 1
ATOM 3700 N N . LEU A 1 452 ? -34.886 5.875 23.892 1.00 94.69 452 LEU A N 1
ATOM 3701 C CA . LEU A 1 452 ? -35.876 5.409 22.912 1.00 94.69 452 LEU A CA 1
ATOM 3702 C C . LEU A 1 452 ? -37.289 5.220 23.497 1.00 94.69 452 LEU A C 1
ATOM 3704 O O . LEU A 1 452 ? -38.192 4.808 22.769 1.00 94.69 452 LEU A O 1
ATOM 3708 N N . GLY A 1 453 ? -37.496 5.497 24.788 1.00 93.12 453 GLY A N 1
ATOM 3709 C CA . GLY A 1 453 ? -38.774 5.298 25.480 1.00 93.12 453 GLY A CA 1
ATOM 3710 C C . GLY A 1 453 ? -39.075 3.842 25.858 1.00 93.12 453 GLY A C 1
ATOM 3711 O O . GLY A 1 453 ? -40.186 3.530 26.283 1.00 93.12 453 GLY A O 1
ATOM 3712 N N . LEU A 1 454 ? -38.101 2.937 25.732 1.00 94.06 454 LEU A N 1
ATOM 3713 C CA . LEU A 1 454 ? -38.227 1.519 26.084 1.00 94.06 454 LEU A CA 1
ATOM 3714 C C . LEU A 1 454 ? -37.990 1.319 27.589 1.00 94.06 454 LEU A C 1
ATOM 3716 O O . LEU A 1 454 ? -37.052 0.644 28.009 1.00 94.06 454 LEU A O 1
ATOM 3720 N N . TYR A 1 455 ? -38.818 1.957 28.421 1.00 92.88 455 TYR A N 1
ATOM 3721 C CA . TYR A 1 455 ? -38.560 2.077 29.861 1.00 92.88 455 TYR A CA 1
ATOM 3722 C C . TYR A 1 455 ? -38.539 0.735 30.604 1.00 92.88 455 TYR A C 1
ATOM 3724 O O . TYR A 1 455 ? -37.675 0.534 31.450 1.00 92.88 455 TYR A O 1
ATOM 3732 N N . SER A 1 456 ? -39.427 -0.205 30.261 1.00 93.19 456 SER A N 1
ATOM 3733 C CA . SER A 1 456 ? -39.426 -1.545 30.875 1.00 93.19 456 SER A CA 1
ATOM 3734 C C . SER A 1 456 ? -38.129 -2.306 30.578 1.00 93.19 456 SER A C 1
ATOM 3736 O O . SER A 1 456 ? -37.564 -2.943 31.464 1.00 93.19 456 SER A O 1
ATOM 3738 N N . ASP A 1 457 ? -37.635 -2.232 29.341 1.00 94.06 457 ASP A N 1
ATOM 3739 C CA . ASP A 1 457 ? -36.409 -2.927 28.939 1.00 94.06 457 ASP A CA 1
ATOM 3740 C C . ASP A 1 457 ? -35.166 -2.240 29.523 1.00 94.06 457 ASP A C 1
ATOM 3742 O O . ASP A 1 457 ? -34.191 -2.903 29.876 1.00 94.06 457 ASP A O 1
ATOM 3746 N N . ALA A 1 458 ? -35.208 -0.911 29.663 1.00 95.62 458 ALA A N 1
ATOM 3747 C CA . ALA A 1 458 ? -34.180 -0.135 30.346 1.00 95.62 458 ALA A CA 1
ATOM 3748 C C . ALA A 1 458 ? -34.090 -0.487 31.838 1.00 95.62 458 ALA A C 1
ATOM 3750 O O . ALA A 1 458 ? -32.992 -0.668 32.362 1.00 95.62 458 ALA A O 1
ATOM 3751 N N . GLU A 1 459 ? -35.231 -0.628 32.521 1.00 95.38 459 GLU A N 1
ATOM 3752 C CA . GLU A 1 459 ? -35.277 -1.033 33.928 1.00 95.38 459 GLU A CA 1
ATOM 3753 C C . GLU A 1 459 ? -34.654 -2.420 34.126 1.00 95.38 459 GLU A C 1
ATOM 3755 O O . GLU A 1 459 ? -33.824 -2.601 35.019 1.00 95.38 459 GLU A O 1
ATOM 3760 N N . GLN A 1 460 ? -34.988 -3.384 33.261 1.00 95.69 460 GLN A N 1
ATOM 3761 C CA . GLN A 1 460 ? -34.396 -4.725 33.296 1.00 95.69 460 GLN A CA 1
ATOM 3762 C C . GLN A 1 460 ? -32.872 -4.683 33.149 1.00 95.69 460 GLN A C 1
ATOM 3764 O O . GLN A 1 460 ? -32.159 -5.343 33.910 1.00 95.69 460 GLN A O 1
ATOM 3769 N N . ASP A 1 461 ? -32.371 -3.875 32.215 1.00 95.50 461 ASP A N 1
ATOM 3770 C CA . ASP A 1 461 ? -30.938 -3.694 32.006 1.00 95.50 461 ASP A CA 1
ATOM 3771 C C . ASP A 1 461 ? -30.257 -3.067 33.222 1.00 95.50 461 ASP A C 1
ATOM 3773 O O . ASP A 1 461 ? -29.254 -3.593 33.706 1.00 95.50 461 ASP A O 1
ATOM 3777 N N . TYR A 1 462 ? -30.822 -2.004 33.793 1.00 95.81 462 TYR A N 1
ATOM 3778 C CA . TYR A 1 462 ? -30.265 -1.405 35.001 1.00 95.81 462 TYR A CA 1
ATOM 3779 C C . TYR A 1 462 ? -30.264 -2.371 36.186 1.00 95.81 462 TYR A C 1
ATOM 3781 O O . TYR A 1 462 ? -29.267 -2.457 36.899 1.00 95.81 462 TYR A O 1
ATOM 3789 N N . LEU A 1 463 ? -31.334 -3.142 36.396 1.00 95.88 463 LEU A N 1
ATOM 3790 C CA . LEU A 1 463 ? -31.381 -4.144 37.462 1.00 95.88 463 LEU A CA 1
ATOM 3791 C C . LEU A 1 463 ? -30.324 -5.235 37.260 1.00 95.88 463 LEU A C 1
ATOM 3793 O O . LEU A 1 463 ? -29.660 -5.636 38.222 1.00 95.88 463 LEU A O 1
ATOM 3797 N N . LYS A 1 464 ? -30.112 -5.678 36.016 1.00 94.56 464 LYS A N 1
ATOM 3798 C CA . LYS A 1 464 ? -29.058 -6.642 35.690 1.00 94.56 464 LYS A CA 1
ATOM 3799 C C . LYS A 1 464 ? -27.665 -6.058 35.934 1.00 94.56 464 LYS A C 1
ATOM 3801 O O . LYS A 1 464 ? -26.841 -6.705 36.579 1.00 94.56 464 LYS A O 1
ATOM 3806 N N . GLY A 1 465 ? -27.420 -4.823 35.497 1.00 93.31 465 GLY A N 1
ATOM 3807 C CA . GLY A 1 465 ? -26.178 -4.100 35.770 1.00 93.31 465 GLY A CA 1
ATOM 3808 C C . GLY A 1 465 ? -25.926 -3.922 37.271 1.00 93.31 465 GLY A C 1
ATOM 3809 O O . GLY A 1 465 ? -24.809 -4.138 37.737 1.00 93.31 465 GLY A O 1
ATOM 3810 N N . LEU A 1 466 ? -26.966 -3.602 38.050 1.00 94.69 466 LEU A N 1
ATOM 3811 C CA . LEU A 1 466 ? -26.896 -3.447 39.505 1.00 94.69 466 LEU A CA 1
ATOM 3812 C C . LEU A 1 466 ? -26.492 -4.757 40.185 1.00 94.69 466 LEU A C 1
ATOM 3814 O O . LEU A 1 466 ? -25.619 -4.752 41.054 1.00 94.69 466 LEU A O 1
ATOM 3818 N N . GLN A 1 467 ? -27.106 -5.870 39.775 1.00 94.56 467 GLN A N 1
ATOM 3819 C CA . GLN A 1 467 ? -26.776 -7.201 40.279 1.00 94.56 467 GLN A CA 1
ATOM 3820 C C . GLN A 1 467 ? -25.294 -7.527 40.040 1.00 94.56 467 GLN A C 1
ATOM 3822 O O . GLN A 1 467 ? -24.599 -7.948 40.965 1.00 94.56 467 GLN A O 1
ATOM 3827 N N . LEU A 1 468 ? -24.801 -7.300 38.820 1.00 92.25 468 LEU A N 1
ATOM 3828 C CA . LEU A 1 468 ? -23.407 -7.563 38.450 1.00 92.25 468 LEU A CA 1
ATOM 3829 C C . LEU A 1 468 ? -22.429 -6.646 39.202 1.00 92.25 468 LEU A C 1
ATOM 3831 O O . LEU A 1 468 ? -21.407 -7.106 39.707 1.00 92.25 468 LEU A O 1
ATOM 3835 N N . ALA A 1 469 ? -22.763 -5.361 39.354 1.00 91.25 469 ALA A N 1
ATOM 3836 C CA . ALA A 1 469 ? -21.949 -4.403 40.100 1.00 91.25 469 ALA A CA 1
ATOM 3837 C C . ALA A 1 469 ? -21.815 -4.777 41.586 1.00 91.25 469 ALA A C 1
ATOM 3839 O O . ALA A 1 469 ? -20.735 -4.648 42.165 1.00 91.25 469 ALA A O 1
ATOM 3840 N N . GLN A 1 470 ? -22.896 -5.276 42.197 1.00 93.25 470 GLN A N 1
ATOM 3841 C CA . GLN A 1 470 ? -22.886 -5.781 43.572 1.00 93.25 470 GLN A CA 1
ATOM 3842 C C . GLN A 1 470 ? -22.036 -7.044 43.707 1.00 93.25 470 GLN A C 1
ATOM 3844 O O . GLN A 1 470 ? -21.242 -7.140 44.638 1.00 93.25 470 GLN A O 1
ATOM 3849 N N . GLN A 1 471 ? -22.157 -7.988 42.770 1.00 92.50 471 GLN A N 1
ATOM 3850 C CA . GLN A 1 471 ? -21.331 -9.201 42.752 1.00 92.50 471 GLN A CA 1
ATOM 3851 C C . GLN A 1 471 ? -19.836 -8.877 42.633 1.00 92.50 471 GLN A C 1
ATOM 3853 O O . GLN A 1 471 ? -19.011 -9.533 43.265 1.00 92.50 471 GLN A O 1
ATOM 3858 N N . ALA A 1 472 ? -19.495 -7.829 41.882 1.00 89.12 472 ALA A N 1
ATOM 3859 C CA . ALA A 1 472 ? -18.132 -7.328 41.747 1.00 89.12 472 ALA A CA 1
ATOM 3860 C C . ALA A 1 472 ? -17.662 -6.439 42.921 1.00 89.12 472 ALA A C 1
ATOM 3862 O O . ALA A 1 472 ? -16.528 -5.966 42.898 1.00 89.12 472 ALA A O 1
ATOM 3863 N N . ASN A 1 473 ? -18.503 -6.187 43.937 1.00 91.81 473 ASN A N 1
ATOM 3864 C CA . ASN A 1 473 ? -18.255 -5.240 45.036 1.00 91.81 473 ASN A CA 1
ATOM 3865 C C . ASN A 1 473 ? -17.858 -3.821 44.565 1.00 91.81 473 ASN A C 1
ATOM 3867 O O . ASN A 1 473 ? -17.087 -3.125 45.226 1.00 91.81 473 ASN A O 1
ATOM 3871 N N . ASN A 1 474 ? -18.383 -3.369 43.421 1.00 88.94 474 ASN A N 1
ATOM 3872 C CA . ASN A 1 474 ? -18.097 -2.043 42.876 1.00 88.94 474 ASN A CA 1
ATOM 3873 C C . ASN A 1 474 ? -19.131 -1.017 43.372 1.00 88.94 474 ASN A C 1
ATOM 3875 O O . ASN A 1 474 ? -20.107 -0.701 42.687 1.00 88.94 474 ASN A O 1
ATOM 3879 N N . GLU A 1 475 ? -18.924 -0.500 44.586 1.00 90.94 475 GLU A N 1
ATOM 3880 C CA . GLU A 1 475 ? -19.859 0.425 45.250 1.00 90.94 475 GLU A CA 1
ATOM 3881 C C . GLU A 1 475 ? -20.124 1.708 44.451 1.00 90.94 475 GLU A C 1
ATOM 3883 O O . GLU A 1 475 ? -21.256 2.199 44.416 1.00 90.94 475 GLU A O 1
ATOM 3888 N N . GLN A 1 476 ? -19.102 2.225 43.763 1.00 88.38 476 GLN A N 1
ATOM 3889 C CA . GLN A 1 476 ? -19.239 3.410 42.920 1.00 88.38 476 GLN A CA 1
ATOM 3890 C C . GLN A 1 476 ? -20.228 3.155 41.779 1.00 88.38 476 GLN A C 1
ATOM 3892 O O . GLN A 1 476 ? -21.101 3.979 41.509 1.00 88.38 476 GLN A O 1
ATOM 3897 N N . TYR A 1 477 ? -20.129 1.992 41.137 1.00 85.69 477 TYR A N 1
ATOM 3898 C CA . TYR A 1 477 ? -21.001 1.639 40.023 1.00 85.69 477 TYR A CA 1
ATOM 3899 C C . TYR A 1 477 ? -22.432 1.326 40.474 1.00 85.69 477 TYR A C 1
ATOM 3901 O O . TYR A 1 477 ? -23.398 1.728 39.828 1.00 85.69 477 TYR A O 1
ATOM 3909 N N . VAL A 1 478 ? -22.583 0.703 41.647 1.00 92.25 478 VAL A N 1
ATOM 3910 C CA . VAL A 1 478 ? -23.887 0.508 42.301 1.00 92.25 478 VAL A CA 1
ATOM 3911 C C . VAL A 1 478 ? -24.610 1.838 42.520 1.00 92.25 478 VAL A C 1
ATOM 3913 O O . VAL A 1 478 ? -25.822 1.917 42.313 1.00 92.25 478 VAL A O 1
ATOM 3916 N N . LYS A 1 479 ? -23.887 2.887 42.933 1.00 93.06 479 LYS A N 1
ATOM 3917 C CA . LYS A 1 479 ? -24.467 4.220 43.128 1.00 93.06 479 LYS A CA 1
ATOM 3918 C C . LYS A 1 479 ? -24.966 4.819 41.808 1.00 93.06 479 LYS A C 1
ATOM 3920 O O . LYS A 1 479 ? -26.122 5.226 41.749 1.00 93.06 479 LYS A O 1
ATOM 3925 N N . ILE A 1 480 ? -24.141 4.776 40.758 1.00 91.38 480 ILE A N 1
ATOM 3926 C CA . ILE A 1 480 ? -24.481 5.287 39.417 1.00 91.38 480 ILE A CA 1
ATOM 3927 C C . ILE A 1 480 ? -25.756 4.621 38.877 1.00 91.38 480 ILE A C 1
ATOM 3929 O O . ILE A 1 480 ? -26.663 5.296 38.396 1.00 91.38 480 ILE A O 1
ATOM 3933 N N . ILE A 1 481 ? -25.870 3.295 38.993 1.00 92.56 481 ILE A N 1
ATOM 3934 C CA . ILE A 1 481 ? -27.038 2.570 38.473 1.00 92.56 481 ILE A CA 1
ATOM 3935 C C . ILE A 1 481 ? -28.310 2.882 39.275 1.00 92.56 481 ILE A C 1
ATOM 3937 O O . ILE A 1 481 ? -29.393 2.983 38.702 1.00 92.56 481 ILE A O 1
ATOM 3941 N N . ARG A 1 482 ? -28.206 3.060 40.598 1.00 93.81 482 ARG A N 1
ATOM 3942 C CA . ARG A 1 482 ? -29.356 3.453 41.433 1.00 93.81 482 ARG A CA 1
ATOM 3943 C C . ARG A 1 482 ? -29.874 4.844 41.084 1.00 93.81 482 ARG A C 1
ATOM 3945 O O . ARG A 1 482 ? -31.085 5.046 41.099 1.00 93.81 482 ARG A O 1
ATOM 3952 N N . GLU A 1 483 ? -28.977 5.776 40.776 1.00 92.62 483 GLU A N 1
ATOM 3953 C CA . GLU A 1 483 ? -29.342 7.113 40.300 1.00 92.62 483 GLU A CA 1
ATOM 3954 C C . GLU A 1 483 ? -30.085 7.017 38.959 1.00 92.62 483 GLU A C 1
ATOM 3956 O O . GLU A 1 483 ? -31.198 7.529 38.850 1.00 92.62 483 GLU A O 1
ATOM 3961 N N . ALA A 1 484 ? -29.564 6.241 38.002 1.00 91.44 484 ALA A N 1
ATOM 3962 C CA . ALA A 1 484 ? -30.226 6.009 36.715 1.00 91.44 484 ALA A CA 1
ATOM 3963 C C . ALA A 1 484 ? -31.620 5.356 36.855 1.00 91.44 484 ALA A C 1
ATOM 3965 O O . ALA A 1 484 ? -32.569 5.767 36.190 1.00 91.44 484 ALA A O 1
ATOM 3966 N N . LEU A 1 485 ? -31.784 4.382 37.760 1.00 92.00 485 LEU A N 1
ATOM 3967 C CA . LEU A 1 485 ? -33.090 3.779 38.074 1.00 92.00 485 LEU A CA 1
ATOM 3968 C C . LEU A 1 485 ? -34.076 4.790 38.671 1.00 92.00 485 LEU A C 1
ATOM 3970 O O . LEU A 1 485 ? -35.269 4.747 38.375 1.00 92.00 485 LEU A O 1
ATOM 3974 N N . HIS A 1 486 ? -33.599 5.693 39.527 1.00 90.75 486 HIS A N 1
ATOM 3975 C CA . HIS A 1 486 ? -34.441 6.734 40.107 1.00 90.75 486 HIS A CA 1
ATOM 3976 C C . HIS A 1 486 ? -34.905 7.742 39.043 1.00 90.75 486 HIS A C 1
ATOM 3978 O O . HIS A 1 486 ? -36.080 8.108 39.024 1.00 90.75 486 HIS A O 1
ATOM 3984 N N . GLU A 1 487 ? -34.013 8.157 38.140 1.00 89.00 487 GLU A N 1
ATOM 3985 C CA . GLU A 1 487 ? -34.348 9.025 37.001 1.00 89.00 487 GLU A CA 1
ATOM 3986 C C . GLU A 1 487 ? -35.335 8.360 36.033 1.00 89.00 487 GLU A C 1
ATOM 3988 O O . GLU A 1 487 ? -36.302 8.983 35.599 1.00 89.00 487 GLU A O 1
ATOM 3993 N N . LEU A 1 488 ? -35.164 7.067 35.747 1.00 89.44 488 LEU A N 1
ATOM 3994 C CA . LEU A 1 488 ? -36.106 6.311 34.922 1.00 89.44 488 LEU A CA 1
ATOM 3995 C C . LEU A 1 488 ? -37.524 6.321 35.524 1.00 89.44 488 LEU A C 1
ATOM 3997 O O . LEU A 1 488 ? -38.507 6.552 34.819 1.00 89.44 488 LEU A O 1
ATOM 4001 N N . ASN A 1 489 ? -37.621 6.127 36.843 1.00 84.94 489 ASN A N 1
ATOM 4002 C CA . ASN A 1 489 ? -38.888 6.072 37.575 1.00 84.94 489 ASN A CA 1
ATOM 4003 C C . ASN A 1 489 ? -39.586 7.433 37.718 1.00 84.94 489 ASN A C 1
ATOM 4005 O O . ASN A 1 489 ? -40.818 7.498 37.783 1.00 84.94 489 ASN A O 1
ATOM 4009 N N . SER A 1 490 ? -38.835 8.535 37.760 1.00 81.19 490 SER A N 1
ATOM 4010 C CA . SER A 1 490 ? -39.420 9.882 37.769 1.00 81.19 490 SER A CA 1
ATOM 4011 C C . SER A 1 490 ? -39.999 10.266 36.398 1.00 81.19 490 SER A C 1
ATOM 4013 O O . SER A 1 490 ? -41.024 10.952 36.314 1.00 81.19 490 SER A O 1
ATOM 4015 N N . HIS A 1 491 ? -39.406 9.765 35.312 1.00 71.00 491 HIS A N 1
ATOM 4016 C CA . HIS A 1 491 ? -39.925 9.944 33.956 1.00 71.00 491 HIS A CA 1
ATOM 4017 C C . HIS A 1 491 ? -41.180 9.106 33.674 1.00 71.00 491 HIS A C 1
ATOM 4019 O O . HIS A 1 491 ? -42.111 9.599 33.038 1.00 71.00 491 HIS A O 1
ATOM 4025 N N . THR A 1 492 ? -41.276 7.882 34.198 1.00 65.12 492 THR A N 1
ATOM 4026 C CA . THR A 1 492 ? -42.483 7.053 34.031 1.00 65.12 492 THR A CA 1
ATOM 4027 C C . THR A 1 492 ? -43.674 7.568 34.843 1.00 65.12 492 THR A C 1
ATOM 4029 O O . THR A 1 492 ? -44.801 7.546 34.352 1.00 65.12 492 THR A O 1
ATOM 4032 N N . THR A 1 493 ? -43.447 8.106 36.047 1.00 61.44 493 THR A N 1
ATOM 4033 C CA . THR A 1 493 ? -44.520 8.657 36.901 1.00 61.44 493 THR A CA 1
ATOM 4034 C C . THR A 1 493 ? -45.075 10.000 36.415 1.00 61.44 493 THR A C 1
ATOM 4036 O O . THR A 1 493 ? -46.259 10.278 36.617 1.00 61.44 493 THR A O 1
ATOM 4039 N N . SER A 1 494 ? -44.266 10.814 35.732 1.00 56.84 494 SER A N 1
ATOM 4040 C CA . SER A 1 494 ? -44.709 12.084 35.131 1.00 56.84 494 SER A CA 1
ATOM 4041 C C . SER A 1 494 ? -45.480 11.905 33.814 1.00 56.84 494 SER A C 1
ATOM 4043 O O . SER A 1 494 ? -46.353 12.717 33.514 1.00 56.84 494 SER A O 1
ATOM 4045 N N . GLY A 1 495 ? -45.241 10.821 33.066 1.00 50.03 495 GLY A N 1
ATOM 4046 C CA . GLY A 1 495 ? -45.992 10.480 31.847 1.00 50.03 495 GLY A CA 1
ATOM 4047 C C . GLY A 1 495 ? -47.388 9.885 32.088 1.00 50.03 495 GLY A C 1
ATOM 4048 O O . GLY A 1 495 ? -48.233 9.923 31.203 1.00 50.03 495 GLY A O 1
ATOM 4049 N N . THR A 1 496 ? -47.670 9.366 33.287 1.00 44.97 496 THR A N 1
ATOM 4050 C CA . THR A 1 496 ? -48.982 8.789 33.650 1.00 44.97 496 THR A CA 1
ATOM 4051 C C . THR A 1 496 ? -50.021 9.800 34.163 1.00 44.97 496 THR A C 1
ATOM 4053 O O . THR A 1 496 ? -51.104 9.392 34.578 1.00 44.97 496 THR A O 1
ATOM 4056 N N . GLN A 1 497 ? -49.722 11.107 34.159 1.00 37.41 497 GLN A N 1
ATOM 4057 C CA . GLN A 1 497 ? -50.634 12.167 34.632 1.00 37.41 497 GLN A CA 1
ATOM 4058 C C . GLN A 1 497 ? -51.222 13.069 33.527 1.00 37.41 497 GLN A C 1
ATOM 4060 O O . GLN A 1 497 ? -51.857 14.070 33.859 1.00 37.41 497 GLN A O 1
ATOM 4065 N N . SER A 1 498 ? -51.058 12.734 32.243 1.00 32.88 498 SER A N 1
ATOM 4066 C CA . SER A 1 498 ? -51.677 13.471 31.124 1.00 32.88 498 SER A CA 1
ATOM 4067 C C . SER A 1 498 ? -52.947 12.824 30.593 1.00 32.88 498 SER A C 1
ATOM 4069 O O . SER A 1 498 ? -52.850 11.635 30.204 1.00 32.88 498 SER A O 1
#

Sequence (498 aa):
MSKYQTQPIKMAPYQIQTISLKELPSGSELIEFLRVEIPYGKTYGRIPFARVLYAFNGVEQKKAVPIDLDKGAFSDSSFENVFQDEELEKTFRKIAPEVFRNAAPQIVEVVSKAATLRQSLEKRKINTLNEFMEWVESINPELESERYLFRGLSNEKYLIEASAWRRLPPEYNRSSYEEFLEINKFLIKEARLQGHDHKNGRELKDLEILAELQHLGAATCLIDFTYSAQVALWFACQPDEKETSNCSEPSDGKVGAVLNNPNTIEEITPKMLEERDFDSFFNAPSQKLWQPQLFRWQPRHLNNRIASQHSIFLLGGNQVIYSDEECIIEASCKEEILKSLEICSHITEKRLFSDFEGFARQHAHNKPFPVPDYLVLGHQAYQRQEYEEAILNYNKAISWNPKDANPYFWRGHANVARQKYREAIDDFDEVIHIEDNVASVYQIRGYAKSCLGLYSDAEQDYLKGLQLAQQANNEQYVKIIREALHELNSHTTSGTQS

Radius of gyration: 29.56 Å; Cα contacts (8 Å, |Δi|>4): 754; chains: 1; bounding box: 86×54×88 Å

Mean predicted aligned error: 16.97 Å

Secondary structure (DSSP, 8-state):
----------PPP-EEEEEE-SSPPTT-TT-SEEEEEEEESSSTT--SEEEEEEEETTEEEEEEEE-BTTTTB--GGGGSS--SSHHHHHHHHHHHHHHHHHHHHHHHHHHHHHHHHHHHS--EEE-SHHHHHHHHHHH-SSTTSTTEEEEEESSTT--EE-TTGGGS-TTS-TT-HHHHHHHHHHHHHHHHHTTTTEETTEEPPHHHHHHHHHHHTB--S-EEEES-HHHHHHHHTSPPTTGGGS-PPPPPEEEEEEE--TTTEEE--HHHHHHS-TTHHHHPPPSSTTSPPEEEE--TTT-HHHHHHTEEEEESS-SEEPPSEEEEE-GGGHHHHHHHHHHHH---HHHH-----THHHHSBTTSPP----HHHHHHHHHHTT-HHHHHHHHHHHHHH-TT-HHHHHHHHHHHHHTT-HHHHHHHHHHHHHHSTT-HHHHHHHHHHHHHTT-HHHHHHHHHHHHHHHHHTT-HHHHHHHHHHHHHHHHHHHHHTT-

Nearest PDB structures (foldseek):
  5lyp-assembly1_A  TM=9.011E-01  e=4.461E-06  Saccharomyces cerevisiae
  5hrz-assembly1_A  TM=8.655E-01  e=3.659E-06  synthetic construct
  8cqp-assembly3_C  TM=8.209E-01  e=3.845E-06  synthetic construct
  2vgy-assembly1_A-2  TM=9.128E-01  e=1.743E-04  Yersinia enterocolitica
  4am9-assembly1_A  TM=9.111E-01  e=2.723E-04  Yersinia enterocolitica

Solvent-accessible surface area (backbone atoms only — not comparable to full-atom values): 27484 Å² total; per-residue (Å²): 141,82,84,85,77,78,74,80,78,77,70,82,71,70,42,66,50,71,49,69,59,92,71,80,61,92,73,40,90,68,50,80,47,55,31,40,38,38,61,41,66,103,50,51,72,67,70,56,54,35,34,41,37,35,25,47,91,92,40,83,45,78,46,67,35,69,39,48,76,92,71,51,47,68,58,80,76,65,58,62,83,80,44,92,49,67,67,60,32,54,38,45,54,68,41,42,65,60,54,48,60,70,44,24,67,61,50,42,49,53,51,48,51,46,50,48,52,57,65,68,51,72,66,48,74,31,71,45,61,64,56,46,50,56,49,49,40,73,79,36,75,56,79,87,54,77,51,45,38,19,35,35,32,24,39,55,86,62,75,55,47,22,54,31,64,81,36,57,58,89,85,52,66,91,83,45,66,68,69,55,49,50,53,47,54,50,54,48,51,53,35,49,76,73,62,62,37,56,56,97,93,38,80,52,52,71,67,54,39,50,52,51,41,38,73,55,31,28,55,34,70,56,30,75,29,15,67,38,59,66,58,16,45,53,42,12,42,37,80,47,76,77,46,78,77,48,102,59,80,76,56,35,7,19,38,32,28,32,71,56,43,73,92,62,36,41,74,64,46,75,66,50,67,74,74,47,64,72,66,49,51,37,68,40,82,40,95,48,85,84,50,63,35,30,30,37,40,63,62,64,81,75,45,71,41,35,50,61,45,43,40,30,34,47,38,27,67,62,76,60,55,63,36,55,43,61,37,33,34,43,44,90,31,25,68,59,36,50,54,50,38,34,72,78,68,63,57,44,70,70,61,52,52,80,75,85,66,72,70,19,69,79,42,22,75,91,49,76,57,79,69,77,57,25,52,60,53,13,50,54,28,43,76,71,66,38,35,71,58,12,39,56,24,15,54,49,33,30,74,75,38,78,79,52,37,65,32,33,46,52,32,15,50,34,24,46,76,68,69,36,31,67,64,15,38,56,24,38,51,51,22,47,72,65,43,79,82,54,29,63,51,29,42,53,38,13,50,34,29,43,78,71,66,39,50,73,63,13,50,54,25,29,54,52,15,36,53,42,21,56,76,67,68,37,64,71,57,35,51,55,39,53,52,52,53,51,53,53,53,55,55,56,60,62,64,73,74,117

Foldseek 3Di:
DDDDPPDPPDDPDFDWDKDWDPDFDDLCVQWPTWIWIFTADLFFPDDFWIKIWIDGPNDIDIAIFGHPLVVLAGDLVSLPPRDPDPVVSVSCSVRVRVVRVVCSVVVNVRSVVRVVVNVVPPFAEDQAPVSLVVVCCVVCVPLPDLFKWKAKAQAPPDFQFFLLLVQDDPLPPNVDVVLQCVLLVVQLVVCVVVVVQDDPNDGHFSVLSQVVLVLQAFRHRWGKTASDSLLNLLNQLDFDPVCVVDVDDTHKMKMFIAGPDCVQEPEDDPVNSVVDDPVCQAAPDDPDSRHWRKYKYQPCPSDQLSVLRVIIIIHYPDRGDTGSGMHIYDNVRSVVNNVVCCVPVVDDPCNNRVDHDDVCVVRHSPDRHPPPPLLVQLVVCVVVLVLVSSLVSLVVNCVSPVLDLSSLQSNLVSCVSVLVLVSSLVSLVSSCVNDPQDLVSLQVNLVSCVSVVVLVSSLVSLVSSLVSCVVVVPVVSNVVSVVVNVVSVVVVVVVVPD

pLDDT: mean 74.37, std 17.48, range [24.73, 98.12]